Protein AF-A0A1U9JR71-F1 (afdb_monomer_lite)

pLDDT: mean 86.98, std 21.5, range [23.23, 98.88]

Radius of gyration: 26.19 Å; chains: 1; bounding box: 68×79×79 Å

Structure (mmCIF, N/CA/C/O backbone):
data_AF-A0A1U9JR71-F1
#
_entry.id   AF-A0A1U9JR71-F1
#
loop_
_atom_site.group_PDB
_atom_site.id
_atom_site.type_symbol
_atom_site.label_atom_id
_atom_site.label_alt_id
_atom_site.label_comp_id
_atom_site.label_asym_id
_atom_site.label_entity_id
_atom_site.label_seq_id
_atom_site.pdbx_PDB_ins_code
_atom_site.Cartn_x
_atom_site.Cartn_y
_atom_site.Cartn_z
_atom_site.occupancy
_atom_site.B_iso_or_equiv
_atom_site.auth_seq_id
_atom_site.auth_comp_id
_atom_site.auth_asym_id
_atom_site.auth_atom_id
_atom_site.pdbx_PDB_model_num
ATOM 1 N N . MET A 1 1 ? -44.799 44.247 -2.857 1.00 34.00 1 MET A N 1
ATOM 2 C CA . MET A 1 1 ? -44.374 45.558 -2.301 1.00 34.00 1 MET A CA 1
ATOM 3 C C . MET A 1 1 ? -43.767 45.289 -0.924 1.00 34.00 1 MET A C 1
ATOM 5 O O . MET A 1 1 ? -44.324 44.462 -0.225 1.00 34.00 1 MET A O 1
ATOM 9 N N . ARG A 1 2 ? -42.532 45.688 -0.579 1.00 35.62 2 ARG A N 1
ATOM 10 C CA . ARG A 1 2 ? -42.061 47.056 -0.251 1.00 35.62 2 ARG A CA 1
ATOM 11 C C . ARG A 1 2 ? -42.984 47.795 0.735 1.00 35.62 2 ARG A C 1
ATOM 13 O O . ARG A 1 2 ? -43.973 48.352 0.282 1.00 35.62 2 ARG A O 1
ATOM 20 N N . CYS A 1 3 ? -42.618 47.835 2.024 1.00 29.66 3 CYS A N 1
ATOM 21 C CA . CYS A 1 3 ? -42.146 49.061 2.700 1.00 29.66 3 CYS A CA 1
ATOM 22 C C . CYS A 1 3 ? -41.615 48.806 4.135 1.00 29.66 3 CYS A C 1
ATOM 24 O O . CYS A 1 3 ? -42.171 48.015 4.885 1.00 29.66 3 CYS A O 1
ATOM 26 N N . PHE A 1 4 ? -40.538 49.519 4.485 1.00 33.53 4 PHE A N 1
ATOM 27 C CA . PHE A 1 4 ? -40.094 49.890 5.849 1.00 33.53 4 PHE A CA 1
ATOM 28 C C . PHE A 1 4 ? -40.781 51.237 6.222 1.00 33.53 4 PHE A C 1
ATOM 30 O O . PHE A 1 4 ? -41.316 51.846 5.287 1.00 33.53 4 PHE A O 1
ATOM 37 N N . PRO A 1 5 ? -40.816 51.759 7.480 1.00 53.91 5 PRO A N 1
ATOM 38 C CA . PRO A 1 5 ? -39.689 52.003 8.417 1.00 53.91 5 PRO A CA 1
ATOM 39 C C . PRO A 1 5 ? -40.042 51.616 9.895 1.00 53.91 5 PRO A C 1
ATOM 41 O O . PRO A 1 5 ? -40.941 50.805 10.066 1.00 53.91 5 PRO A O 1
ATOM 44 N N . THR A 1 6 ? -39.378 51.988 11.011 1.00 32.75 6 THR A N 1
ATOM 45 C CA . THR A 1 6 ? -38.558 53.168 11.406 1.00 32.75 6 THR A CA 1
ATOM 46 C C . THR A 1 6 ? -37.486 52.859 12.473 1.00 32.75 6 THR A C 1
ATOM 48 O O . THR A 1 6 ? -37.559 51.868 13.191 1.00 32.75 6 THR A O 1
ATOM 51 N N . ARG A 1 7 ? -36.492 53.757 12.607 1.00 36.25 7 ARG A N 1
ATOM 52 C CA . ARG A 1 7 ? -35.447 53.753 13.658 1.00 36.25 7 ARG A CA 1
ATOM 53 C C . ARG A 1 7 ? -35.899 54.481 14.937 1.00 36.25 7 ARG A C 1
ATOM 55 O O . ARG A 1 7 ? -36.658 55.443 14.841 1.00 36.25 7 ARG A O 1
ATOM 62 N N . ARG A 1 8 ? -35.254 54.183 16.074 1.00 34.94 8 ARG A N 1
ATOM 63 C CA . ARG A 1 8 ? -34.910 55.179 17.116 1.00 34.94 8 ARG A CA 1
ATOM 64 C C . ARG A 1 8 ? -33.479 54.963 17.630 1.00 34.94 8 ARG A C 1
ATOM 66 O O . ARG A 1 8 ? -32.975 53.846 17.593 1.00 34.94 8 ARG A O 1
ATOM 73 N N . PHE A 1 9 ? -32.842 56.051 18.059 1.00 30.83 9 PHE A N 1
ATOM 74 C CA . PHE A 1 9 ? -31.531 56.090 18.721 1.00 30.83 9 PHE A CA 1
ATOM 75 C C . PHE A 1 9 ? -31.714 56.278 20.233 1.00 30.83 9 PHE A C 1
ATOM 77 O O . PHE A 1 9 ? -32.741 56.808 20.655 1.00 30.83 9 PHE A O 1
ATOM 84 N N . LEU A 1 10 ? -30.685 55.948 21.018 1.00 32.69 10 LEU A N 1
ATOM 85 C CA . LEU A 1 10 ? -30.420 56.537 22.336 1.00 32.69 10 LEU A CA 1
ATOM 86 C C . LEU A 1 10 ? -28.914 56.449 22.643 1.00 32.69 10 LEU A C 1
ATOM 88 O O . LEU A 1 10 ? -28.202 55.643 22.044 1.00 32.69 10 LEU A O 1
ATOM 92 N N . THR A 1 11 ? -28.421 57.330 23.512 1.00 28.42 11 THR A N 1
ATOM 93 C CA . THR A 1 11 ? -26.992 57.660 23.672 1.00 28.42 11 THR A CA 1
ATOM 94 C C . THR A 1 11 ? -26.612 57.829 25.141 1.00 28.42 11 THR A C 1
ATOM 96 O O . THR A 1 11 ? -27.437 58.348 25.879 1.00 28.42 11 THR A O 1
ATOM 99 N N . LEU A 1 12 ? -25.365 57.456 25.484 1.00 29.97 12 LEU A N 1
ATOM 100 C CA . LEU A 1 12 ? -24.448 57.969 26.535 1.00 29.97 12 LEU A CA 1
ATOM 101 C C . LEU A 1 12 ? -25.013 58.545 27.866 1.00 29.97 12 LEU A C 1
ATOM 103 O O . LEU A 1 12 ? -25.944 59.344 27.864 1.00 29.97 12 LEU A O 1
ATOM 107 N N . PRO A 1 13 ? -24.336 58.289 29.006 1.00 33.41 13 PRO A N 1
ATOM 108 C CA . PRO A 1 13 ? -23.112 59.057 29.281 1.00 33.41 13 PRO A CA 1
ATOM 109 C C . PRO A 1 13 ? -21.947 58.272 29.921 1.00 33.41 13 PRO A C 1
ATOM 111 O O . PRO A 1 13 ? -22.039 57.087 30.228 1.00 33.41 13 PRO A O 1
ATOM 114 N N . LEU A 1 14 ? -20.832 58.987 30.096 1.00 27.98 14 LEU A N 1
ATOM 115 C CA . LEU A 1 14 ? -19.573 58.578 30.728 1.00 27.98 14 LEU A CA 1
ATOM 116 C C . LEU A 1 14 ? -19.429 59.295 32.089 1.00 27.98 14 LEU A C 1
ATOM 118 O O . LEU A 1 14 ? -19.877 60.434 32.202 1.00 27.98 14 LEU A O 1
ATOM 122 N N . LEU A 1 15 ? -18.758 58.699 33.084 1.00 26.38 15 LEU A N 1
ATOM 123 C CA . LEU A 1 15 ? -18.273 59.408 34.285 1.00 26.38 15 LEU A CA 1
ATOM 124 C C . LEU A 1 15 ? -17.026 58.724 34.888 1.00 26.38 15 LEU A C 1
ATOM 126 O O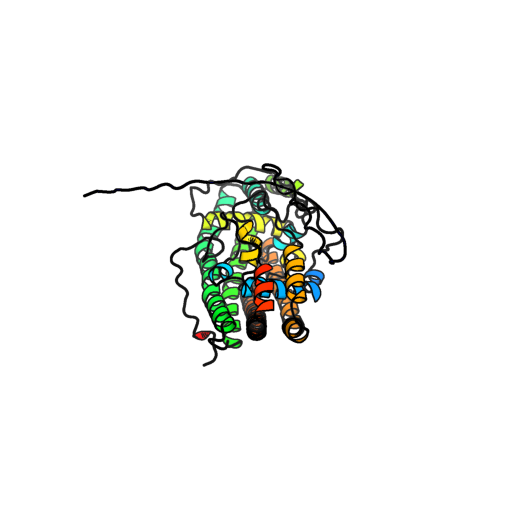 . LEU A 1 15 ? -16.724 57.581 34.546 1.00 26.38 15 LEU A O 1
ATOM 130 N N . LEU A 1 16 ? -16.264 59.454 35.714 1.00 24.86 16 LEU A N 1
ATOM 131 C CA . LEU A 1 16 ? -14.848 59.188 36.019 1.00 24.86 16 LEU A CA 1
ATOM 132 C C . LEU A 1 16 ? -14.463 59.660 37.443 1.00 24.86 16 LEU A C 1
ATOM 134 O O . LEU A 1 16 ? -14.856 60.763 37.807 1.00 24.86 16 LEU A O 1
ATOM 138 N N . ALA A 1 17 ? -13.689 58.845 38.185 1.00 25.73 17 ALA A N 1
ATOM 139 C CA . ALA A 1 17 ? -12.849 59.105 39.390 1.00 25.73 17 ALA A CA 1
ATOM 140 C C . ALA A 1 17 ? -12.787 57.798 40.238 1.00 25.73 17 ALA A C 1
ATOM 142 O O . ALA A 1 17 ? -13.816 57.141 40.343 1.00 25.73 17 ALA A O 1
ATOM 143 N N . THR A 1 18 ? -11.694 57.225 40.782 1.00 24.88 18 THR A N 1
ATOM 144 C CA . THR A 1 18 ? -10.423 57.681 41.418 1.00 24.88 18 THR A CA 1
ATOM 145 C C . THR A 1 18 ? -10.612 58.241 42.838 1.00 24.88 18 THR A C 1
ATOM 147 O O . THR A 1 18 ? -11.341 59.213 42.981 1.00 24.88 18 THR A O 1
ATOM 150 N N . LEU A 1 19 ? -9.967 57.769 43.921 1.00 23.98 19 LEU A N 1
ATOM 151 C CA . LEU A 1 19 ? -8.900 56.755 44.136 1.00 23.98 19 LEU A CA 1
ATOM 152 C C . LEU A 1 19 ? -9.404 55.661 45.153 1.00 23.98 19 LEU A C 1
ATOM 154 O O . LEU A 1 19 ? -10.614 55.498 45.236 1.00 23.98 19 LEU A O 1
ATOM 158 N N . LEU A 1 20 ? -8.666 54.838 45.935 1.00 24.28 20 LEU A N 1
ATOM 159 C CA . LEU A 1 20 ? -7.227 54.694 46.269 1.00 24.28 20 LEU A CA 1
ATOM 160 C C . LEU A 1 20 ? -6.823 53.212 46.534 1.00 24.28 20 LEU A C 1
ATOM 162 O O . LEU A 1 20 ? -6.906 52.429 45.593 1.00 24.28 20 LEU A O 1
ATOM 166 N N . ALA A 1 21 ? -6.333 52.810 47.724 1.00 23.23 21 ALA A N 1
ATOM 167 C CA . ALA A 1 21 ? -5.655 51.514 47.942 1.00 23.23 21 ALA A CA 1
ATOM 168 C C . ALA A 1 21 ? -5.890 50.858 49.320 1.00 23.23 21 ALA A C 1
ATOM 170 O O . ALA A 1 21 ? -6.094 51.559 50.306 1.00 23.23 21 ALA A O 1
ATOM 171 N N . ILE A 1 22 ? -5.750 49.521 49.366 1.00 26.61 22 ILE A N 1
ATOM 172 C CA . ILE A 1 22 ? -4.933 48.716 50.308 1.00 26.61 22 ILE A CA 1
ATOM 173 C C . ILE A 1 22 ? -4.794 47.292 49.713 1.00 26.61 22 ILE A C 1
ATOM 175 O O . ILE A 1 22 ? -5.704 46.802 49.047 1.00 26.61 22 ILE A O 1
ATOM 179 N N . SER A 1 23 ? -3.649 46.639 49.936 1.00 25.77 23 SER A N 1
ATOM 180 C CA . SER A 1 23 ? -3.246 45.334 49.366 1.00 25.77 23 SER A CA 1
ATOM 181 C C . SER A 1 23 ? -2.538 44.486 50.446 1.00 25.77 23 SER A C 1
ATOM 183 O O . SER A 1 23 ? -2.223 45.049 51.495 1.00 25.77 23 SER A O 1
ATOM 185 N N . PRO A 1 24 ? -2.123 43.220 50.204 1.00 32.41 24 PRO A N 1
ATOM 186 C CA . PRO A 1 24 ? -2.568 42.216 49.220 1.00 32.41 24 PRO A CA 1
ATOM 187 C C . PRO A 1 24 ? -2.977 40.867 49.879 1.00 32.41 24 PRO A C 1
ATOM 189 O O . PRO A 1 24 ? -2.630 40.621 51.030 1.00 32.41 24 PRO A O 1
ATOM 192 N N . SER A 1 25 ? -3.609 39.948 49.125 1.00 24.59 25 SER A N 1
ATOM 193 C CA . SER A 1 25 ? -3.336 38.480 49.133 1.00 24.59 25 SER A CA 1
ATOM 194 C C . SER A 1 25 ? -4.398 37.686 48.355 1.00 24.59 25 SER A C 1
ATOM 196 O O . SER A 1 25 ? -5.370 37.203 48.928 1.00 24.59 25 SER A O 1
ATOM 198 N N . LEU A 1 26 ? -4.198 37.501 47.046 1.00 26.78 26 LEU A N 1
ATOM 199 C CA . LEU A 1 26 ? -4.915 36.500 46.246 1.00 26.78 26 LEU A CA 1
ATOM 200 C C . LEU A 1 26 ? -3.939 35.854 45.259 1.00 26.78 26 LEU A C 1
ATOM 202 O O . LEU A 1 26 ? -3.216 36.558 44.553 1.00 26.78 26 LEU A O 1
ATOM 206 N N . ALA A 1 27 ? -3.923 34.522 45.207 1.00 27.98 27 ALA A N 1
ATOM 207 C CA . ALA A 1 27 ? -3.091 33.776 44.271 1.00 27.98 27 ALA A CA 1
ATOM 208 C C . ALA A 1 27 ? -3.642 33.925 42.844 1.00 27.98 27 ALA A C 1
ATOM 210 O O . ALA A 1 27 ? -4.754 33.488 42.547 1.00 27.98 27 ALA A O 1
ATOM 211 N N . GLN A 1 28 ? -2.866 34.554 41.963 1.00 27.64 28 GLN A N 1
ATOM 212 C CA . GLN A 1 28 ? -3.209 34.709 40.551 1.00 27.64 28 GLN A CA 1
ATOM 213 C C . GLN A 1 28 ? -2.579 33.577 39.735 1.00 27.64 28 GLN A C 1
ATOM 215 O O . GLN A 1 28 ? -1.401 33.263 39.902 1.00 27.64 28 GLN A O 1
ATOM 220 N N . ASN A 1 29 ? -3.356 32.985 38.825 1.00 30.38 29 ASN A N 1
ATOM 221 C CA . ASN A 1 29 ? -2.805 32.101 37.798 1.00 30.38 29 ASN A CA 1
ATOM 222 C C . ASN A 1 29 ? -1.835 32.899 36.904 1.00 30.38 29 ASN A C 1
ATOM 224 O O . ASN A 1 29 ? -2.120 34.066 36.616 1.00 30.38 29 ASN A O 1
ATOM 228 N N . PRO A 1 30 ? -0.722 32.303 36.437 1.00 30.52 30 PRO A N 1
ATOM 229 C CA . PRO A 1 30 ? 0.206 32.997 35.552 1.00 30.52 30 PRO A CA 1
ATOM 230 C C . PRO A 1 30 ? -0.498 33.412 34.246 1.00 30.52 30 PRO A C 1
ATOM 232 O O . PRO A 1 30 ? -1.321 32.650 33.727 1.00 30.52 30 PRO A O 1
ATOM 235 N N . PRO A 1 31 ? -0.197 34.603 33.697 1.00 31.55 31 PRO A N 1
ATOM 236 C CA . PRO A 1 31 ? -0.798 35.054 32.449 1.00 31.55 31 PRO A CA 1
ATOM 237 C C . PRO A 1 31 ? -0.372 34.155 31.283 1.00 31.55 31 PRO A C 1
ATOM 239 O O . PRO A 1 31 ? 0.764 33.682 31.224 1.00 31.55 31 PRO A O 1
ATOM 242 N N . PHE A 1 32 ? -1.278 33.956 30.323 1.00 34.00 32 PHE A N 1
ATOM 243 C CA . PHE A 1 32 ? -0.936 33.304 29.060 1.00 34.00 32 PHE A CA 1
ATOM 244 C C . PHE A 1 32 ? 0.184 34.083 28.346 1.00 34.00 32 PHE A C 1
ATOM 246 O O . PHE A 1 32 ? 0.135 35.318 28.323 1.00 34.00 32 PHE A O 1
ATOM 253 N N . PRO A 1 33 ? 1.164 33.400 27.724 1.00 36.69 33 PRO A N 1
ATOM 254 C CA . PRO A 1 33 ? 2.127 34.072 26.863 1.00 36.69 33 PRO A CA 1
ATOM 255 C C . PRO A 1 33 ? 1.396 34.741 25.684 1.00 36.69 33 PRO A C 1
ATOM 257 O O . PRO A 1 33 ? 0.375 34.218 25.221 1.00 36.69 33 PRO A O 1
ATOM 260 N N . PRO A 1 34 ? 1.895 35.883 25.176 1.00 32.78 34 PRO A N 1
ATOM 261 C CA . PRO A 1 34 ? 1.299 36.529 24.015 1.00 32.78 34 PRO A CA 1
ATOM 262 C C . PRO A 1 34 ? 1.346 35.590 22.796 1.00 32.78 34 PRO A C 1
ATOM 264 O O . PRO A 1 34 ? 2.301 34.819 22.653 1.00 32.78 34 PRO A O 1
ATOM 267 N N . PRO A 1 35 ? 0.346 35.642 21.897 1.00 31.67 35 PRO A N 1
ATOM 268 C CA . PRO A 1 35 ? 0.395 34.875 20.659 1.00 31.67 35 PRO A CA 1
ATOM 269 C C . PRO A 1 35 ? 1.610 35.311 19.820 1.00 31.67 35 PRO A C 1
ATOM 271 O O . PRO A 1 35 ? 1.946 36.500 19.816 1.00 31.67 35 PRO A O 1
ATOM 274 N N . PRO A 1 36 ? 2.261 34.386 19.089 1.00 32.25 36 PRO A N 1
ATOM 275 C CA . PRO A 1 36 ? 3.379 34.737 18.222 1.00 32.25 36 PRO A CA 1
ATOM 276 C C . PRO A 1 36 ? 2.940 35.743 17.142 1.00 32.25 36 PRO A C 1
ATOM 278 O O . PRO A 1 36 ? 1.769 35.739 16.735 1.00 32.25 36 PRO A O 1
ATOM 281 N N . PRO A 1 37 ? 3.854 36.608 16.663 1.00 29.34 37 PRO A N 1
ATOM 282 C CA . PRO A 1 37 ? 3.541 37.575 15.620 1.00 29.34 37 PRO A CA 1
ATOM 283 C C . PRO A 1 37 ? 3.029 36.874 14.355 1.00 29.34 37 PRO A C 1
ATOM 285 O O . PRO A 1 37 ? 3.488 35.795 13.979 1.00 29.34 37 PRO A O 1
ATOM 288 N N . ARG A 1 38 ? 2.059 37.502 13.681 1.00 39.75 38 ARG A N 1
ATOM 289 C CA . ARG A 1 38 ? 1.540 37.029 12.392 1.00 39.75 38 ARG A CA 1
ATOM 290 C C . ARG A 1 38 ? 2.515 37.378 11.270 1.00 39.75 38 ARG A C 1
ATOM 292 O O . ARG A 1 38 ? 2.287 38.342 10.541 1.00 39.75 38 ARG A O 1
ATOM 299 N N . ASP A 1 39 ? 3.570 36.585 11.122 1.00 32.28 39 ASP A N 1
ATOM 300 C CA . ASP A 1 39 ? 4.429 36.664 9.942 1.00 32.28 39 ASP A CA 1
ATOM 301 C C . ASP A 1 39 ? 3.635 36.350 8.668 1.00 32.28 39 ASP A C 1
ATOM 303 O O . ASP A 1 39 ? 2.878 35.379 8.579 1.00 32.28 39 ASP A O 1
ATOM 307 N N . GLY A 1 40 ? 3.794 37.213 7.666 1.00 30.86 40 GLY A N 1
ATOM 308 C CA . GLY A 1 40 ? 3.075 37.111 6.404 1.00 30.86 40 GLY A CA 1
ATOM 309 C C . GLY A 1 40 ? 3.659 36.038 5.488 1.00 30.86 40 GLY A C 1
ATOM 310 O O . GLY A 1 40 ? 4.820 36.110 5.101 1.00 30.86 40 GLY A O 1
ATOM 311 N N . GLY A 1 41 ? 2.825 35.082 5.071 1.00 35.31 41 GLY A N 1
ATOM 312 C CA . GLY A 1 41 ? 3.014 34.323 3.828 1.00 35.31 41 GLY A CA 1
ATOM 313 C C . GLY A 1 41 ? 4.219 33.379 3.731 1.00 35.31 41 GLY A C 1
ATOM 314 O O . GLY A 1 41 ? 4.463 32.857 2.643 1.00 35.31 41 GLY A O 1
ATOM 315 N N . GLN A 1 42 ? 4.970 33.128 4.808 1.00 27.33 42 GLN A N 1
ATOM 316 C CA . GLN A 1 42 ? 6.100 32.198 4.740 1.00 27.33 42 GLN A CA 1
ATOM 317 C C . GLN A 1 42 ? 5.627 30.751 4.511 1.00 27.33 42 GLN A C 1
ATOM 319 O O . GLN A 1 42 ? 4.690 30.267 5.151 1.00 27.33 42 GLN A O 1
ATOM 324 N N . ARG A 1 43 ? 6.296 30.046 3.585 1.00 29.91 43 ARG A N 1
ATOM 325 C CA . ARG A 1 43 ? 6.161 28.589 3.417 1.00 29.91 43 ARG A CA 1
ATOM 326 C C . ARG A 1 43 ? 6.471 27.901 4.758 1.00 29.91 43 ARG A C 1
ATOM 328 O O . ARG A 1 43 ? 7.388 28.349 5.447 1.00 29.91 43 ARG A O 1
ATOM 335 N N . PRO A 1 44 ? 5.806 26.780 5.100 1.00 32.41 44 PRO A N 1
ATOM 336 C CA . PRO A 1 44 ? 6.295 25.908 6.162 1.00 32.41 44 PRO A CA 1
ATOM 337 C C . PRO A 1 44 ? 7.762 25.540 5.890 1.00 32.41 44 PRO A C 1
ATOM 339 O O . PRO A 1 44 ? 8.099 25.295 4.724 1.00 32.41 44 PRO A O 1
ATOM 342 N N . PRO A 1 45 ? 8.634 25.486 6.913 1.00 29.53 45 PRO A N 1
ATOM 343 C CA . PRO A 1 45 ? 9.990 24.995 6.716 1.00 29.53 45 PRO A CA 1
ATOM 344 C C . PRO A 1 45 ? 9.931 23.564 6.158 1.00 29.53 45 PRO A C 1
ATOM 346 O O . PRO A 1 45 ? 9.036 22.800 6.543 1.00 29.53 45 PRO A O 1
ATOM 349 N N . PRO A 1 46 ? 10.852 23.172 5.256 1.00 31.20 46 PRO A N 1
ATOM 350 C CA . PRO A 1 46 ? 10.943 21.780 4.838 1.00 31.20 46 PRO A CA 1
ATOM 351 C C . PRO A 1 46 ? 11.161 20.913 6.087 1.00 31.20 46 PRO A C 1
ATOM 353 O O . PRO A 1 46 ? 11.927 21.321 6.969 1.00 31.20 46 PRO A O 1
ATOM 356 N N . PRO A 1 47 ? 10.506 19.743 6.208 1.00 37.66 47 PRO A N 1
ATOM 357 C CA . PRO A 1 47 ? 10.779 18.854 7.325 1.00 37.66 47 PRO A CA 1
ATOM 358 C C . PRO A 1 47 ? 12.268 18.510 7.314 1.00 37.66 47 PRO A C 1
ATOM 360 O O . PRO A 1 47 ? 12.826 18.166 6.270 1.00 37.66 47 PRO A O 1
ATOM 363 N N . GLY A 1 48 ? 12.908 18.644 8.476 1.00 31.31 48 GLY A N 1
ATOM 364 C CA . GLY A 1 48 ? 14.309 18.275 8.630 1.00 31.31 48 GLY A CA 1
ATOM 365 C C . GLY A 1 48 ? 14.535 16.799 8.279 1.00 31.31 48 GLY A C 1
ATOM 366 O O . GLY A 1 48 ? 13.581 16.012 8.292 1.00 31.31 48 GLY A O 1
ATOM 367 N N . PRO A 1 49 ? 15.783 16.400 7.977 1.00 34.44 49 PRO A N 1
ATOM 368 C CA . PRO A 1 49 ? 16.104 14.989 7.810 1.00 34.44 49 PRO A CA 1
ATOM 369 C C . PRO A 1 49 ? 15.626 14.203 9.037 1.00 34.44 49 PRO A C 1
ATOM 371 O O . PRO A 1 49 ? 15.801 14.649 10.174 1.00 34.44 49 PRO A O 1
ATOM 374 N N . GLY A 1 50 ? 15.012 13.039 8.800 1.00 40.59 50 GLY A N 1
ATOM 375 C CA . GLY A 1 50 ? 14.587 12.141 9.874 1.00 40.59 50 GLY A CA 1
ATOM 376 C C . GLY A 1 50 ? 15.759 11.800 10.806 1.00 40.59 50 GLY A C 1
ATOM 377 O O . GLY A 1 50 ? 16.913 11.838 10.364 1.00 40.59 50 GLY A O 1
ATOM 378 N N . PRO A 1 51 ? 15.495 11.491 12.090 1.00 35.75 51 PRO A N 1
ATOM 379 C CA . PRO A 1 51 ? 16.539 11.342 13.099 1.00 35.75 51 PRO A CA 1
ATOM 380 C C . PRO A 1 51 ? 17.626 10.368 12.632 1.00 35.75 51 PRO A C 1
ATOM 382 O O . PRO A 1 51 ? 17.340 9.228 12.251 1.00 35.75 51 PRO A O 1
ATOM 385 N N . ALA A 1 52 ? 18.873 10.852 12.637 1.00 31.31 52 ALA A N 1
ATOM 386 C CA . ALA A 1 52 ? 20.026 10.160 12.074 1.00 31.31 52 ALA A CA 1
ATOM 387 C C . ALA A 1 52 ? 20.221 8.795 12.753 1.00 31.31 52 ALA A C 1
ATOM 389 O O . ALA A 1 52 ? 20.699 8.709 13.882 1.00 31.31 52 ALA A O 1
ATOM 390 N N . GLY A 1 53 ? 19.802 7.730 12.066 1.00 43.69 53 GLY A N 1
ATOM 391 C CA . GLY A 1 53 ? 19.711 6.384 12.635 1.00 43.69 53 GLY A CA 1
ATOM 392 C C . GLY A 1 53 ? 18.458 5.595 12.242 1.00 43.69 53 GLY A C 1
ATOM 393 O O . GLY A 1 53 ? 18.456 4.379 12.429 1.00 43.69 53 GLY A O 1
ATOM 394 N N . GLN A 1 54 ? 17.422 6.218 11.656 1.00 54.16 54 GLN A N 1
ATOM 395 C CA . GLN A 1 54 ? 16.275 5.486 11.091 1.00 54.16 54 GLN A CA 1
ATOM 396 C C . GLN A 1 54 ? 16.706 4.548 9.945 1.00 54.16 54 GLN A C 1
ATOM 398 O O . GLN A 1 54 ? 16.814 4.942 8.786 1.00 54.16 54 GLN A O 1
ATOM 403 N N . ARG A 1 55 ? 16.936 3.274 10.281 1.00 69.75 55 ARG A N 1
ATOM 404 C CA . ARG A 1 55 ? 17.130 2.180 9.323 1.00 69.75 55 ARG A CA 1
ATOM 405 C C . ARG A 1 55 ? 15.767 1.634 8.903 1.00 69.75 55 ARG A C 1
ATOM 407 O O . ARG A 1 55 ? 15.157 0.873 9.649 1.00 69.75 55 ARG A O 1
ATOM 414 N N . TYR A 1 56 ? 15.306 1.995 7.710 1.00 85.75 56 TYR A N 1
ATOM 415 C CA . TYR A 1 56 ? 14.139 1.355 7.103 1.00 85.75 56 TYR A CA 1
ATOM 416 C C . TYR A 1 56 ? 14.484 -0.091 6.731 1.00 85.75 56 TYR A C 1
ATOM 418 O O . TYR A 1 56 ? 15.343 -0.344 5.886 1.00 85.75 56 TYR A O 1
ATOM 426 N N . SER A 1 57 ? 13.837 -1.048 7.391 1.00 90.88 57 SER A N 1
ATOM 427 C CA . SER A 1 57 ? 14.031 -2.482 7.165 1.00 90.88 57 SER A CA 1
ATOM 428 C C . SER A 1 57 ? 12.750 -3.249 7.489 1.00 90.88 57 SER A C 1
ATOM 430 O O . SER A 1 57 ? 11.856 -2.728 8.156 1.00 90.88 57 SER A O 1
ATOM 432 N N . LEU A 1 58 ? 12.654 -4.504 7.038 1.00 91.81 58 LEU A N 1
ATOM 433 C CA . LEU A 1 58 ? 11.552 -5.388 7.436 1.00 91.81 58 LEU A CA 1
ATOM 434 C C . LEU A 1 58 ? 11.539 -5.622 8.954 1.00 91.81 58 LEU A C 1
ATOM 436 O O . LEU A 1 58 ? 10.479 -5.569 9.557 1.00 91.81 58 LEU A O 1
ATOM 440 N N . GLU A 1 59 ? 12.703 -5.802 9.581 1.00 93.12 59 GLU A N 1
ATOM 441 C CA . GLU A 1 59 ? 12.847 -5.914 11.041 1.00 93.12 59 GLU A CA 1
ATOM 442 C C . GLU A 1 59 ? 12.259 -4.691 11.768 1.00 93.12 59 GLU A C 1
ATOM 444 O O . GLU A 1 59 ? 11.433 -4.838 12.668 1.00 93.12 59 GLU A O 1
ATOM 449 N N . GLN A 1 60 ? 12.609 -3.479 11.327 1.00 92.56 60 GLN A N 1
ATOM 450 C CA . GLN A 1 60 ? 12.084 -2.237 11.892 1.00 92.56 60 GLN A CA 1
ATOM 451 C C . GLN A 1 60 ? 10.572 -2.103 11.657 1.00 92.56 60 GLN A C 1
ATOM 453 O O . GLN A 1 60 ? 9.849 -1.736 12.584 1.00 92.56 60 GLN A O 1
ATOM 458 N N . ALA A 1 61 ? 10.074 -2.446 10.465 1.00 92.19 61 ALA A N 1
ATOM 459 C CA . ALA A 1 61 ? 8.652 -2.370 10.129 1.00 92.19 61 ALA A CA 1
ATOM 460 C C . ALA A 1 61 ? 7.788 -3.420 10.860 1.00 92.19 61 ALA A C 1
ATOM 462 O O . ALA A 1 61 ? 6.612 -3.172 11.131 1.00 92.19 61 ALA A O 1
ATOM 463 N N . LEU A 1 62 ? 8.364 -4.578 11.195 1.00 94.31 62 LEU A N 1
ATOM 464 C CA . LEU A 1 62 ? 7.731 -5.659 11.962 1.00 94.31 62 LEU A CA 1
ATOM 465 C C . LEU A 1 62 ? 7.858 -5.476 13.481 1.00 94.31 62 LEU A C 1
ATOM 467 O O . LEU A 1 62 ? 7.163 -6.167 14.224 1.00 94.31 62 LEU A O 1
ATOM 471 N N . SER A 1 63 ? 8.740 -4.582 13.940 1.00 94.94 63 SER A N 1
ATOM 472 C CA . SER A 1 63 ? 9.017 -4.378 15.363 1.00 94.94 63 SER A CA 1
ATOM 473 C C . SER A 1 63 ? 7.760 -4.023 16.160 1.00 94.94 63 SER A C 1
ATOM 475 O O . SER A 1 63 ? 6.886 -3.286 15.692 1.00 94.94 63 SER A O 1
ATOM 477 N N . ASP A 1 64 ? 7.701 -4.513 17.402 1.00 95.19 64 ASP A N 1
ATOM 478 C CA . ASP A 1 64 ? 6.553 -4.328 18.293 1.00 95.19 64 ASP A CA 1
ATOM 479 C C . ASP A 1 64 ? 6.150 -2.851 18.435 1.00 95.19 64 ASP A C 1
ATOM 481 O O . ASP A 1 64 ? 4.965 -2.532 18.392 1.00 95.19 64 ASP A O 1
ATOM 485 N N . GLN A 1 65 ? 7.122 -1.938 18.528 1.00 94.25 65 GLN A N 1
ATOM 486 C CA . GLN A 1 65 ? 6.869 -0.499 18.630 1.00 94.25 65 GLN A CA 1
ATOM 487 C C . GLN A 1 65 ? 6.282 0.091 17.337 1.00 94.25 65 GLN A C 1
ATOM 489 O O . GLN A 1 65 ? 5.292 0.824 17.392 1.00 94.25 65 GLN A O 1
ATOM 494 N N . ALA A 1 66 ? 6.857 -0.234 16.171 1.00 93.62 66 ALA A N 1
ATOM 495 C CA . ALA A 1 66 ? 6.378 0.277 14.886 1.00 93.62 66 ALA A CA 1
ATOM 496 C C . ALA A 1 66 ? 4.959 -0.218 14.575 1.00 93.62 66 ALA A C 1
ATOM 498 O O . ALA A 1 66 ? 4.109 0.560 14.133 1.00 93.62 66 ALA A O 1
ATOM 499 N N . GLN A 1 67 ? 4.681 -1.491 14.868 1.00 96.50 67 GLN A N 1
ATOM 500 C CA . GLN A 1 67 ? 3.354 -2.082 14.732 1.00 96.50 67 GLN A CA 1
ATOM 501 C C . GLN A 1 67 ? 2.359 -1.477 15.732 1.00 96.50 67 GLN A C 1
ATOM 503 O O . GLN A 1 67 ? 1.306 -0.998 15.314 1.00 96.50 67 GLN A O 1
ATOM 508 N N . LEU A 1 68 ? 2.702 -1.394 17.023 1.00 97.00 68 LEU A N 1
ATOM 509 C CA . LEU A 1 68 ? 1.843 -0.810 18.061 1.00 97.00 68 LEU A CA 1
ATOM 510 C C . LEU A 1 68 ? 1.413 0.625 17.723 1.00 97.00 68 LEU A C 1
ATOM 512 O O . LEU A 1 68 ? 0.221 0.940 17.758 1.00 97.00 68 LEU A O 1
ATOM 516 N N . HIS A 1 69 ? 2.363 1.484 17.344 1.00 96.81 69 HIS A N 1
ATOM 517 C CA . HIS A 1 69 ? 2.065 2.871 16.983 1.00 96.81 69 HIS A CA 1
ATOM 518 C C . HIS A 1 69 ? 1.241 2.955 15.686 1.00 96.81 69 HIS A C 1
ATOM 520 O O . HIS A 1 69 ? 0.379 3.821 15.568 1.00 96.81 69 HIS A O 1
ATOM 526 N N . THR A 1 70 ? 1.431 2.036 14.735 1.00 96.31 70 THR A N 1
ATOM 527 C CA . THR A 1 70 ? 0.667 1.998 13.474 1.00 96.31 70 THR A CA 1
ATOM 528 C C . THR A 1 70 ? -0.781 1.537 13.663 1.00 96.31 70 THR A C 1
ATOM 530 O O . THR A 1 70 ? -1.699 2.110 13.064 1.00 96.31 70 THR A O 1
ATOM 533 N N . ILE A 1 71 ? -1.016 0.550 14.533 1.00 97.75 71 ILE A N 1
ATOM 534 C CA . ILE A 1 71 ? -2.370 0.130 14.920 1.00 97.75 71 ILE A CA 1
ATOM 535 C C . ILE A 1 71 ? -3.054 1.277 15.680 1.00 97.75 71 ILE A C 1
ATOM 537 O O . ILE A 1 71 ? -4.206 1.598 15.393 1.00 97.75 71 ILE A O 1
ATOM 541 N N . ALA A 1 72 ? -2.341 1.959 16.585 1.00 98.06 72 ALA A N 1
ATOM 542 C CA . ALA A 1 72 ? -2.847 3.141 17.284 1.00 98.06 72 ALA A CA 1
ATOM 543 C C . ALA A 1 72 ? -3.169 4.311 16.336 1.00 98.06 72 ALA A C 1
ATOM 545 O O . ALA A 1 72 ? -4.236 4.911 16.445 1.00 98.06 72 ALA A O 1
ATOM 546 N N . PHE A 1 73 ? -2.312 4.592 15.352 1.00 97.75 73 PHE A N 1
ATOM 547 C CA . PHE A 1 73 ? -2.560 5.596 14.314 1.00 97.75 73 PHE A CA 1
ATOM 548 C C . PHE A 1 73 ? -3.824 5.287 13.498 1.00 97.75 73 PHE A C 1
ATOM 550 O O . PHE A 1 73 ? -4.658 6.166 13.276 1.00 97.75 73 PHE A O 1
ATOM 557 N N . SER A 1 74 ? -3.992 4.023 13.104 1.00 97.62 74 SER A N 1
ATOM 558 C CA . SER A 1 74 ? -5.188 3.536 12.408 1.00 97.62 74 SER A CA 1
ATOM 559 C C . SER A 1 74 ? -6.438 3.657 13.287 1.00 97.62 74 SER A C 1
ATOM 561 O O . SER A 1 74 ? -7.474 4.132 12.828 1.00 97.62 74 SER A O 1
ATOM 563 N N . GLY A 1 75 ? -6.327 3.320 14.575 1.00 98.00 75 GLY A N 1
ATOM 564 C CA . GLY A 1 75 ? -7.397 3.491 15.557 1.00 98.00 75 GLY A CA 1
ATOM 565 C C . GLY A 1 75 ? -7.818 4.952 15.715 1.00 98.00 75 GLY A C 1
ATOM 566 O O . GLY A 1 75 ? -9.008 5.252 15.662 1.00 98.00 75 GLY A O 1
ATOM 567 N N . LEU A 1 76 ? -6.859 5.878 15.828 1.00 98.25 76 LEU A N 1
ATOM 568 C CA . LEU A 1 76 ? -7.117 7.320 15.889 1.00 98.25 76 LEU A CA 1
ATOM 569 C C . LEU A 1 76 ? -7.834 7.812 14.627 1.00 98.25 76 LEU A C 1
ATOM 571 O O . LEU A 1 76 ? -8.858 8.493 14.721 1.00 98.25 76 LEU A O 1
ATOM 575 N N . ALA A 1 77 ? -7.314 7.462 13.449 1.00 96.94 77 ALA A N 1
ATOM 576 C CA . ALA A 1 77 ? -7.871 7.888 12.171 1.00 96.94 77 ALA A CA 1
ATOM 577 C C . ALA A 1 77 ? -9.308 7.376 11.961 1.00 96.94 77 ALA A C 1
ATOM 579 O O . ALA A 1 77 ? -10.144 8.122 11.445 1.00 96.94 77 ALA A O 1
ATOM 580 N N . PHE A 1 78 ? -9.604 6.157 12.423 1.00 97.94 78 PHE A N 1
ATOM 581 C CA . PHE A 1 78 ? -10.921 5.528 12.348 1.00 97.94 78 PHE A CA 1
ATOM 582 C C . PHE A 1 78 ? -11.912 6.103 13.368 1.00 97.94 78 PHE A C 1
ATOM 584 O O . PHE A 1 78 ? -13.013 6.499 12.989 1.00 97.94 78 PHE A O 1
ATOM 591 N N . LEU A 1 79 ? -11.515 6.228 14.642 1.00 98.12 79 LEU A N 1
ATOM 592 C CA . LEU A 1 79 ? -12.347 6.782 15.722 1.00 98.12 79 LEU A CA 1
ATOM 593 C C . LEU A 1 79 ? -12.766 8.235 15.474 1.00 98.12 79 LEU A C 1
ATOM 595 O O . LEU A 1 79 ? -13.860 8.628 15.870 1.00 98.12 79 LEU A O 1
ATOM 599 N N . THR A 1 80 ? -11.894 9.026 14.843 1.00 96.88 80 THR A N 1
ATOM 600 C CA . THR A 1 80 ? -12.107 10.465 14.597 1.00 96.88 80 THR A CA 1
ATOM 601 C C . THR A 1 80 ? -12.548 10.794 13.171 1.00 96.88 80 THR A C 1
ATOM 603 O O . THR A 1 80 ? -12.887 11.940 12.886 1.00 96.88 80 THR A O 1
ATOM 606 N N . GLY A 1 81 ? -12.491 9.818 12.264 1.00 94.94 81 GLY A N 1
ATOM 607 C CA . GLY A 1 81 ? -12.891 9.956 10.867 1.00 94.94 81 GLY A CA 1
ATOM 608 C C . GLY A 1 81 ? -14.277 9.387 10.593 1.00 94.94 81 GLY A C 1
ATOM 609 O O . GLY A 1 81 ? -14.940 8.843 11.476 1.00 94.94 81 GLY A O 1
ATOM 610 N N . ASP A 1 82 ? -14.672 9.458 9.329 1.00 94.31 82 ASP A N 1
ATOM 611 C CA . ASP A 1 82 ? -15.913 8.907 8.793 1.00 94.31 82 ASP A CA 1
ATOM 612 C C . ASP A 1 82 ? -15.644 7.883 7.671 1.00 94.31 82 ASP A C 1
ATOM 614 O O . ASP A 1 82 ? -14.505 7.680 7.236 1.00 94.31 82 ASP A O 1
ATOM 618 N N . PHE A 1 83 ? -16.721 7.263 7.176 1.00 95.12 83 PHE A N 1
ATOM 619 C CA . PHE A 1 83 ? -16.685 6.334 6.043 1.00 95.12 83 PHE A CA 1
ATOM 620 C C . PHE A 1 83 ? -15.988 6.930 4.807 1.00 95.12 83 PHE A C 1
ATOM 622 O O . PHE A 1 83 ? -15.225 6.236 4.138 1.00 95.12 83 PHE A O 1
ATOM 629 N N . ALA A 1 84 ? -16.202 8.215 4.506 1.00 92.88 84 ALA A N 1
ATOM 630 C CA . ALA A 1 84 ? -15.580 8.856 3.355 1.00 92.88 84 ALA A CA 1
ATOM 631 C C . ALA A 1 84 ? -14.052 8.906 3.517 1.00 92.88 84 ALA A C 1
ATOM 633 O O . ALA A 1 84 ? -13.334 8.524 2.594 1.00 92.88 84 ALA A O 1
ATOM 634 N N . THR A 1 85 ? -13.538 9.267 4.694 1.00 92.38 85 THR A N 1
ATOM 635 C CA . THR A 1 85 ? -12.089 9.274 4.963 1.00 92.38 85 THR A CA 1
ATOM 636 C C . THR A 1 85 ? -11.449 7.882 4.941 1.00 92.38 85 THR A C 1
ATOM 638 O O . THR A 1 85 ? -10.279 7.768 4.577 1.00 92.38 85 THR A O 1
ATOM 641 N N . ASP A 1 86 ? -12.203 6.818 5.240 1.00 95.38 86 ASP A N 1
ATOM 642 C CA . ASP A 1 86 ? -11.728 5.429 5.140 1.00 95.38 86 ASP A CA 1
ATOM 643 C C . ASP A 1 86 ? -11.589 4.940 3.692 1.00 95.38 86 ASP A C 1
ATOM 645 O O . ASP A 1 86 ? -10.700 4.141 3.378 1.00 95.38 86 ASP A O 1
ATOM 649 N N . THR A 1 87 ? -12.456 5.410 2.787 1.00 95.62 87 THR A N 1
ATOM 650 C CA . THR A 1 87 ? -12.405 4.998 1.373 1.00 95.62 87 THR A CA 1
ATOM 651 C C . THR A 1 87 ? -11.134 5.453 0.653 1.00 95.62 87 THR A C 1
ATOM 653 O O . THR A 1 87 ? -10.734 4.792 -0.306 1.00 95.62 87 THR A O 1
ATOM 656 N N . PHE A 1 88 ? -10.441 6.485 1.149 1.00 94.06 88 PHE A N 1
ATOM 657 C CA . PHE A 1 88 ? -9.204 6.995 0.553 1.00 94.06 88 PHE A CA 1
ATOM 658 C C . PHE A 1 88 ? -8.089 5.933 0.506 1.00 94.06 88 PHE A C 1
ATOM 660 O O . PHE A 1 88 ? -7.689 5.373 1.528 1.00 94.06 88 PHE A O 1
ATOM 667 N N . LEU A 1 89 ? -7.545 5.699 -0.689 1.00 92.12 89 LEU A N 1
ATOM 668 C CA . LEU A 1 89 ? -6.404 4.822 -0.952 1.00 92.12 89 LEU A CA 1
ATOM 669 C C . LEU A 1 89 ? -5.511 5.481 -2.022 1.00 92.12 89 LEU A C 1
ATOM 671 O O . LEU A 1 89 ? -5.976 5.666 -3.144 1.00 92.12 89 LEU A O 1
ATOM 675 N N . PRO A 1 90 ? -4.256 5.857 -1.719 1.00 89.00 90 PRO A N 1
ATOM 676 C CA . PRO A 1 90 ? -3.434 6.618 -2.656 1.00 89.00 90 PRO A CA 1
ATOM 677 C C . PRO A 1 90 ? -2.869 5.765 -3.812 1.00 89.00 90 PRO A C 1
ATOM 679 O O . PRO A 1 90 ? -2.729 4.544 -3.671 1.00 89.00 90 PRO A O 1
ATOM 682 N N . PRO A 1 91 ? -2.468 6.410 -4.928 1.00 84.12 91 PRO A N 1
ATOM 683 C CA . PRO A 1 91 ? -1.680 5.799 -5.997 1.00 84.12 91 PRO A CA 1
ATOM 684 C C . PRO A 1 91 ? -0.460 5.012 -5.497 1.00 84.12 91 PRO A C 1
ATOM 686 O O . PRO A 1 91 ? 0.135 5.339 -4.469 1.00 84.12 91 PRO A O 1
ATOM 689 N N . GLY A 1 92 ? -0.097 3.955 -6.228 1.00 82.69 92 GLY A N 1
ATOM 690 C CA . GLY A 1 92 ? 0.977 3.028 -5.853 1.00 82.69 92 GLY A CA 1
ATOM 691 C C . GLY A 1 92 ? 0.624 2.029 -4.741 1.00 82.69 92 GLY A C 1
ATOM 692 O O . GLY A 1 92 ? 1.516 1.344 -4.248 1.00 82.69 92 GLY A O 1
ATOM 693 N N . LYS A 1 93 ? -0.648 1.919 -4.308 1.00 87.06 93 LYS A N 1
ATOM 694 C CA . LYS A 1 93 ? -1.050 0.923 -3.289 1.00 87.06 93 LYS A CA 1
ATOM 695 C C . LYS A 1 93 ? -1.682 -0.364 -3.823 1.00 87.06 93 LYS A C 1
ATOM 697 O O . LYS A 1 93 ? -1.729 -1.335 -3.067 1.00 87.06 93 LYS A O 1
ATOM 702 N N . VAL A 1 94 ? -2.051 -0.437 -5.100 1.00 88.88 94 VAL A N 1
ATOM 703 C CA . VAL A 1 94 ? -2.402 -1.709 -5.767 1.00 88.88 94 VAL A CA 1
ATOM 704 C C . VAL A 1 94 ? -1.157 -2.291 -6.442 1.00 88.88 94 VAL A C 1
ATOM 706 O O . VAL A 1 94 ? -0.505 -1.571 -7.197 1.00 88.88 94 VAL A O 1
ATOM 709 N N . SER A 1 95 ? -0.869 -3.573 -6.205 1.00 89.31 95 SER A N 1
ATOM 710 C CA . SER A 1 95 ? 0.262 -4.358 -6.737 1.00 89.31 95 SER A CA 1
ATOM 711 C C . SER A 1 95 ? 1.668 -3.907 -6.299 1.00 89.31 95 SER A C 1
ATOM 713 O O . SER A 1 95 ? 2.630 -3.997 -7.055 1.00 89.31 95 SER A O 1
ATOM 715 N N . ASP A 1 96 ? 1.791 -3.474 -5.045 1.00 89.31 96 ASP A N 1
ATOM 716 C CA . ASP A 1 96 ? 3.004 -2.961 -4.377 1.00 89.31 96 ASP A CA 1
ATOM 717 C C . ASP A 1 96 ? 4.040 -4.086 -4.095 1.00 89.31 96 ASP A C 1
ATOM 719 O O . ASP A 1 96 ? 4.192 -4.533 -2.955 1.00 89.31 96 ASP A O 1
ATOM 723 N N . TYR A 1 97 ? 4.711 -4.594 -5.141 1.00 95.75 97 TYR A N 1
ATOM 724 C CA . TYR A 1 97 ? 5.765 -5.641 -5.095 1.00 95.75 97 TYR A CA 1
ATOM 725 C C . TYR A 1 97 ? 7.015 -5.270 -5.923 1.00 95.75 97 TYR A C 1
ATOM 727 O O . TYR A 1 97 ? 7.735 -6.145 -6.399 1.00 95.75 97 TYR A O 1
ATOM 735 N N . PHE A 1 98 ? 7.238 -3.971 -6.147 1.00 97.38 98 PHE A N 1
ATOM 736 C CA . PHE A 1 98 ? 8.182 -3.442 -7.147 1.00 97.38 98 PHE A CA 1
ATOM 737 C C . PHE A 1 98 ? 9.226 -2.479 -6.562 1.00 97.38 98 PHE A C 1
ATOM 739 O O . PHE A 1 98 ? 9.716 -1.585 -7.247 1.00 97.38 98 PHE A O 1
ATOM 746 N N . GLY A 1 99 ? 9.516 -2.578 -5.265 1.00 95.69 99 GLY A N 1
ATOM 747 C CA . GLY A 1 99 ? 10.592 -1.826 -4.615 1.00 95.69 99 GLY A CA 1
ATOM 748 C C . GLY A 1 99 ? 10.315 -0.344 -4.348 1.00 95.69 99 GLY A C 1
ATOM 749 O O . GLY A 1 99 ? 11.054 0.267 -3.579 1.00 95.69 99 GLY A O 1
ATOM 750 N N . PHE A 1 100 ? 9.256 0.244 -4.919 1.00 95.88 100 PHE A N 1
ATOM 751 C CA . PHE A 1 100 ? 8.987 1.687 -4.839 1.00 95.88 100 PHE A CA 1
ATOM 752 C C . PHE A 1 100 ? 8.847 2.186 -3.395 1.00 95.88 100 PHE A C 1
ATOM 754 O O . PHE A 1 100 ? 9.408 3.220 -3.037 1.00 95.88 100 PHE A O 1
ATOM 761 N N . GLN A 1 101 ? 8.158 1.423 -2.541 1.00 93.88 101 GLN A N 1
ATOM 762 C CA . GLN A 1 101 ? 7.985 1.754 -1.126 1.00 93.88 101 GLN A CA 1
ATOM 763 C C . GLN A 1 101 ? 9.331 1.794 -0.371 1.00 93.88 101 GLN A C 1
ATOM 765 O O . GLN A 1 101 ? 9.552 2.696 0.431 1.00 93.88 101 GLN A O 1
ATOM 770 N N . PHE A 1 102 ? 10.265 0.887 -0.677 1.00 95.06 102 PHE A N 1
ATOM 771 C CA . PHE A 1 102 ? 11.611 0.891 -0.089 1.00 95.06 102 PHE A CA 1
ATOM 772 C C . PHE A 1 102 ? 12.478 2.020 -0.652 1.00 95.06 102 PHE A C 1
ATOM 774 O O . PHE A 1 102 ? 13.129 2.738 0.101 1.00 95.06 102 PHE A O 1
ATOM 781 N N . MET A 1 103 ? 12.442 2.215 -1.973 1.00 95.69 103 MET A N 1
ATOM 782 C CA . MET A 1 103 ? 13.165 3.274 -2.682 1.00 95.69 103 MET A CA 1
ATOM 783 C C . MET A 1 103 ? 12.813 4.664 -2.150 1.00 95.69 103 MET A C 1
ATOM 785 O O . MET A 1 103 ? 13.683 5.514 -1.984 1.00 95.69 103 MET A O 1
ATOM 789 N N . ARG A 1 104 ? 11.522 4.884 -1.878 1.00 93.38 104 ARG A N 1
ATOM 790 C CA . ARG A 1 104 ? 11.001 6.138 -1.345 1.00 93.38 104 ARG A CA 1
ATOM 791 C C . ARG A 1 104 ? 11.521 6.410 0.058 1.00 93.38 104 ARG A C 1
ATOM 793 O O . ARG A 1 104 ? 12.049 7.487 0.311 1.00 93.38 104 ARG A O 1
ATOM 800 N N . ASP A 1 105 ? 11.365 5.445 0.957 1.00 92.19 105 ASP A N 1
ATOM 801 C CA . ASP A 1 105 ? 11.694 5.649 2.366 1.00 92.19 105 ASP A CA 1
ATOM 802 C C . ASP A 1 105 ? 13.227 5.701 2.582 1.00 92.19 105 ASP A C 1
ATOM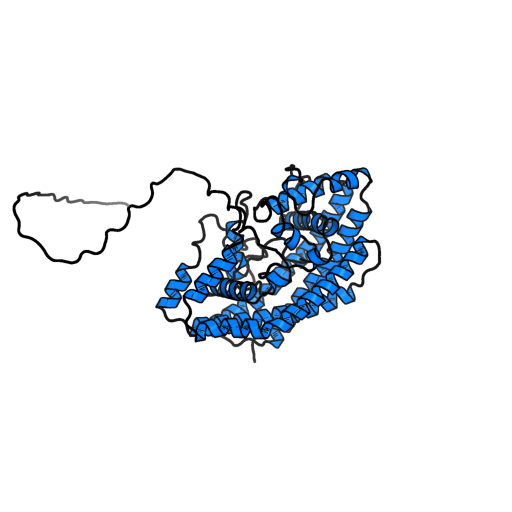 804 O O . ASP A 1 105 ? 13.704 6.403 3.468 1.00 92.19 105 ASP A O 1
ATOM 808 N N . THR A 1 106 ? 14.019 5.042 1.723 1.00 92.62 106 THR A N 1
ATOM 809 C CA . THR A 1 106 ? 15.499 5.042 1.777 1.00 92.62 106 THR A CA 1
ATOM 810 C C . THR A 1 106 ? 16.196 6.135 0.949 1.00 92.62 106 THR A C 1
ATOM 812 O O . THR A 1 106 ? 17.423 6.118 0.847 1.00 92.62 106 THR A O 1
ATOM 815 N N . ASP A 1 107 ? 15.470 7.102 0.372 1.00 94.31 107 ASP A N 1
ATOM 816 C CA . ASP A 1 107 ? 16.068 8.165 -0.453 1.00 94.31 107 ASP A CA 1
ATOM 817 C C . ASP A 1 107 ? 17.057 9.051 0.333 1.00 94.31 107 ASP A C 1
ATOM 819 O O . ASP A 1 107 ? 16.670 9.903 1.137 1.00 94.31 107 ASP A O 1
ATOM 823 N N . SER A 1 108 ? 18.350 8.916 0.019 1.00 92.56 108 SER A N 1
ATOM 824 C CA . SER A 1 108 ? 19.454 9.670 0.635 1.00 92.56 108 SER A CA 1
ATOM 825 C C . SER A 1 108 ? 19.437 11.181 0.359 1.00 92.56 108 SER A C 1
ATOM 827 O O . SER A 1 108 ? 20.228 11.925 0.945 1.00 92.56 108 SER A O 1
ATOM 829 N N . ALA A 1 109 ? 18.545 11.653 -0.514 1.00 90.69 109 ALA A N 1
ATOM 830 C CA . ALA A 1 109 ? 18.279 13.070 -0.732 1.00 90.69 109 ALA A CA 1
ATOM 831 C C . ALA A 1 109 ? 17.173 13.651 0.173 1.00 90.69 109 ALA A C 1
ATOM 833 O O . ALA A 1 109 ? 16.974 14.865 0.168 1.00 90.69 109 ALA A O 1
ATOM 834 N N . GLY A 1 110 ? 16.430 12.819 0.916 1.00 86.94 110 GLY A N 1
ATOM 835 C CA . GLY A 1 110 ? 15.265 13.249 1.704 1.00 86.94 110 GLY A CA 1
ATOM 836 C C . GLY A 1 110 ? 14.046 13.664 0.863 1.00 86.94 110 GLY A C 1
ATOM 837 O O . GLY A 1 110 ? 13.097 14.249 1.388 1.00 86.94 110 GLY A O 1
ATOM 838 N N . GLY A 1 111 ? 14.051 13.374 -0.442 1.00 88.38 111 GLY A N 1
ATOM 839 C CA . GLY A 1 111 ? 12.967 13.684 -1.374 1.00 88.38 111 GLY A CA 1
ATOM 840 C C . GLY A 1 111 ? 11.774 12.733 -1.276 1.00 88.38 111 GLY A C 1
ATOM 841 O O . GLY A 1 111 ? 10.664 13.127 -1.622 1.00 88.38 111 GLY A O 1
ATOM 842 N N . GLY A 1 112 ? 11.982 11.513 -0.767 1.00 88.69 112 GLY A N 1
ATOM 843 C CA . GLY A 1 112 ? 11.004 10.416 -0.717 1.00 88.69 112 GLY A CA 1
ATOM 844 C C . GLY A 1 112 ? 9.560 10.803 -0.390 1.00 88.69 112 GLY A C 1
ATOM 845 O O . GLY A 1 112 ? 8.628 10.433 -1.101 1.00 88.69 112 GLY A O 1
ATOM 846 N N . HIS A 1 113 ? 9.356 11.567 0.682 1.00 88.31 113 HIS A N 1
ATOM 847 C CA . HIS A 1 113 ? 8.016 11.878 1.193 1.00 88.31 113 HIS A CA 1
ATOM 848 C C . HIS A 1 113 ? 7.418 13.187 0.643 1.00 88.31 113 HIS A C 1
ATOM 850 O O . HIS A 1 113 ? 6.376 13.629 1.132 1.00 88.31 113 HIS A O 1
ATOM 856 N N . GLN A 1 114 ? 8.050 13.795 -0.369 1.00 89.81 114 GLN A N 1
ATOM 857 C CA . GLN A 1 114 ? 7.554 14.973 -1.089 1.00 89.81 114 GLN A CA 1
ATOM 858 C C . GLN A 1 114 ? 6.565 14.570 -2.193 1.00 89.81 114 GLN A C 1
ATOM 860 O O . GLN A 1 114 ? 6.787 13.593 -2.913 1.00 89.81 114 GLN A O 1
ATOM 865 N N . GLY A 1 115 ? 5.506 15.359 -2.399 1.00 84.62 115 GLY A N 1
ATOM 866 C CA . GLY A 1 115 ? 4.486 15.100 -3.425 1.00 84.62 115 GLY A CA 1
ATOM 867 C C . GLY A 1 115 ? 5.026 14.985 -4.861 1.00 84.62 115 GLY A C 1
ATOM 868 O O . GLY A 1 115 ? 4.415 14.322 -5.697 1.00 84.62 115 GLY A O 1
ATOM 869 N N . ALA A 1 116 ? 6.186 15.581 -5.155 1.00 89.75 116 ALA A N 1
ATOM 870 C CA . ALA A 1 116 ? 6.844 15.507 -6.462 1.00 89.75 116 ALA A CA 1
ATOM 871 C C . ALA A 1 116 ? 7.626 14.200 -6.741 1.00 89.75 116 ALA A C 1
ATOM 873 O O . ALA A 1 116 ? 7.984 13.956 -7.895 1.00 89.75 116 ALA A O 1
ATOM 874 N N . PHE A 1 117 ? 7.911 13.367 -5.730 1.00 93.44 117 PHE A N 1
ATOM 875 C CA . PHE A 1 117 ? 8.884 12.264 -5.830 1.00 93.44 117 PHE A CA 1
ATOM 876 C C . PHE A 1 117 ? 8.549 11.237 -6.925 1.00 93.44 117 PHE A C 1
ATOM 878 O O . PHE A 1 117 ? 9.377 10.968 -7.796 1.00 93.44 117 PHE A O 1
ATOM 885 N N . LEU A 1 118 ? 7.313 10.717 -6.924 1.00 94.44 118 LEU A N 1
ATOM 886 C CA . LEU A 1 118 ? 6.824 9.761 -7.928 1.00 94.44 118 LEU A CA 1
ATOM 887 C C . LEU A 1 118 ? 6.854 10.376 -9.334 1.00 94.44 118 LEU A C 1
ATOM 889 O O . LEU A 1 118 ? 7.370 9.770 -10.271 1.00 94.44 118 LEU A O 1
ATOM 893 N N . THR A 1 119 ? 6.349 11.604 -9.467 1.00 93.94 119 THR A N 1
ATOM 894 C CA . THR A 1 119 ? 6.268 12.339 -10.736 1.00 93.94 119 THR A CA 1
ATOM 895 C C . THR A 1 119 ? 7.642 12.522 -11.377 1.00 93.94 119 THR A C 1
ATOM 897 O O . THR A 1 119 ? 7.800 12.255 -12.567 1.00 93.94 119 THR A O 1
ATOM 900 N N . ARG A 1 120 ? 8.656 12.909 -10.590 1.00 95.44 120 ARG A N 1
ATOM 901 C CA . ARG A 1 120 ? 10.028 13.137 -11.068 1.00 95.44 120 ARG A CA 1
ATOM 902 C C . ARG A 1 120 ? 10.644 11.876 -11.678 1.00 95.44 120 ARG A C 1
ATOM 904 O O . ARG A 1 120 ? 11.180 11.941 -12.782 1.00 95.44 120 ARG A O 1
ATOM 911 N N . ILE A 1 121 ? 10.541 10.730 -11.000 1.00 97.44 121 ILE A N 1
ATOM 912 C CA . ILE A 1 121 ? 11.112 9.476 -11.516 1.00 97.44 121 ILE A CA 1
ATOM 913 C C . ILE A 1 121 ? 10.282 8.872 -12.655 1.00 97.44 121 ILE A C 1
ATOM 915 O O . ILE A 1 121 ? 10.850 8.354 -13.615 1.00 97.44 121 ILE A O 1
ATOM 919 N N . ALA A 1 122 ? 8.954 9.023 -12.624 1.00 97.69 122 ALA A N 1
ATOM 920 C CA . ALA A 1 122 ? 8.093 8.638 -13.738 1.00 97.69 122 ALA A CA 1
ATOM 921 C C . ALA A 1 122 ? 8.424 9.435 -15.016 1.00 97.69 122 ALA A C 1
ATOM 923 O O . ALA A 1 122 ? 8.591 8.834 -16.076 1.00 97.69 122 ALA A O 1
ATOM 924 N N . HIS A 1 123 ? 8.607 10.760 -14.924 1.00 98.06 123 HIS A N 1
ATOM 925 C CA . HIS A 1 123 ? 9.064 11.582 -16.054 1.00 98.06 123 HIS A CA 1
ATOM 926 C C . HIS A 1 123 ? 10.450 11.150 -16.546 1.00 98.06 123 HIS A C 1
ATOM 928 O O . HIS A 1 123 ? 10.636 10.966 -17.747 1.00 98.06 123 HIS A O 1
ATOM 934 N N . ALA A 1 124 ? 11.411 10.943 -15.638 1.00 98.12 124 ALA A N 1
ATOM 935 C CA . ALA A 1 124 ? 12.762 10.519 -16.002 1.00 98.12 124 ALA A CA 1
ATOM 936 C C . ALA A 1 124 ? 12.767 9.180 -16.767 1.00 98.12 124 ALA A C 1
ATOM 938 O O . ALA A 1 124 ? 13.448 9.064 -17.785 1.00 98.12 124 ALA A O 1
ATOM 939 N N . MET A 1 125 ? 11.951 8.203 -16.352 1.00 98.19 125 MET A N 1
ATOM 940 C CA . MET A 1 125 ? 11.779 6.953 -17.099 1.00 98.19 125 MET A CA 1
ATOM 941 C C . MET A 1 125 ? 11.093 7.158 -18.445 1.00 98.19 125 MET A C 1
ATOM 943 O O . MET A 1 125 ? 11.612 6.712 -19.465 1.00 98.19 125 MET A O 1
ATOM 947 N N . LEU A 1 126 ? 9.946 7.844 -18.479 1.00 98.62 126 LEU A N 1
ATOM 948 C CA . LEU A 1 126 ? 9.187 8.065 -19.715 1.00 98.62 126 LEU A CA 1
ATOM 949 C C . LEU A 1 126 ? 9.997 8.845 -20.770 1.00 98.62 126 LEU A C 1
ATOM 951 O O . LEU A 1 126 ? 9.753 8.667 -21.961 1.00 98.62 126 LEU A O 1
ATOM 955 N N . ALA A 1 127 ? 10.977 9.655 -20.353 1.00 98.25 127 ALA A N 1
ATOM 956 C CA . ALA A 1 127 ? 11.898 10.371 -21.235 1.00 98.25 127 ALA A CA 1
ATOM 957 C C . ALA A 1 127 ? 12.995 9.471 -21.838 1.00 98.25 127 ALA A C 1
ATOM 959 O O . ALA A 1 127 ? 13.480 9.757 -22.930 1.00 98.25 127 ALA A O 1
ATOM 960 N N . ILE A 1 128 ? 13.371 8.378 -21.161 1.00 98.50 128 ILE A N 1
ATOM 961 C CA . ILE A 1 128 ? 14.312 7.372 -21.683 1.00 98.50 128 ILE A CA 1
ATOM 962 C C . ILE A 1 128 ? 13.628 6.465 -22.720 1.00 98.50 128 ILE A C 1
ATOM 964 O O . ILE A 1 128 ? 14.279 6.000 -23.655 1.00 98.50 128 ILE A O 1
ATOM 968 N N . LEU A 1 129 ? 12.327 6.198 -22.571 1.00 98.69 129 LEU A N 1
ATOM 969 C CA . LEU A 1 129 ? 11.578 5.256 -23.410 1.00 98.69 129 LEU A CA 1
ATOM 970 C C . LEU A 1 129 ? 11.233 5.801 -24.808 1.00 98.69 129 LEU A C 1
ATOM 972 O O . LEU A 1 129 ? 10.814 6.953 -24.976 1.00 98.69 129 LEU A O 1
ATOM 976 N N . THR A 1 130 ? 11.286 4.928 -25.817 1.00 98.62 130 THR A N 1
ATOM 977 C CA . THR A 1 130 ? 10.755 5.228 -27.158 1.00 98.62 130 THR A CA 1
ATOM 978 C C . THR A 1 130 ? 9.222 5.405 -27.123 1.00 98.62 130 THR A C 1
ATOM 980 O O . THR A 1 130 ? 8.584 5.022 -26.133 1.00 98.62 130 THR A O 1
ATOM 983 N N . PRO A 1 131 ? 8.589 5.985 -28.162 1.00 98.00 131 PRO A N 1
ATOM 984 C CA . PRO A 1 131 ? 7.128 6.080 -28.236 1.00 98.00 131 PRO A CA 1
ATOM 985 C C . PRO A 1 131 ? 6.430 4.715 -28.133 1.00 98.00 131 PRO A C 1
ATOM 987 O O . PRO A 1 131 ? 5.402 4.600 -27.473 1.00 98.00 131 PRO A O 1
ATOM 990 N N . GLU A 1 132 ? 7.021 3.667 -28.706 1.00 98.56 132 GLU A N 1
ATOM 991 C CA . GLU A 1 132 ? 6.483 2.300 -28.724 1.00 98.56 132 GLU A CA 1
ATOM 992 C C . GLU A 1 132 ? 6.570 1.665 -27.328 1.00 98.56 132 GLU A C 1
ATOM 994 O O . GLU A 1 132 ? 5.600 1.093 -26.830 1.00 98.56 132 GLU A O 1
ATOM 999 N N . GLN A 1 133 ? 7.705 1.845 -26.641 1.00 98.81 133 GLN A N 1
ATOM 1000 C CA . GLN A 1 133 ? 7.887 1.415 -25.252 1.00 98.81 133 GLN A CA 1
ATOM 1001 C C . GLN A 1 133 ? 6.953 2.159 -24.285 1.00 98.81 133 GLN A C 1
ATOM 1003 O O . GLN A 1 133 ? 6.463 1.563 -23.326 1.00 98.81 133 GLN A O 1
ATOM 1008 N N . ARG A 1 134 ? 6.662 3.444 -24.540 1.00 98.69 134 ARG A N 1
ATOM 1009 C CA . ARG A 1 134 ? 5.615 4.194 -23.822 1.00 98.69 134 ARG A CA 1
ATOM 1010 C C . ARG A 1 134 ? 4.219 3.654 -24.133 1.00 98.69 134 ARG A C 1
ATOM 1012 O O . ARG A 1 134 ? 3.426 3.501 -23.207 1.00 98.69 134 ARG A O 1
ATOM 1019 N N . GLY A 1 135 ? 3.944 3.305 -25.391 1.00 98.31 135 GLY A N 1
ATOM 1020 C CA . GLY A 1 135 ? 2.700 2.665 -25.827 1.00 98.31 135 GLY A CA 1
ATOM 1021 C C . GLY A 1 135 ? 2.371 1.414 -25.011 1.00 98.31 135 GLY A C 1
ATOM 1022 O O . GLY A 1 135 ? 1.287 1.328 -24.444 1.00 98.31 135 GLY A O 1
ATOM 1023 N N . LEU A 1 136 ? 3.347 0.518 -24.819 1.00 98.81 136 LEU A N 1
ATOM 1024 C CA . LEU A 1 136 ? 3.192 -0.691 -23.995 1.00 98.81 136 LEU A CA 1
ATOM 1025 C C . LEU A 1 136 ? 2.732 -0.400 -22.550 1.00 98.81 136 LEU A C 1
ATOM 1027 O O . LEU A 1 136 ? 1.916 -1.145 -22.004 1.00 98.81 136 LEU A O 1
ATOM 1031 N N . LEU A 1 137 ? 3.219 0.682 -21.929 1.00 98.62 137 LEU A N 1
ATOM 1032 C CA . LEU A 1 137 ? 2.776 1.096 -20.590 1.00 98.62 137 LEU A CA 1
ATOM 1033 C C . LEU A 1 137 ? 1.384 1.747 -20.615 1.00 98.62 137 LEU A C 1
ATOM 1035 O O . LEU A 1 137 ? 0.596 1.531 -19.696 1.00 98.62 137 LEU A O 1
ATOM 1039 N N . ILE A 1 138 ? 1.062 2.513 -21.661 1.00 98.56 138 ILE A N 1
ATOM 1040 C CA . ILE A 1 138 ? -0.254 3.143 -21.855 1.00 98.56 138 ILE A CA 1
ATOM 1041 C C . ILE A 1 138 ? -1.341 2.085 -22.091 1.00 98.56 138 ILE A C 1
ATOM 1043 O O . ILE A 1 138 ? -2.421 2.179 -21.509 1.00 98.56 138 ILE A O 1
ATOM 1047 N N . ASP A 1 139 ? -1.063 1.050 -22.880 1.00 98.56 139 ASP A N 1
ATOM 1048 C CA . ASP A 1 139 ? -2.022 -0.019 -23.168 1.00 98.56 139 ASP A CA 1
ATOM 1049 C C . ASP A 1 139 ? -2.217 -0.963 -21.977 1.00 98.56 139 ASP A C 1
ATOM 1051 O O . ASP A 1 139 ? -3.350 -1.347 -21.679 1.00 98.56 139 ASP A O 1
ATOM 1055 N N . LEU A 1 140 ? -1.161 -1.239 -21.200 1.00 98.62 140 LEU A N 1
ATOM 1056 C CA . LEU A 1 140 ? -1.318 -1.883 -19.895 1.00 98.62 140 LEU A CA 1
ATOM 1057 C C . LEU A 1 140 ? -2.146 -1.015 -18.931 1.00 98.62 140 LEU A C 1
ATOM 1059 O O . LEU A 1 140 ? -3.000 -1.540 -18.220 1.00 98.62 140 LEU A O 1
ATOM 1063 N N . ALA A 1 141 ? -1.932 0.303 -18.904 1.00 98.00 141 ALA A N 1
ATOM 1064 C CA . ALA A 1 141 ? -2.698 1.205 -18.048 1.00 98.00 141 ALA A CA 1
ATOM 1065 C C . ALA A 1 141 ? -4.186 1.264 -18.431 1.00 98.00 141 ALA A C 1
ATOM 1067 O O . ALA A 1 141 ? -5.042 1.243 -17.546 1.00 98.00 141 ALA A O 1
ATOM 1068 N N . ARG A 1 142 ? -4.502 1.264 -19.735 1.00 98.06 142 ARG A N 1
ATOM 1069 C CA . ARG A 1 142 ? -5.871 1.121 -20.264 1.00 98.06 142 ARG A CA 1
ATOM 1070 C C . ARG A 1 142 ? -6.501 -0.201 -19.819 1.00 98.06 142 ARG A C 1
ATOM 1072 O O . ARG A 1 142 ? -7.616 -0.193 -19.306 1.00 98.06 142 ARG A O 1
ATOM 1079 N N . LEU A 1 143 ? -5.773 -1.314 -19.951 1.00 98.06 143 LEU A N 1
ATOM 1080 C CA . LEU A 1 143 ? -6.225 -2.646 -19.535 1.00 98.06 143 LEU A CA 1
ATOM 1081 C C . LEU A 1 143 ? -6.490 -2.731 -18.021 1.00 98.06 143 LEU A C 1
ATOM 1083 O O . LEU A 1 143 ? -7.507 -3.281 -17.604 1.00 98.06 143 LEU A O 1
ATOM 1087 N N . GLN A 1 144 ? -5.598 -2.182 -17.191 1.00 96.81 144 GLN A N 1
ATOM 1088 C CA . GLN A 1 144 ? -5.697 -2.290 -15.731 1.00 96.81 144 GLN A CA 1
ATOM 1089 C C . GLN A 1 144 ? -6.636 -1.270 -15.075 1.00 96.81 144 GLN A C 1
ATOM 1091 O O . GLN A 1 144 ? -7.012 -1.482 -13.923 1.00 96.81 144 GLN A O 1
ATOM 1096 N N . GLN A 1 145 ? -7.046 -0.190 -15.755 1.00 94.31 145 GLN A N 1
ATOM 1097 C CA . GLN A 1 145 ? -7.856 0.876 -15.145 1.00 94.31 145 GLN A CA 1
ATOM 1098 C C . GLN A 1 145 ? -9.137 0.340 -14.476 1.00 94.31 145 GLN A C 1
ATOM 1100 O O . GLN A 1 145 ? -9.457 0.728 -13.350 1.00 94.31 145 GLN A O 1
ATOM 1105 N N . ALA A 1 146 ? -9.850 -0.573 -15.145 1.00 94.38 146 ALA A N 1
ATOM 1106 C CA . ALA A 1 146 ? -11.095 -1.148 -14.639 1.00 94.38 146 ALA A CA 1
ATOM 1107 C C . ALA A 1 146 ? -10.875 -2.036 -13.401 1.00 94.38 146 ALA A C 1
ATOM 1109 O O . ALA A 1 146 ? -11.578 -1.883 -12.404 1.00 94.38 146 ALA A O 1
ATOM 1110 N N . ASP A 1 147 ? -9.871 -2.918 -13.419 1.00 96.38 147 ASP A N 1
ATOM 1111 C CA . ASP A 1 147 ? -9.582 -3.809 -12.287 1.00 96.38 147 ASP A CA 1
ATOM 1112 C C . ASP A 1 147 ? -8.919 -3.068 -11.101 1.00 96.38 147 ASP A C 1
ATOM 1114 O O . ASP A 1 147 ? -9.163 -3.416 -9.946 1.00 96.38 147 ASP A O 1
ATOM 1118 N N . ILE A 1 148 ? -8.161 -1.988 -11.338 1.00 94.75 148 ILE A N 1
ATOM 1119 C CA . ILE A 1 148 ? -7.651 -1.102 -10.270 1.00 94.75 148 ILE A CA 1
ATOM 1120 C C . ILE A 1 148 ? -8.805 -0.343 -9.596 1.00 94.75 148 ILE A C 1
ATOM 1122 O O . ILE A 1 148 ? -8.846 -0.248 -8.366 1.00 94.75 148 ILE A O 1
ATOM 1126 N N . ARG A 1 149 ? -9.793 0.133 -10.369 1.00 94.06 149 ARG A N 1
ATOM 1127 C CA . ARG A 1 149 ? -11.042 0.677 -9.812 1.00 94.06 149 ARG A CA 1
ATOM 1128 C C . ARG A 1 149 ? -11.797 -0.384 -9.001 1.00 94.06 149 ARG A C 1
ATOM 1130 O O . ARG A 1 149 ? -12.156 -0.128 -7.853 1.00 94.06 149 ARG A O 1
ATOM 1137 N N . ARG A 1 150 ? -11.967 -1.584 -9.556 1.00 94.81 150 ARG A N 1
ATOM 1138 C CA . ARG A 1 150 ? -12.640 -2.720 -8.909 1.00 94.81 150 ARG A CA 1
ATOM 1139 C C . ARG A 1 150 ? -11.977 -3.127 -7.592 1.00 94.81 150 ARG A C 1
ATOM 1141 O O . ARG A 1 150 ? -12.676 -3.452 -6.638 1.00 94.81 150 ARG A O 1
ATOM 1148 N N . PHE A 1 151 ? -10.646 -3.070 -7.499 1.00 95.56 151 PHE A N 1
ATOM 1149 C CA . PHE A 1 151 ? -9.919 -3.278 -6.243 1.00 95.56 151 PHE A CA 1
ATOM 1150 C C . PHE A 1 151 ? -10.341 -2.260 -5.170 1.00 95.56 151 PHE A C 1
ATOM 1152 O O . PHE A 1 151 ? -10.602 -2.638 -4.027 1.00 95.56 151 PHE A O 1
ATOM 1159 N N . ALA A 1 152 ? -10.465 -0.977 -5.529 1.00 94.12 152 ALA A N 1
ATOM 1160 C CA . ALA A 1 152 ? -10.949 0.049 -4.607 1.00 94.12 152 ALA A CA 1
ATOM 1161 C C . ALA A 1 152 ? -12.426 -0.163 -4.220 1.00 94.12 152 ALA A C 1
ATOM 1163 O O . ALA A 1 152 ? -12.768 -0.008 -3.049 1.00 94.12 152 ALA A O 1
ATOM 1164 N N . GLU A 1 153 ? -13.279 -0.584 -5.158 1.00 94.94 153 GLU A N 1
ATOM 1165 C CA . GLU A 1 153 ? -14.696 -0.898 -4.909 1.00 94.94 153 GLU A CA 1
ATOM 1166 C C . GLU A 1 153 ? -14.878 -2.128 -4.000 1.00 94.94 153 GLU A C 1
ATOM 1168 O O . GLU A 1 153 ? -15.734 -2.131 -3.114 1.00 94.94 153 GLU A O 1
ATOM 1173 N N . LEU A 1 154 ? -14.016 -3.144 -4.123 1.00 95.69 154 LEU A N 1
ATOM 1174 C CA . LEU A 1 154 ? -14.003 -4.318 -3.243 1.00 95.69 154 LEU A CA 1
ATOM 1175 C C . LEU A 1 154 ? -13.641 -3.986 -1.783 1.00 95.69 154 LEU A C 1
ATOM 1177 O O . LEU A 1 154 ? -13.973 -4.779 -0.899 1.00 95.69 154 LEU A O 1
ATOM 1181 N N . ARG A 1 155 ? -13.025 -2.829 -1.496 1.00 97.06 155 ARG A N 1
ATOM 1182 C CA . ARG A 1 155 ? -12.791 -2.357 -0.115 1.00 97.06 155 ARG A CA 1
ATOM 1183 C C . ARG A 1 155 ? -14.062 -1.829 0.555 1.00 97.06 155 ARG A C 1
ATOM 1185 O O . ARG A 1 155 ? -14.132 -1.822 1.781 1.00 97.06 155 ARG A O 1
ATOM 1192 N N . LEU A 1 156 ? -15.060 -1.387 -0.212 1.00 97.25 156 LEU A N 1
ATOM 1193 C CA . LEU A 1 156 ? -16.205 -0.641 0.321 1.00 97.25 156 LEU A CA 1
ATOM 1194 C C . LEU A 1 156 ? -17.090 -1.467 1.275 1.00 97.25 156 LEU A C 1
ATOM 1196 O O . LEU A 1 156 ? -17.406 -0.943 2.344 1.00 97.25 156 LEU A O 1
ATOM 1200 N N . PRO A 1 157 ? -17.431 -2.747 0.994 1.00 97.75 157 PRO A N 1
ATOM 1201 C CA . PRO A 1 157 ? -18.200 -3.562 1.937 1.00 97.75 157 PRO A CA 1
ATOM 1202 C C . PRO A 1 157 ? -17.436 -3.825 3.239 1.00 97.75 157 PRO A C 1
ATOM 1204 O O . PRO A 1 157 ? -18.039 -3.797 4.308 1.00 97.75 157 PRO A O 1
ATOM 1207 N N . LEU A 1 158 ? -16.109 -4.015 3.170 1.00 98.44 158 LEU A N 1
ATOM 1208 C CA . LEU A 1 158 ? -15.251 -4.180 4.351 1.00 98.44 158 LEU A CA 1
ATOM 1209 C C . LEU A 1 158 ? -15.277 -2.924 5.229 1.00 98.44 158 LEU A C 1
ATOM 1211 O O . LEU A 1 158 ? -15.575 -3.018 6.415 1.00 98.44 158 LEU A O 1
ATOM 1215 N N . ILE A 1 159 ? -15.060 -1.744 4.640 1.00 98.38 159 ILE A N 1
ATOM 1216 C CA . ILE A 1 159 ? -15.130 -0.453 5.345 1.00 98.38 159 ILE A CA 1
ATOM 1217 C C . ILE A 1 159 ? -16.524 -0.245 5.965 1.00 98.38 159 ILE A C 1
ATOM 1219 O O . ILE A 1 159 ? -16.639 0.106 7.141 1.00 98.38 159 ILE A O 1
ATOM 1223 N N . GLN A 1 160 ? -17.596 -0.512 5.210 1.00 98.00 160 GLN A N 1
ATOM 1224 C CA . GLN A 1 160 ? -18.974 -0.369 5.693 1.00 98.00 160 GLN A CA 1
ATOM 1225 C C . GLN A 1 160 ? -19.286 -1.345 6.842 1.00 98.00 160 GLN A C 1
ATOM 1227 O O . GLN A 1 160 ? -20.005 -0.988 7.780 1.00 98.00 160 GLN A O 1
ATOM 1232 N N . ALA A 1 161 ? -18.741 -2.564 6.798 1.00 98.50 161 ALA A N 1
ATOM 1233 C CA . ALA A 1 161 ? -18.895 -3.553 7.857 1.00 98.50 161 ALA A CA 1
ATOM 1234 C C . ALA A 1 161 ? -18.096 -3.189 9.112 1.00 98.50 161 ALA A C 1
ATOM 1236 O O . ALA A 1 161 ? -18.622 -3.266 10.222 1.00 98.50 161 ALA A O 1
ATOM 1237 N N . PHE A 1 162 ? -16.858 -2.719 8.949 1.00 98.69 162 PHE A N 1
ATOM 1238 C CA . PHE A 1 162 ? -16.027 -2.259 10.059 1.00 98.69 162 PHE A CA 1
ATOM 1239 C C . PHE A 1 162 ? -16.639 -1.027 10.743 1.00 98.69 162 PHE A C 1
ATOM 1241 O O . PHE A 1 162 ? -16.592 -0.936 11.968 1.00 98.69 162 PHE A O 1
ATOM 1248 N N . ARG A 1 163 ? -17.279 -0.112 9.998 1.00 98.00 163 ARG A N 1
ATOM 1249 C CA . ARG A 1 163 ? -18.046 1.004 10.583 1.00 98.00 163 ARG A CA 1
ATOM 1250 C C . ARG A 1 163 ? -19.266 0.517 11.369 1.00 98.00 163 ARG A C 1
ATOM 1252 O O . ARG A 1 163 ? -19.391 0.883 12.534 1.00 98.00 163 ARG A O 1
ATOM 1259 N N . GLN A 1 164 ? -20.079 -0.389 10.814 1.00 97.94 164 GLN A N 1
ATOM 1260 C CA . GLN A 1 164 ? -21.196 -1.009 11.550 1.00 97.94 164 GLN A CA 1
ATOM 1261 C C . GLN A 1 164 ? -20.733 -1.725 12.835 1.00 97.94 164 GLN A C 1
ATOM 1263 O O . GLN A 1 164 ? -21.426 -1.656 13.851 1.00 97.94 164 GLN A O 1
ATOM 1268 N N . GLN A 1 165 ? -19.554 -2.358 12.817 1.00 98.19 165 GLN A N 1
ATOM 1269 C CA . GLN A 1 165 ? -18.931 -2.979 13.991 1.00 98.19 165 GLN A CA 1
ATOM 1270 C C . GLN A 1 165 ? -18.453 -1.946 15.024 1.00 98.19 165 GLN A C 1
ATOM 1272 O O . GLN A 1 165 ? -18.687 -2.131 16.218 1.00 98.19 165 GLN A O 1
ATOM 1277 N N . LEU A 1 166 ? -17.816 -0.857 14.579 1.00 98.19 166 LEU A N 1
ATOM 1278 C CA . LEU A 1 166 ? -17.390 0.270 15.420 1.00 98.19 166 LEU A CA 1
ATOM 1279 C C . LEU A 1 166 ? -18.586 0.968 16.085 1.00 98.19 166 LEU A C 1
ATOM 1281 O O . LEU A 1 166 ? -18.470 1.495 17.185 1.00 98.19 166 LEU A O 1
ATOM 1285 N N . GLU A 1 167 ? -19.729 1.008 15.408 1.00 96.38 167 GLU A N 1
ATOM 1286 C CA . GLU A 1 167 ? -20.988 1.572 15.903 1.00 96.38 167 GLU A CA 1
ATOM 1287 C C . GLU A 1 167 ? -21.814 0.576 16.740 1.00 96.38 167 GLU A C 1
ATOM 1289 O O . GLU A 1 167 ? -22.918 0.913 17.159 1.00 96.38 167 GLU A O 1
ATOM 1294 N N . GLY A 1 168 ? -21.315 -0.647 16.965 1.00 94.38 168 GLY A N 1
ATOM 1295 C CA . GLY A 1 168 ? -21.998 -1.683 17.747 1.00 94.38 168 GLY A CA 1
ATOM 1296 C C . GLY A 1 168 ? -23.273 -2.247 17.106 1.00 94.38 168 GLY A C 1
ATOM 1297 O O . GLY A 1 168 ? -24.031 -2.937 17.779 1.00 94.38 168 GLY A O 1
ATOM 1298 N N . ARG A 1 169 ? -23.535 -1.968 15.819 1.00 93.88 169 ARG A N 1
ATOM 1299 C CA . ARG A 1 169 ? -24.792 -2.344 15.142 1.00 93.88 169 ARG A CA 1
ATOM 1300 C C . ARG A 1 169 ? -24.868 -3.823 14.760 1.00 93.88 169 ARG A C 1
ATOM 1302 O O . ARG A 1 169 ? -25.968 -4.358 14.673 1.00 93.88 169 ARG A O 1
ATOM 1309 N N . LYS A 1 170 ? -23.728 -4.456 14.465 1.00 93.94 170 LYS A N 1
ATOM 1310 C CA . LYS A 1 170 ? -23.609 -5.865 14.042 1.00 93.94 170 LYS A CA 1
ATOM 1311 C C . LYS A 1 170 ? -22.232 -6.426 14.406 1.00 93.94 170 LYS A C 1
ATOM 1313 O O . LYS A 1 170 ? -21.267 -5.667 14.488 1.00 93.94 170 LYS A O 1
ATOM 1318 N N . THR A 1 171 ? -22.137 -7.750 14.539 1.00 96.81 171 THR A N 1
ATOM 1319 C CA . THR A 1 171 ? -20.885 -8.470 14.837 1.00 96.81 171 THR A CA 1
ATOM 1320 C C . THR A 1 171 ? -20.273 -9.073 13.571 1.00 96.81 171 THR A C 1
ATOM 1322 O O . THR A 1 171 ? -20.947 -9.798 12.839 1.00 96.81 171 THR A O 1
ATOM 1325 N N . LEU A 1 172 ? -18.996 -8.787 13.304 1.00 98.19 172 LEU A N 1
ATOM 1326 C CA . LEU A 1 172 ? -18.263 -9.303 12.141 1.00 98.19 172 LEU A CA 1
ATOM 1327 C C . LEU A 1 172 ? -18.069 -10.824 12.192 1.00 98.19 172 LEU A C 1
ATOM 1329 O O . LEU A 1 172 ? -17.736 -11.392 13.230 1.00 98.19 172 LEU A O 1
ATOM 1333 N N . SER A 1 173 ? -18.154 -11.467 11.029 1.00 98.62 173 SER A N 1
ATOM 1334 C CA . SER A 1 173 ? -17.683 -12.834 10.818 1.00 98.62 173 SER A CA 1
ATOM 1335 C C . SER A 1 173 ? -16.234 -12.808 10.326 1.00 98.62 173 SER A C 1
ATOM 1337 O O . SER A 1 173 ? -15.954 -12.398 9.197 1.00 98.62 173 SER A O 1
ATOM 1339 N N . GLN A 1 174 ? -15.293 -13.272 11.159 1.00 98.44 174 GLN A N 1
ATOM 1340 C CA . GLN A 1 174 ? -13.869 -13.326 10.801 1.00 98.44 174 GLN A CA 1
ATOM 1341 C C . GLN A 1 174 ? -13.634 -14.105 9.497 1.00 98.44 174 GLN A C 1
ATOM 1343 O O . GLN A 1 174 ? -12.847 -13.674 8.655 1.00 98.44 174 GLN A O 1
ATOM 1348 N N . SER A 1 175 ? -14.322 -15.236 9.304 1.00 98.50 175 SER A N 1
ATOM 1349 C CA . SER A 1 175 ? -14.167 -16.063 8.103 1.00 98.50 175 SER A CA 1
ATOM 1350 C C . SER A 1 175 ? -14.676 -15.355 6.846 1.00 98.50 175 SER A C 1
ATOM 1352 O O . SER A 1 175 ? -14.017 -15.436 5.812 1.00 98.50 175 SER A O 1
ATOM 1354 N N . ALA A 1 176 ? -15.777 -14.601 6.929 1.00 98.62 176 ALA A N 1
ATOM 1355 C CA . ALA A 1 176 ? -16.285 -13.816 5.805 1.00 98.62 176 ALA A CA 1
ATOM 1356 C C . ALA A 1 176 ? -15.353 -12.647 5.439 1.00 98.62 176 ALA A C 1
ATOM 1358 O O . ALA A 1 176 ? -15.070 -12.434 4.258 1.00 98.62 176 ALA A O 1
ATOM 1359 N N . VAL A 1 177 ? -14.814 -11.937 6.439 1.00 98.75 177 VAL A N 1
ATOM 1360 C CA . VAL A 1 177 ? -13.821 -10.865 6.241 1.00 98.75 177 VAL A CA 1
ATOM 1361 C C . VAL A 1 177 ? -12.551 -11.410 5.576 1.00 98.75 177 VAL A C 1
ATOM 1363 O O . VAL A 1 177 ? -12.107 -10.866 4.562 1.00 98.75 177 VAL A O 1
ATOM 1366 N N . MET A 1 178 ? -12.003 -12.523 6.083 1.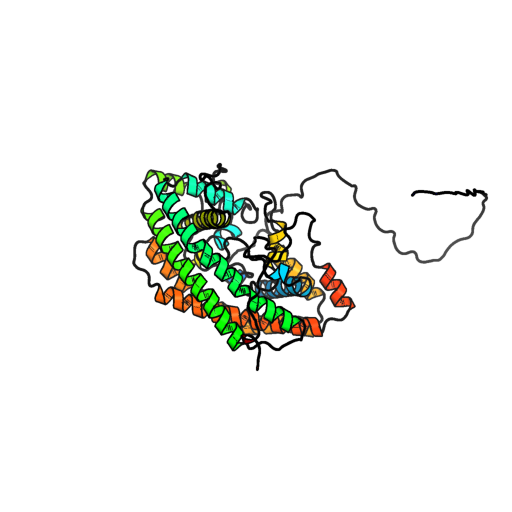00 98.69 178 MET A N 1
ATOM 1367 C CA . MET A 1 178 ? -10.852 -13.205 5.477 1.00 98.69 178 MET A CA 1
ATOM 1368 C C . MET A 1 178 ? -11.146 -13.649 4.035 1.00 98.69 178 MET A C 1
ATOM 1370 O O . MET A 1 178 ? -10.354 -13.376 3.135 1.00 98.69 178 MET A O 1
ATOM 1374 N N . GLN A 1 179 ? -12.294 -14.290 3.790 1.00 98.56 179 GLN A N 1
ATOM 1375 C CA . GLN A 1 179 ? -12.670 -14.794 2.465 1.00 98.56 179 GLN A CA 1
ATOM 1376 C C . GLN A 1 179 ? -12.911 -13.662 1.449 1.00 98.56 179 GLN A C 1
ATOM 1378 O O . GLN A 1 179 ? -12.686 -13.858 0.254 1.00 98.56 179 GLN A O 1
ATOM 1383 N N . HIS A 1 180 ? -13.350 -12.478 1.890 1.00 98.44 180 HIS A N 1
ATOM 1384 C CA . HIS A 1 180 ? -13.489 -11.316 1.010 1.00 98.44 180 HIS A CA 1
ATOM 1385 C C . HIS A 1 180 ? -12.144 -10.663 0.692 1.00 98.44 180 HIS A C 1
ATOM 1387 O O . HIS A 1 180 ? -11.862 -10.423 -0.482 1.00 98.44 180 HIS A O 1
ATOM 1393 N N . SER A 1 181 ? -11.282 -10.445 1.692 1.00 98.31 181 SER A N 1
ATOM 1394 C CA . SER A 1 181 ? -9.941 -9.892 1.449 1.00 98.31 181 SER A CA 1
ATOM 1395 C C . SER A 1 181 ? -9.088 -10.827 0.572 1.00 98.31 181 SER A C 1
ATOM 1397 O O . SER A 1 181 ? -8.418 -10.374 -0.355 1.00 98.31 181 SER A O 1
ATOM 1399 N N . ALA A 1 182 ? -9.236 -12.149 0.714 1.00 98.50 182 ALA A N 1
ATOM 1400 C CA . ALA A 1 182 ? -8.635 -13.138 -0.188 1.00 98.50 182 ALA A CA 1
ATOM 1401 C C . ALA A 1 182 ? -9.009 -12.939 -1.675 1.00 98.50 182 ALA A C 1
ATOM 1403 O O . ALA A 1 182 ? -8.168 -13.136 -2.553 1.00 98.50 182 ALA A O 1
ATOM 1404 N N . ARG A 1 183 ? -10.249 -12.517 -1.982 1.00 97.31 183 ARG A N 1
ATOM 1405 C CA . ARG A 1 183 ? -10.678 -12.185 -3.360 1.00 97.31 183 ARG A CA 1
ATOM 1406 C C . ARG A 1 183 ? -10.055 -10.879 -3.854 1.00 97.31 183 ARG A C 1
ATOM 1408 O O . ARG A 1 183 ? -9.650 -10.795 -5.010 1.00 97.31 183 ARG A O 1
ATOM 1415 N N . LEU A 1 184 ? -9.961 -9.882 -2.977 1.00 96.38 184 LEU A N 1
ATOM 1416 C CA . LEU A 1 184 ? -9.344 -8.585 -3.259 1.00 96.38 184 LEU A CA 1
ATOM 1417 C C . LEU A 1 184 ? -7.837 -8.723 -3.549 1.00 96.38 184 LEU A C 1
ATOM 1419 O O . LEU A 1 184 ? -7.350 -8.146 -4.519 1.00 96.38 184 LEU A O 1
ATOM 1423 N N . TYR A 1 185 ? -7.107 -9.551 -2.798 1.00 98.00 185 TYR A N 1
ATOM 1424 C CA . TYR A 1 185 ? -5.687 -9.799 -3.072 1.00 98.00 185 TYR A CA 1
ATOM 1425 C C . TYR A 1 185 ? -5.433 -10.777 -4.233 1.00 98.00 185 TYR A C 1
ATOM 1427 O O . TYR A 1 185 ? -4.393 -10.685 -4.880 1.00 98.00 185 TYR A O 1
ATOM 1435 N N . ALA A 1 186 ? -6.363 -11.677 -4.573 1.00 97.94 186 ALA A N 1
ATOM 1436 C CA . ALA A 1 186 ? -6.244 -12.452 -5.815 1.00 97.94 186 ALA A CA 1
ATOM 1437 C C . ALA A 1 186 ? -6.188 -11.525 -7.051 1.00 97.94 186 ALA A C 1
ATOM 1439 O O . ALA A 1 186 ? -5.408 -11.763 -7.977 1.00 97.94 186 ALA A O 1
ATOM 1440 N N . LEU A 1 187 ? -6.946 -10.421 -7.020 1.00 98.00 187 LEU A N 1
ATOM 1441 C CA . LEU A 1 187 ? -6.898 -9.365 -8.033 1.00 98.00 187 LEU A CA 1
ATOM 1442 C C . LEU A 1 187 ? -5.584 -8.560 -7.986 1.00 98.00 187 LEU A C 1
ATOM 1444 O O . LEU A 1 187 ? -4.981 -8.313 -9.027 1.00 98.00 187 LEU A O 1
ATOM 1448 N N . ASP A 1 188 ? -5.099 -8.216 -6.788 1.00 97.31 188 ASP A N 1
ATOM 1449 C CA . ASP A 1 188 ? -3.798 -7.555 -6.562 1.00 97.31 188 ASP A CA 1
ATOM 1450 C C . ASP A 1 188 ? -2.623 -8.334 -7.186 1.00 97.31 188 ASP A C 1
ATOM 1452 O O . ASP A 1 188 ? -1.760 -7.740 -7.841 1.00 97.31 188 ASP A O 1
ATOM 1456 N N . GLY A 1 189 ? -2.631 -9.666 -7.040 1.00 98.25 189 GLY A N 1
ATOM 1457 C CA . GLY A 1 189 ? -1.645 -10.585 -7.620 1.00 98.25 189 GLY A CA 1
ATOM 1458 C C . GLY A 1 189 ? -1.774 -10.761 -9.137 1.00 98.25 189 GLY A C 1
ATOM 1459 O O . GLY A 1 189 ? -0.762 -10.760 -9.840 1.00 98.25 189 GLY A O 1
ATOM 1460 N N . GLN A 1 190 ? -3.001 -10.844 -9.670 1.00 98.38 190 GLN A N 1
ATOM 1461 C CA . GLN A 1 190 ? -3.249 -10.831 -11.121 1.00 98.38 190 GLN A CA 1
ATOM 1462 C C . GLN A 1 190 ? -2.674 -9.559 -11.761 1.00 98.38 190 GLN A C 1
ATOM 1464 O O . GLN A 1 190 ? -1.945 -9.632 -12.755 1.00 98.38 190 GLN A O 1
ATOM 1469 N N . LEU A 1 191 ? -2.983 -8.400 -11.174 1.00 98.44 191 LEU A N 1
ATOM 1470 C CA . LEU A 1 191 ? -2.488 -7.105 -11.628 1.00 98.44 191 LEU A CA 1
ATOM 1471 C C . LEU A 1 191 ? -0.955 -7.036 -11.528 1.00 98.44 191 LEU A C 1
ATOM 1473 O O . LEU A 1 191 ? -0.313 -6.616 -12.491 1.00 98.44 191 LEU A O 1
ATOM 1477 N N . ALA A 1 192 ? -0.354 -7.528 -10.438 1.00 98.38 192 ALA A N 1
ATOM 1478 C CA . ALA A 1 192 ? 1.100 -7.563 -10.264 1.00 98.38 192 ALA A CA 1
ATOM 1479 C C . ALA A 1 192 ? 1.801 -8.413 -11.339 1.00 98.38 192 ALA A C 1
ATOM 1481 O O . ALA A 1 192 ? 2.759 -7.953 -11.960 1.00 98.38 192 ALA A O 1
ATOM 1482 N N . TYR A 1 193 ? 1.298 -9.617 -11.630 1.00 98.69 193 TYR A N 1
ATOM 1483 C CA . TYR A 1 193 ? 1.865 -10.483 -12.669 1.00 98.69 193 TYR A CA 1
ATOM 1484 C C . TYR A 1 193 ? 1.792 -9.845 -14.069 1.00 98.69 193 TYR A C 1
ATOM 1486 O O . TYR A 1 193 ? 2.768 -9.864 -14.823 1.00 98.69 193 TYR A O 1
ATOM 1494 N N . GLN A 1 194 ? 0.662 -9.213 -14.405 1.00 98.31 194 GLN A N 1
ATOM 1495 C CA . GLN A 1 194 ? 0.508 -8.462 -15.656 1.00 98.31 194 GLN A CA 1
ATOM 1496 C C . GLN A 1 194 ? 1.506 -7.295 -15.760 1.00 98.31 194 GLN A C 1
ATOM 1498 O O . GLN A 1 194 ? 2.158 -7.154 -16.798 1.00 98.31 194 GLN A O 1
ATOM 1503 N N . ARG A 1 195 ? 1.672 -6.497 -14.689 1.00 98.31 195 ARG A N 1
ATOM 1504 C CA . ARG A 1 195 ? 2.664 -5.406 -14.642 1.00 98.31 195 ARG A CA 1
ATOM 1505 C C . ARG A 1 195 ? 4.070 -5.936 -14.866 1.00 98.31 195 ARG A C 1
ATOM 1507 O O . ARG A 1 195 ? 4.754 -5.477 -15.777 1.00 98.31 195 ARG A O 1
ATOM 1514 N N . ALA A 1 196 ? 4.471 -6.945 -14.096 1.00 98.75 196 ALA A N 1
ATOM 1515 C CA . ALA A 1 196 ? 5.793 -7.551 -14.184 1.00 98.75 196 ALA A CA 1
ATOM 1516 C C . ALA A 1 196 ? 6.113 -8.045 -15.605 1.00 98.75 196 ALA A C 1
ATOM 1518 O O . ALA A 1 196 ? 7.201 -7.783 -16.116 1.00 98.75 196 ALA A O 1
ATOM 1519 N N . LYS A 1 197 ? 5.152 -8.689 -16.286 1.00 98.62 197 LYS A N 1
ATOM 1520 C CA . LYS A 1 197 ? 5.323 -9.183 -17.662 1.00 98.62 197 LYS A CA 1
ATOM 1521 C C . LYS A 1 197 ? 5.619 -8.061 -18.665 1.00 98.62 197 LYS A C 1
ATOM 1523 O O . LYS A 1 197 ? 6.537 -8.208 -19.474 1.00 98.62 197 LYS A O 1
ATOM 1528 N N . VAL A 1 198 ? 4.874 -6.953 -18.621 1.00 98.81 198 VAL A N 1
ATOM 1529 C CA . VAL A 1 198 ? 5.060 -5.823 -19.554 1.00 98.81 198 VAL A CA 1
ATOM 1530 C C . VAL A 1 198 ? 6.293 -5.000 -19.190 1.00 98.81 198 VAL A C 1
ATOM 1532 O O . VAL A 1 198 ? 7.119 -4.733 -20.059 1.00 98.81 198 VAL A O 1
ATOM 1535 N N . MET A 1 199 ? 6.470 -4.654 -17.911 1.00 98.81 199 MET A N 1
ATOM 1536 C CA . MET A 1 199 ? 7.623 -3.877 -17.443 1.00 98.81 199 MET A CA 1
ATOM 1537 C C . MET A 1 199 ? 8.938 -4.609 -17.739 1.00 98.81 199 MET A C 1
ATOM 1539 O O . MET A 1 199 ? 9.864 -4.013 -18.282 1.00 98.81 199 MET A O 1
ATOM 1543 N N . ALA A 1 200 ? 9.009 -5.924 -17.503 1.00 98.81 200 ALA A N 1
ATOM 1544 C CA . ALA A 1 200 ? 10.191 -6.707 -17.853 1.00 98.81 200 ALA A CA 1
ATOM 1545 C C . ALA A 1 200 ? 10.417 -6.789 -19.374 1.00 98.81 200 ALA A C 1
ATOM 1547 O O . ALA A 1 200 ? 11.562 -6.765 -19.819 1.00 98.81 200 ALA A O 1
ATOM 1548 N N . HIS A 1 201 ? 9.361 -6.849 -20.193 1.00 98.75 201 HIS A N 1
ATOM 1549 C CA . HIS A 1 201 ? 9.505 -6.794 -21.651 1.00 98.75 201 HIS A CA 1
ATOM 1550 C C . HIS A 1 201 ? 10.093 -5.449 -22.116 1.00 98.75 201 HIS A C 1
ATOM 1552 O O . HIS A 1 201 ? 11.059 -5.450 -22.881 1.00 98.75 201 HIS A O 1
ATOM 1558 N N . VAL A 1 202 ? 9.603 -4.321 -21.584 1.00 98.88 202 VAL A N 1
ATOM 1559 C CA . VAL A 1 202 ? 10.160 -2.982 -21.852 1.00 98.88 202 VAL A CA 1
ATOM 1560 C C . VAL A 1 202 ? 11.628 -2.905 -21.411 1.00 98.88 202 VAL A C 1
ATOM 1562 O O . VAL A 1 202 ? 12.485 -2.556 -22.223 1.00 98.88 202 VAL A O 1
ATOM 1565 N N . LEU A 1 203 ? 11.950 -3.321 -20.182 1.00 98.75 203 LEU A N 1
ATOM 1566 C CA . LEU A 1 203 ? 13.313 -3.308 -19.628 1.00 98.75 203 LEU A CA 1
ATOM 1567 C C . LEU A 1 203 ? 14.301 -4.203 -20.399 1.00 98.75 203 LEU A C 1
ATOM 1569 O O . LEU A 1 203 ? 15.471 -3.843 -20.570 1.00 98.75 203 LEU A O 1
ATOM 1573 N N . ARG A 1 204 ? 13.852 -5.349 -20.928 1.00 98.31 204 ARG A N 1
ATOM 1574 C CA . ARG A 1 204 ? 14.669 -6.194 -21.819 1.00 98.31 204 ARG A CA 1
ATOM 1575 C C . ARG A 1 204 ? 14.786 -5.619 -23.238 1.00 98.31 204 ARG A C 1
ATOM 1577 O O . ARG A 1 204 ? 15.811 -5.843 -23.869 1.00 98.31 204 ARG A O 1
ATOM 1584 N N . SER A 1 205 ? 13.832 -4.808 -23.704 1.00 98.56 205 SER A N 1
ATOM 1585 C CA . SER A 1 205 ? 13.904 -4.128 -25.013 1.00 98.56 205 SER A CA 1
ATOM 1586 C C . SER A 1 205 ? 14.792 -2.872 -25.054 1.00 98.56 205 SER A C 1
ATOM 1588 O O . SER A 1 205 ? 15.063 -2.369 -26.141 1.00 98.56 205 SER A O 1
ATOM 1590 N N . LEU A 1 206 ? 15.251 -2.348 -23.905 1.00 98.81 206 LEU A N 1
ATOM 1591 C CA . LEU A 1 206 ? 16.064 -1.123 -23.869 1.00 98.81 206 LEU A CA 1
ATOM 1592 C C . LEU A 1 206 ? 17.360 -1.252 -24.690 1.00 98.81 206 LEU A C 1
ATOM 1594 O O . LEU A 1 206 ? 18.128 -2.206 -24.515 1.00 98.81 206 LEU A O 1
ATOM 1598 N N . SER A 1 207 ? 17.632 -0.248 -25.524 1.00 98.81 207 SER A N 1
ATOM 1599 C CA . SER A 1 207 ? 18.871 -0.131 -26.300 1.00 98.81 207 SER A CA 1
ATOM 1600 C C . SER A 1 207 ? 20.085 0.200 -25.410 1.00 98.81 207 SER A C 1
ATOM 1602 O O . SER A 1 207 ? 19.909 0.642 -24.269 1.00 98.81 207 SER A O 1
ATOM 1604 N N . PRO A 1 208 ? 21.334 0.046 -25.898 1.00 98.62 208 PRO A N 1
ATOM 1605 C CA . PRO A 1 208 ? 22.531 0.395 -25.127 1.00 98.62 208 PRO A CA 1
ATOM 1606 C C . PRO A 1 208 ? 22.526 1.842 -24.607 1.00 98.62 208 PRO A C 1
ATOM 1608 O O . PRO A 1 208 ? 22.820 2.070 -23.436 1.00 98.62 208 PRO A O 1
ATOM 1611 N N . ALA A 1 209 ? 22.098 2.805 -25.432 1.00 98.69 209 ALA A N 1
ATOM 1612 C CA . ALA A 1 209 ? 21.990 4.212 -25.038 1.00 98.69 209 ALA A CA 1
ATOM 1613 C C . ALA A 1 209 ? 20.921 4.435 -23.951 1.00 98.69 209 ALA A C 1
ATOM 1615 O O . ALA A 1 209 ? 21.147 5.175 -22.995 1.00 98.69 209 ALA A O 1
ATOM 1616 N N . GLN A 1 210 ? 19.780 3.742 -24.040 1.00 98.75 210 GLN A N 1
ATOM 1617 C CA . GLN A 1 210 ? 18.737 3.807 -23.011 1.00 98.75 210 GLN A CA 1
ATOM 1618 C C . GLN A 1 210 ? 19.209 3.205 -21.682 1.00 98.75 210 GLN A C 1
ATOM 1620 O O . GLN A 1 210 ? 18.920 3.756 -20.623 1.00 98.75 210 GLN A O 1
ATOM 1625 N N . ARG A 1 211 ? 19.981 2.110 -21.723 1.00 98.62 211 ARG A N 1
ATOM 1626 C CA . ARG A 1 211 ? 20.608 1.509 -20.533 1.00 98.62 211 ARG A CA 1
ATOM 1627 C C . ARG A 1 211 ? 21.653 2.438 -19.912 1.00 98.62 211 ARG A C 1
ATOM 1629 O O . ARG A 1 211 ? 21.690 2.561 -18.693 1.00 98.62 211 ARG A O 1
ATOM 1636 N N . GLN A 1 212 ? 22.447 3.133 -20.727 1.00 98.31 212 GLN A N 1
ATOM 1637 C CA . GLN A 1 212 ? 23.423 4.122 -20.259 1.00 98.31 212 GLN A CA 1
ATOM 1638 C C . GLN A 1 212 ? 22.754 5.335 -19.592 1.00 98.31 212 GLN A C 1
ATOM 1640 O O . GLN A 1 212 ? 23.225 5.787 -18.547 1.00 98.31 212 GLN A O 1
ATOM 1645 N N . ALA A 1 213 ? 21.649 5.834 -20.159 1.00 98.12 213 ALA A N 1
ATOM 1646 C CA . ALA A 1 213 ? 20.848 6.906 -19.568 1.00 98.12 213 ALA A CA 1
ATOM 1647 C C . ALA A 1 213 ? 20.189 6.461 -18.251 1.00 98.12 213 ALA A C 1
ATOM 1649 O O . ALA A 1 213 ? 20.281 7.159 -17.243 1.00 98.12 213 ALA A O 1
ATOM 1650 N N . LEU A 1 214 ? 19.601 5.260 -18.231 1.00 98.06 214 LEU A N 1
ATOM 1651 C CA . LEU A 1 214 ? 19.010 4.655 -17.037 1.00 98.06 214 LEU A CA 1
ATOM 1652 C C . LEU A 1 214 ? 20.038 4.468 -15.911 1.00 98.06 214 LEU A C 1
ATOM 1654 O O . LEU A 1 214 ? 19.728 4.740 -14.757 1.00 98.06 214 LEU A O 1
ATOM 1658 N N . ALA A 1 215 ? 21.276 4.088 -16.237 1.00 96.94 215 ALA A N 1
ATOM 1659 C CA . ALA A 1 215 ? 22.358 3.933 -15.264 1.00 96.94 215 ALA A CA 1
ATOM 1660 C C . ALA A 1 215 ? 22.798 5.248 -14.581 1.00 96.94 215 ALA A C 1
ATOM 1662 O O . ALA A 1 215 ? 23.501 5.191 -13.573 1.00 96.94 215 ALA A O 1
ATOM 1663 N N . GLN A 1 216 ? 22.384 6.422 -15.080 1.00 97.38 216 GLN A N 1
ATOM 1664 C CA . GLN A 1 216 ? 22.599 7.697 -14.376 1.00 97.38 216 GLN A CA 1
ATOM 1665 C C . GLN A 1 216 ? 21.593 7.906 -13.232 1.00 97.38 216 GLN A C 1
ATOM 1667 O O . GLN A 1 216 ? 21.879 8.635 -12.281 1.00 97.38 216 GLN A O 1
ATOM 1672 N N . LEU A 1 217 ? 20.423 7.260 -13.304 1.00 97.62 217 LEU A N 1
ATOM 1673 C CA . LEU A 1 217 ? 19.364 7.350 -12.304 1.00 97.62 217 LEU A CA 1
ATOM 1674 C C . LEU A 1 217 ? 19.667 6.380 -11.152 1.00 97.62 217 LEU A C 1
ATOM 1676 O O . LEU A 1 217 ? 19.521 5.165 -11.275 1.00 97.62 217 LEU A O 1
ATOM 1680 N N . LYS A 1 218 ? 20.089 6.910 -10.003 1.00 96.50 218 LYS A N 1
ATOM 1681 C CA . LYS A 1 218 ? 20.415 6.111 -8.814 1.00 96.50 218 LYS A CA 1
ATOM 1682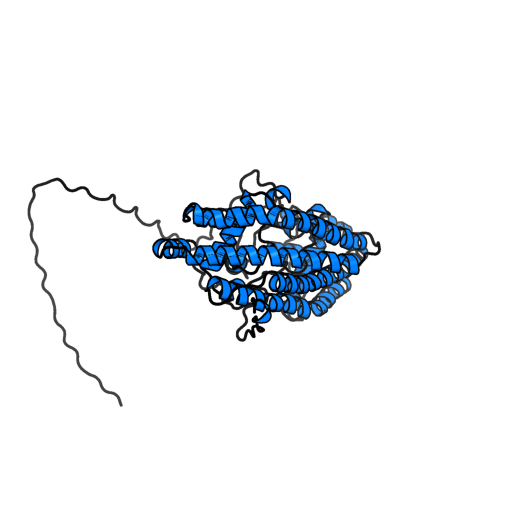 C C . LYS A 1 218 ? 19.146 5.756 -8.046 1.00 96.50 218 LYS A C 1
ATOM 1684 O O . LYS A 1 218 ? 18.331 6.632 -7.779 1.00 96.50 218 LYS A O 1
ATOM 1689 N N . PHE A 1 219 ? 19.007 4.492 -7.645 1.00 94.25 219 PHE A N 1
ATOM 1690 C CA . PHE A 1 219 ? 17.827 3.980 -6.935 1.00 94.25 219 PHE A CA 1
ATOM 1691 C C . PHE A 1 219 ? 17.504 4.771 -5.650 1.00 94.25 219 PHE A C 1
ATOM 1693 O O . PHE A 1 219 ? 16.421 5.328 -5.538 1.00 94.25 219 PHE A O 1
ATOM 1700 N N . ALA A 1 220 ? 18.453 4.891 -4.716 1.00 89.81 220 ALA A N 1
ATOM 1701 C CA . ALA A 1 220 ? 18.254 5.554 -3.417 1.00 89.81 220 ALA A CA 1
ATOM 1702 C C . ALA A 1 220 ? 18.850 6.981 -3.343 1.00 89.81 220 ALA A C 1
ATOM 1704 O O . ALA A 1 220 ? 19.331 7.407 -2.291 1.00 89.81 220 ALA A O 1
ATOM 1705 N N . ASP A 1 221 ? 18.890 7.717 -4.460 1.00 95.19 221 ASP A N 1
ATOM 1706 C CA . ASP A 1 221 ? 19.343 9.118 -4.477 1.00 95.19 221 ASP A CA 1
ATOM 1707 C C . ASP A 1 221 ? 18.603 9.940 -5.540 1.00 95.19 221 ASP A C 1
ATOM 1709 O O . ASP A 1 221 ? 19.032 10.045 -6.698 1.00 95.19 221 ASP A O 1
ATOM 1713 N N . SER A 1 222 ? 17.502 10.572 -5.131 1.00 95.62 222 SER A N 1
ATOM 1714 C CA . SER A 1 222 ? 16.646 11.346 -6.031 1.00 95.62 222 SER A CA 1
ATOM 1715 C C . SER A 1 222 ? 17.283 12.633 -6.567 1.00 95.62 222 SER A C 1
ATOM 1717 O O . SER A 1 222 ? 16.760 13.205 -7.526 1.00 95.62 222 SER A O 1
ATOM 1719 N N . ARG A 1 223 ? 18.451 13.073 -6.060 1.00 95.44 223 ARG A N 1
ATOM 1720 C CA . ARG A 1 223 ? 19.222 14.178 -6.677 1.00 95.44 223 ARG A CA 1
ATOM 1721 C C . ARG A 1 223 ? 19.690 13.818 -8.083 1.00 95.44 223 ARG A C 1
ATOM 1723 O O . ARG A 1 223 ? 19.787 14.709 -8.920 1.00 95.44 223 ARG A O 1
ATOM 1730 N N . SER A 1 224 ? 19.939 12.533 -8.345 1.00 96.00 224 SER A N 1
ATOM 1731 C CA . SER A 1 224 ? 20.397 12.038 -9.650 1.00 96.00 224 SER A CA 1
ATOM 1732 C C . SER A 1 224 ? 19.339 12.110 -10.759 1.00 96.00 224 SER A C 1
ATOM 1734 O O . SER A 1 224 ? 19.679 12.010 -11.935 1.00 96.00 224 SER A O 1
ATOM 1736 N N . TRP A 1 225 ? 18.058 12.287 -10.417 1.00 96.56 225 TRP A N 1
ATOM 1737 C CA . TRP A 1 225 ? 16.970 12.237 -11.395 1.00 96.56 225 TRP A CA 1
ATOM 1738 C C . TRP A 1 225 ? 16.719 13.617 -12.020 1.00 96.56 225 TRP A C 1
ATOM 1740 O O . TRP A 1 225 ? 16.547 14.590 -11.277 1.00 96.56 225 TRP A O 1
ATOM 1750 N N . PRO A 1 226 ? 16.631 13.749 -13.355 1.00 94.12 226 PRO A N 1
ATOM 1751 C CA . PRO A 1 226 ? 16.323 15.026 -13.988 1.00 94.12 226 PRO A CA 1
ATOM 1752 C C . PRO A 1 226 ? 14.916 15.497 -13.599 1.00 94.12 226 PRO A C 1
ATOM 1754 O O . PRO A 1 226 ? 13.965 14.718 -13.592 1.00 94.12 226 PRO A O 1
ATOM 1757 N N . ASN A 1 227 ? 14.764 16.789 -13.302 1.00 89.25 227 ASN A N 1
ATOM 1758 C CA . ASN A 1 227 ? 13.450 17.407 -13.115 1.00 89.25 227 ASN A CA 1
ATOM 1759 C C . ASN A 1 227 ? 12.872 17.813 -14.483 1.00 89.25 227 ASN A C 1
ATOM 1761 O O . ASN A 1 227 ? 12.882 18.987 -14.850 1.00 89.25 227 ASN A O 1
ATOM 1765 N N . GLY A 1 228 ? 12.487 16.814 -15.280 1.00 90.44 228 GLY A N 1
ATOM 1766 C CA . GLY A 1 228 ? 12.035 16.994 -16.662 1.00 90.44 228 GLY A CA 1
ATOM 1767 C C . GLY A 1 228 ? 10.532 17.286 -16.810 1.00 90.44 228 GLY A C 1
ATOM 1768 O O . GLY A 1 228 ? 9.747 16.976 -15.907 1.00 90.44 228 GLY A O 1
ATOM 1769 N N . PRO A 1 229 ? 10.108 17.840 -17.964 1.00 94.06 229 PRO A N 1
ATOM 1770 C CA . PRO A 1 229 ? 8.696 17.934 -18.329 1.00 94.06 229 PRO A CA 1
ATOM 1771 C C . PRO A 1 229 ? 8.074 16.542 -18.526 1.00 94.06 229 PRO A C 1
ATOM 1773 O O . PRO A 1 229 ? 8.779 15.548 -18.694 1.00 94.06 229 PRO A O 1
ATOM 1776 N N . GLU A 1 230 ? 6.744 16.481 -18.528 1.00 94.69 230 GLU A N 1
ATOM 1777 C CA . GLU A 1 230 ? 5.974 15.249 -18.738 1.00 94.69 230 GLU A CA 1
ATOM 1778 C C . GLU A 1 230 ? 6.153 14.724 -20.183 1.00 94.69 230 GLU A C 1
ATOM 1780 O O . GLU A 1 230 ? 5.761 15.418 -21.122 1.00 94.69 230 GLU A O 1
ATOM 1785 N N . PRO A 1 231 ? 6.724 13.521 -20.415 1.00 94.69 231 PRO A N 1
ATOM 1786 C CA . PRO A 1 231 ? 7.038 13.036 -21.772 1.00 94.69 231 PRO A CA 1
ATOM 1787 C C . PRO A 1 231 ? 5.853 12.408 -22.529 1.00 94.69 231 PRO A C 1
ATOM 1789 O O . PRO A 1 231 ? 6.050 11.719 -23.537 1.00 94.69 231 PRO A O 1
ATOM 1792 N N . ILE A 1 232 ? 4.634 12.582 -22.019 1.00 94.88 232 ILE A N 1
ATOM 1793 C CA . ILE A 1 232 ? 3.380 12.070 -22.578 1.00 94.88 232 ILE A CA 1
ATOM 1794 C C . ILE A 1 232 ? 2.321 13.172 -22.529 1.00 94.88 232 ILE A C 1
ATOM 1796 O O . ILE A 1 232 ? 2.322 14.006 -21.630 1.00 94.88 232 ILE A O 1
ATOM 1800 N N . ASP A 1 233 ? 1.399 13.183 -23.489 1.00 93.06 233 ASP A N 1
ATOM 1801 C CA . ASP A 1 233 ? 0.288 14.132 -23.481 1.00 93.06 233 ASP A CA 1
ATOM 1802 C C . ASP A 1 233 ? -0.928 13.523 -22.773 1.00 93.06 233 ASP A C 1
ATOM 1804 O O . ASP A 1 233 ? -1.768 12.863 -23.390 1.00 93.06 233 ASP A O 1
ATOM 1808 N N . LYS A 1 234 ? -1.048 13.766 -21.463 1.00 92.56 234 LYS A N 1
ATOM 1809 C CA . LYS A 1 234 ? -2.193 13.312 -20.657 1.00 92.56 234 LYS A CA 1
ATOM 1810 C C . LYS A 1 234 ? -3.569 13.769 -21.151 1.00 92.56 234 LYS A C 1
ATOM 1812 O O . LYS A 1 234 ? -4.561 13.202 -20.712 1.00 92.56 234 LYS A O 1
ATOM 1817 N N . ARG A 1 235 ? -3.672 14.743 -22.068 1.00 93.38 235 ARG A N 1
ATOM 1818 C CA . ARG A 1 235 ? -4.960 15.125 -22.687 1.00 93.38 235 ARG A CA 1
ATOM 1819 C C . ARG A 1 235 ? -5.498 14.037 -23.626 1.00 93.38 235 ARG A C 1
ATOM 1821 O O . ARG A 1 235 ? -6.680 14.048 -23.948 1.00 93.38 235 ARG A O 1
ATOM 1828 N N . GLN A 1 236 ? -4.649 13.096 -24.046 1.00 93.00 236 GLN A N 1
ATOM 1829 C CA . GLN A 1 236 ? -4.981 12.001 -24.966 1.00 93.00 236 GLN A CA 1
ATOM 1830 C C . GLN A 1 236 ? -5.457 10.722 -24.242 1.00 93.00 236 GLN A C 1
ATOM 1832 O O . GLN A 1 236 ? -5.605 9.670 -24.866 1.00 93.00 236 GLN A O 1
ATOM 1837 N N . MET A 1 237 ? -5.679 10.775 -22.922 1.00 95.62 237 MET A N 1
ATOM 1838 C CA . MET A 1 237 ? -6.137 9.633 -22.122 1.00 95.62 237 MET A CA 1
ATOM 1839 C C . MET A 1 237 ? -6.975 10.066 -20.901 1.00 95.62 237 MET A C 1
ATOM 1841 O O . MET A 1 237 ? -6.804 11.178 -20.405 1.00 95.62 237 MET A O 1
ATOM 1845 N N . PRO A 1 238 ? -7.861 9.203 -20.365 1.00 94.75 238 PRO A N 1
ATOM 1846 C CA . PRO A 1 238 ? -8.547 9.467 -19.099 1.00 94.75 238 PRO A CA 1
ATOM 1847 C C . PRO A 1 238 ? -7.563 9.647 -17.932 1.00 94.75 238 PRO A C 1
ATOM 1849 O O . PRO A 1 238 ? -6.522 8.989 -17.890 1.00 94.75 238 PRO A O 1
ATOM 1852 N N . HIS A 1 239 ? -7.922 10.467 -16.936 1.00 92.69 239 HIS A N 1
ATOM 1853 C CA . HIS A 1 239 ? -7.050 10.761 -15.788 1.00 92.69 239 HIS A CA 1
ATOM 1854 C C . HIS A 1 239 ? -6.555 9.495 -15.067 1.00 92.69 239 HIS A C 1
ATOM 1856 O O . HIS A 1 239 ? -5.355 9.357 -14.834 1.00 92.69 239 HIS A O 1
ATOM 1862 N N . GLY A 1 240 ? -7.447 8.530 -14.814 1.00 92.50 240 GLY A N 1
ATOM 1863 C CA . GLY A 1 240 ? -7.084 7.249 -14.204 1.00 92.50 240 GLY A CA 1
ATOM 1864 C C . GLY A 1 240 ? -6.078 6.427 -15.024 1.00 92.50 240 GLY A C 1
ATOM 1865 O O . GLY A 1 240 ? -5.210 5.790 -14.437 1.00 92.50 240 GLY A O 1
ATOM 1866 N N . VAL A 1 241 ? -6.116 6.486 -16.365 1.00 96.06 241 VAL A N 1
ATOM 1867 C CA . VAL A 1 241 ? -5.087 5.850 -17.215 1.00 96.06 241 VAL A CA 1
ATOM 1868 C C . VAL A 1 241 ? -3.743 6.541 -17.003 1.00 96.06 241 VAL A C 1
ATOM 1870 O O . VAL A 1 241 ? -2.755 5.867 -16.730 1.00 96.06 241 VAL A O 1
ATOM 1873 N N . HIS A 1 242 ? -3.704 7.876 -17.041 1.00 95.94 242 HIS A N 1
ATOM 1874 C CA . HIS A 1 242 ? -2.483 8.645 -16.779 1.00 95.94 242 HIS A CA 1
ATOM 1875 C C . HIS A 1 242 ? -1.887 8.339 -15.389 1.00 95.94 242 HIS A C 1
ATOM 1877 O O . HIS A 1 242 ? -0.686 8.094 -15.277 1.00 95.94 242 HIS A O 1
ATOM 1883 N N . VAL A 1 243 ? -2.712 8.279 -14.334 1.00 93.75 243 VAL A N 1
ATOM 1884 C CA . VAL A 1 243 ? -2.268 7.908 -12.974 1.00 93.75 243 VAL A CA 1
ATOM 1885 C C . VAL A 1 243 ? -1.637 6.511 -12.951 1.00 93.75 243 VAL A C 1
ATOM 1887 O O . VAL A 1 243 ? -0.612 6.310 -12.292 1.00 93.75 243 VAL A O 1
ATOM 1890 N N . VAL A 1 244 ? -2.191 5.551 -13.698 1.00 96.06 244 VAL A N 1
ATOM 1891 C CA . VAL A 1 244 ? -1.608 4.208 -13.813 1.00 96.06 244 VAL A CA 1
ATOM 1892 C C . VAL A 1 244 ? -0.310 4.227 -14.630 1.00 96.06 244 VAL A C 1
ATOM 1894 O O . VAL A 1 244 ? 0.661 3.645 -14.164 1.00 96.06 244 VAL A O 1
ATOM 1897 N N . VAL A 1 245 ? -0.210 4.947 -15.756 1.00 97.75 245 VAL A N 1
ATOM 1898 C CA . VAL A 1 245 ? 1.058 5.081 -16.519 1.00 97.75 245 VAL A CA 1
ATOM 1899 C C . VAL A 1 245 ? 2.181 5.651 -15.650 1.00 97.75 245 VAL A C 1
ATOM 1901 O O . VAL A 1 245 ? 3.292 5.123 -15.653 1.00 97.75 245 VAL A O 1
ATOM 1904 N N . MET A 1 246 ? 1.888 6.688 -14.864 1.00 96.75 246 MET A N 1
ATOM 1905 C CA . MET A 1 246 ? 2.849 7.295 -13.938 1.00 96.75 246 MET A CA 1
ATOM 1906 C C . MET A 1 246 ? 3.263 6.325 -12.824 1.00 96.75 246 MET A C 1
ATOM 1908 O O . MET A 1 246 ? 4.446 6.230 -12.496 1.00 96.75 246 MET A O 1
ATOM 1912 N N . THR A 1 247 ? 2.310 5.545 -12.300 1.00 96.19 247 THR A N 1
ATOM 1913 C CA . THR A 1 247 ? 2.586 4.463 -11.342 1.00 96.19 247 THR A CA 1
ATOM 1914 C C . THR A 1 247 ? 3.527 3.423 -11.966 1.00 96.19 247 THR A C 1
ATOM 1916 O O . THR A 1 247 ? 4.616 3.211 -11.438 1.00 96.19 247 THR A O 1
ATOM 1919 N N . LEU A 1 248 ? 3.178 2.868 -13.135 1.00 98.00 248 LEU A N 1
ATOM 1920 C CA . LEU A 1 248 ? 3.971 1.869 -13.868 1.00 98.00 248 LEU A CA 1
ATOM 1921 C C . LEU A 1 248 ? 5.393 2.349 -14.178 1.00 98.00 248 LEU A C 1
ATOM 1923 O O . LEU A 1 248 ? 6.346 1.604 -13.977 1.00 98.00 248 LEU A O 1
ATOM 1927 N N . ALA A 1 249 ? 5.561 3.589 -14.643 1.00 98.31 249 ALA A N 1
ATOM 1928 C CA . ALA A 1 249 ? 6.879 4.144 -14.942 1.00 98.31 249 ALA A CA 1
ATOM 1929 C C . ALA A 1 249 ? 7.760 4.246 -13.683 1.00 98.31 249 ALA A C 1
ATOM 1931 O O . ALA A 1 249 ? 8.948 3.925 -13.736 1.00 98.31 249 ALA A O 1
ATOM 1932 N N . SER A 1 250 ? 7.176 4.648 -12.548 1.00 97.62 250 SER A N 1
ATOM 1933 C CA . SER A 1 250 ? 7.888 4.748 -11.268 1.00 97.62 250 SER A CA 1
ATOM 1934 C C . SER A 1 250 ? 8.222 3.379 -10.652 1.00 97.62 250 SER A C 1
ATOM 1936 O O . SER A 1 250 ? 9.353 3.175 -10.212 1.00 97.62 250 SER A O 1
ATOM 1938 N N . GLU A 1 251 ? 7.290 2.420 -10.704 1.00 97.62 251 GLU A N 1
ATOM 1939 C CA . GLU A 1 251 ? 7.486 1.034 -10.255 1.00 97.62 251 GLU A CA 1
ATOM 1940 C C . GLU A 1 251 ? 8.514 0.290 -11.119 1.00 97.62 251 GLU A C 1
ATOM 1942 O O . GLU A 1 251 ? 9.352 -0.441 -10.595 1.00 97.62 251 GLU A O 1
ATOM 1947 N N . MET A 1 252 ? 8.511 0.506 -12.439 1.00 98.38 252 MET A N 1
ATOM 1948 C CA . MET A 1 252 ? 9.474 -0.113 -13.354 1.00 98.38 252 MET A CA 1
ATOM 1949 C C . MET A 1 252 ? 10.917 0.318 -13.058 1.00 98.38 252 MET A C 1
ATOM 1951 O O . MET A 1 252 ? 11.829 -0.506 -13.154 1.00 98.38 252 MET A O 1
ATOM 1955 N N . PHE A 1 253 ? 11.134 1.580 -12.666 1.00 98.50 253 PHE A N 1
ATOM 1956 C CA . PHE A 1 253 ? 12.448 2.041 -12.214 1.00 98.50 253 PHE A CA 1
ATOM 1957 C C . PHE A 1 253 ? 12.870 1.361 -10.914 1.00 98.50 253 PHE A C 1
ATOM 1959 O O . PHE A 1 253 ? 13.949 0.768 -10.850 1.00 98.50 253 PHE A O 1
ATOM 1966 N N . SER A 1 254 ? 12.024 1.425 -9.883 1.00 97.94 254 SER A N 1
ATOM 1967 C CA . SER A 1 254 ? 12.363 0.883 -8.568 1.00 97.94 254 SER A CA 1
ATOM 1968 C C . SER A 1 254 ? 12.558 -0.633 -8.603 1.00 97.94 254 SER A C 1
ATOM 1970 O O . SER A 1 254 ? 13.412 -1.157 -7.897 1.00 97.94 254 SER A O 1
ATOM 1972 N N . TRP A 1 255 ? 11.853 -1.343 -9.482 1.00 98.38 255 TRP A N 1
ATOM 1973 C CA . TRP A 1 255 ? 12.020 -2.781 -9.655 1.00 98.38 255 TRP A CA 1
ATOM 1974 C C . TRP A 1 255 ? 13.357 -3.145 -10.320 1.00 98.38 255 TRP A C 1
ATOM 1976 O O . TRP A 1 255 ? 14.051 -4.061 -9.868 1.00 98.38 255 TRP A O 1
ATOM 1986 N N . GLN A 1 256 ? 13.744 -2.391 -11.358 1.00 97.88 256 GLN A N 1
ATOM 1987 C CA . GLN A 1 256 ? 14.995 -2.572 -12.101 1.00 97.88 256 GLN A CA 1
ATOM 1988 C C . GLN A 1 256 ? 16.237 -2.159 -11.299 1.00 97.88 256 GLN A C 1
ATOM 1990 O O . GLN A 1 256 ? 17.264 -2.833 -11.385 1.00 97.88 256 GLN A O 1
ATOM 1995 N N . GLY A 1 257 ? 16.165 -1.046 -10.563 1.00 96.06 257 GLY A N 1
ATOM 1996 C CA . GLY A 1 257 ? 17.260 -0.541 -9.728 1.00 96.06 257 GLY A CA 1
ATOM 1997 C C . GLY A 1 257 ? 17.317 -1.163 -8.328 1.00 96.06 257 GLY A C 1
ATOM 1998 O O . GLY A 1 257 ? 18.357 -1.101 -7.676 1.00 96.06 257 GLY A O 1
ATOM 1999 N N . GLY A 1 258 ? 16.210 -1.747 -7.864 1.00 95.88 258 GLY A N 1
ATOM 2000 C CA . GLY A 1 258 ? 16.073 -2.364 -6.547 1.00 95.88 258 GLY A CA 1
ATOM 2001 C C . GLY A 1 258 ? 16.403 -3.857 -6.514 1.00 95.88 258 GLY A C 1
ATOM 2002 O O . GLY A 1 258 ? 16.794 -4.474 -7.508 1.00 95.88 258 GLY A O 1
ATOM 2003 N N . SER A 1 259 ? 16.219 -4.451 -5.336 1.00 96.81 259 SER A N 1
ATOM 2004 C CA . SER A 1 259 ? 16.520 -5.852 -5.019 1.00 96.81 259 SER A CA 1
ATOM 2005 C C . SER A 1 259 ? 15.271 -6.621 -4.571 1.00 96.81 259 SER A C 1
ATOM 2007 O O . SER A 1 259 ? 14.221 -6.031 -4.325 1.00 96.81 259 SER A O 1
ATOM 2009 N N . LEU A 1 260 ? 15.395 -7.941 -4.383 1.00 97.25 260 LEU A N 1
ATOM 2010 C CA . LEU A 1 260 ? 14.324 -8.745 -3.783 1.00 97.25 260 LEU A CA 1
ATOM 2011 C C . LEU A 1 260 ? 13.925 -8.226 -2.387 1.00 97.25 260 LEU A C 1
ATOM 2013 O O . LEU A 1 260 ? 12.744 -8.211 -2.068 1.00 97.25 260 LEU A O 1
ATOM 2017 N N . GLU A 1 261 ? 14.869 -7.740 -1.575 1.00 95.81 261 GLU A N 1
ATOM 2018 C CA . GLU A 1 261 ? 14.543 -7.157 -0.262 1.00 95.81 261 GLU A CA 1
ATOM 2019 C C . GLU A 1 261 ? 13.719 -5.869 -0.388 1.00 95.81 261 GLU A C 1
ATOM 2021 O O . GLU A 1 261 ? 12.789 -5.660 0.390 1.00 95.81 261 GLU A O 1
ATOM 2026 N N . ALA A 1 262 ? 14.001 -5.041 -1.401 1.00 96.44 262 ALA A N 1
ATOM 2027 C CA . ALA A 1 262 ? 13.204 -3.853 -1.699 1.00 96.44 262 ALA A CA 1
ATOM 2028 C C . ALA A 1 262 ? 11.775 -4.225 -2.131 1.00 96.44 262 ALA A C 1
ATOM 2030 O O . ALA A 1 262 ? 10.815 -3.608 -1.672 1.00 96.44 262 ALA A O 1
ATOM 2031 N N . ASP A 1 263 ? 11.627 -5.247 -2.979 1.00 97.25 263 ASP A N 1
ATOM 2032 C CA . ASP A 1 263 ? 10.326 -5.736 -3.457 1.00 97.25 263 ASP A CA 1
ATOM 2033 C C . ASP A 1 263 ? 9.481 -6.375 -2.336 1.00 97.25 263 ASP A C 1
ATOM 2035 O O . ASP A 1 263 ? 8.252 -6.270 -2.340 1.00 97.25 263 ASP A O 1
ATOM 2039 N N . VAL A 1 264 ? 10.128 -7.023 -1.359 1.00 97.06 264 VAL A N 1
ATOM 2040 C CA . VAL A 1 264 ? 9.468 -7.645 -0.197 1.00 97.06 264 VAL A CA 1
ATOM 2041 C C . VAL A 1 264 ? 9.133 -6.626 0.893 1.00 97.06 264 VAL A C 1
ATOM 2043 O O . VAL A 1 264 ? 8.123 -6.803 1.579 1.00 97.06 264 VAL A O 1
ATOM 2046 N N . TYR A 1 265 ? 9.917 -5.556 1.042 1.00 95.69 265 TYR A N 1
ATOM 2047 C CA . TYR A 1 265 ? 9.671 -4.490 2.016 1.00 95.69 265 TYR A CA 1
ATOM 2048 C C . TYR A 1 265 ? 8.260 -3.893 1.907 1.00 95.69 265 TYR A C 1
ATOM 2050 O O . TYR A 1 265 ? 7.650 -3.831 0.838 1.00 95.69 265 TYR A O 1
ATOM 2058 N N . PHE A 1 266 ? 7.741 -3.435 3.043 1.00 92.19 266 PHE A N 1
ATOM 2059 C CA . PHE A 1 266 ? 6.526 -2.642 3.153 1.00 92.19 266 PHE A CA 1
ATOM 2060 C C . PHE A 1 266 ? 6.656 -1.678 4.336 1.00 92.19 266 PHE A C 1
ATOM 2062 O O . PHE A 1 266 ? 7.271 -2.014 5.348 1.00 92.19 266 PHE A O 1
ATOM 2069 N N . CYS A 1 267 ? 6.044 -0.496 4.235 1.00 87.00 267 CYS A N 1
ATOM 2070 C CA . CYS A 1 267 ? 5.851 0.358 5.404 1.00 87.00 267 CYS A CA 1
ATOM 2071 C C . CYS A 1 267 ? 4.767 -0.261 6.320 1.00 87.00 267 CYS A C 1
ATOM 2073 O O . CYS A 1 267 ? 3.863 -0.928 5.801 1.00 87.00 267 CYS A O 1
ATOM 2075 N N . PRO A 1 268 ? 4.819 -0.076 7.654 1.00 83.56 268 PRO A N 1
ATOM 2076 C CA . PRO A 1 268 ? 3.873 -0.696 8.589 1.00 83.56 268 PRO A CA 1
ATOM 2077 C C . PRO A 1 268 ? 2.389 -0.500 8.239 1.00 83.56 268 PRO A C 1
ATOM 2079 O O . PRO A 1 268 ? 1.583 -1.399 8.455 1.00 83.56 268 PRO A O 1
ATOM 2082 N N . GLU A 1 269 ? 2.017 0.643 7.651 1.00 83.69 269 GLU A N 1
ATOM 2083 C CA . GLU A 1 269 ? 0.631 0.983 7.289 1.00 83.69 269 GLU A CA 1
ATOM 2084 C C . GLU A 1 269 ? 0.124 0.266 6.018 1.00 83.69 269 GLU A C 1
ATOM 2086 O O . GLU A 1 269 ? -0.933 0.606 5.485 1.00 83.69 269 GLU A O 1
ATOM 2091 N N . ARG A 1 270 ? 0.879 -0.709 5.492 1.00 84.06 270 ARG A N 1
ATOM 2092 C CA . ARG A 1 270 ? 0.491 -1.539 4.338 1.00 84.06 270 ARG A CA 1
ATOM 2093 C C . ARG A 1 270 ? -0.708 -2.449 4.627 1.00 84.06 270 ARG A C 1
ATOM 2095 O O . ARG A 1 270 ? -1.399 -2.835 3.685 1.00 84.06 270 ARG A O 1
ATOM 2102 N N . HIS A 1 271 ? -0.937 -2.800 5.891 1.00 88.75 271 HIS A N 1
ATOM 2103 C CA . HIS A 1 271 ? -1.982 -3.732 6.327 1.00 88.75 271 HIS A CA 1
ATOM 2104 C C . HIS A 1 271 ? -3.136 -3.006 7.002 1.00 88.75 271 HIS A C 1
ATOM 2106 O O . HIS A 1 271 ? -2.939 -1.995 7.673 1.00 88.75 271 HIS A O 1
ATOM 2112 N N . GLY A 1 272 ? -4.355 -3.518 6.834 1.00 82.75 272 GLY A N 1
ATOM 2113 C CA . GLY A 1 272 ? -5.535 -2.873 7.406 1.00 82.75 272 GLY A CA 1
ATOM 2114 C C . GLY A 1 272 ? -5.850 -1.516 6.766 1.00 82.75 272 GLY A C 1
ATOM 2115 O O . GLY A 1 272 ? -6.226 -0.573 7.459 1.00 82.75 272 GLY A O 1
ATOM 2116 N N . MET A 1 273 ? -5.730 -1.392 5.440 1.00 89.44 273 MET A N 1
ATOM 2117 C CA . MET A 1 273 ? -5.938 -0.139 4.686 1.00 89.44 273 MET A CA 1
ATOM 2118 C C . MET A 1 273 ? -7.420 0.311 4.592 1.00 89.44 273 MET A C 1
ATOM 2120 O O . MET A 1 273 ? -7.871 0.771 3.541 1.00 89.44 273 MET A O 1
ATOM 2124 N N . TYR A 1 274 ? -8.195 0.162 5.670 1.00 95.94 274 TYR A N 1
ATOM 2125 C CA . TYR A 1 274 ? -9.654 0.356 5.748 1.00 95.94 274 TYR A CA 1
ATOM 2126 C C . TYR A 1 274 ? -10.073 1.320 6.880 1.00 95.94 274 TYR A C 1
ATOM 2128 O O . TYR A 1 274 ? -11.261 1.513 7.112 1.00 95.94 274 TYR A O 1
ATOM 2136 N N . PHE A 1 275 ? -9.102 1.900 7.597 1.00 96.94 275 PHE A N 1
ATOM 2137 C CA . PHE A 1 275 ? -9.287 2.605 8.877 1.00 96.94 275 PHE A CA 1
ATOM 2138 C C . PHE A 1 275 ? -8.894 4.094 8.819 1.00 96.94 275 PHE A C 1
ATOM 2140 O O . PHE A 1 275 ? -8.336 4.639 9.766 1.00 96.94 275 PHE A O 1
ATOM 2147 N N . GLY A 1 276 ? -9.082 4.753 7.674 1.00 93.75 276 GLY A N 1
ATOM 2148 C CA . GLY A 1 276 ? -8.890 6.206 7.530 1.00 93.75 276 GLY A CA 1
ATOM 2149 C C . GLY A 1 276 ? -7.444 6.718 7.572 1.00 93.75 276 GLY A C 1
ATOM 2150 O O . GLY A 1 276 ? -7.214 7.893 7.289 1.00 93.75 276 GLY A O 1
ATOM 2151 N N . GLY A 1 277 ? -6.455 5.868 7.875 1.00 93.31 277 GLY A N 1
ATOM 2152 C CA . GLY A 1 277 ? -5.050 6.261 8.058 1.00 93.31 277 GLY A CA 1
ATOM 2153 C C . GLY A 1 277 ? -4.454 7.035 6.876 1.00 93.31 277 GLY A C 1
ATOM 2154 O O . GLY A 1 277 ? -3.859 8.092 7.077 1.00 93.31 277 GLY A O 1
ATOM 2155 N N . PHE A 1 278 ? -4.672 6.586 5.633 1.00 91.31 278 PHE A N 1
ATOM 2156 C CA . PHE A 1 278 ? -4.238 7.333 4.443 1.00 91.31 278 PHE A CA 1
ATOM 2157 C C . PHE A 1 278 ? -5.084 8.584 4.167 1.00 91.31 278 PHE A C 1
ATOM 2159 O O . PHE A 1 278 ? -4.547 9.571 3.669 1.00 91.31 278 PHE A O 1
ATOM 2166 N N . GLY A 1 279 ? -6.366 8.594 4.544 1.00 90.12 279 GLY A N 1
ATOM 2167 C CA . GLY A 1 279 ? -7.182 9.811 4.526 1.00 90.12 279 GLY A CA 1
ATOM 2168 C C . GLY A 1 279 ? -6.618 10.889 5.458 1.00 90.12 279 GLY A C 1
ATOM 2169 O O . GLY A 1 279 ? -6.571 12.054 5.088 1.00 90.12 279 GLY A O 1
ATOM 2170 N N . MET A 1 280 ? -6.101 10.500 6.629 1.00 90.62 280 MET A N 1
ATOM 2171 C CA . MET A 1 280 ? -5.482 11.418 7.595 1.00 90.62 280 MET A CA 1
ATOM 2172 C C . MET A 1 280 ? -4.019 11.777 7.258 1.00 90.62 280 MET A C 1
ATOM 2174 O O . MET A 1 280 ? -3.585 12.887 7.547 1.00 90.62 280 MET A O 1
ATOM 2178 N N . LYS A 1 281 ? -3.253 10.861 6.642 1.00 89.06 281 LYS A N 1
ATOM 2179 C CA . LYS A 1 281 ? -1.819 11.041 6.319 1.00 89.06 281 LYS A CA 1
ATOM 2180 C C . LYS A 1 281 ? -1.546 11.648 4.942 1.00 89.06 281 LYS A C 1
ATOM 2182 O O . LYS A 1 281 ? -0.546 12.339 4.769 1.00 89.06 281 LYS A O 1
ATOM 2187 N N . THR A 1 282 ? -2.367 11.331 3.943 1.00 86.25 282 THR A N 1
ATOM 2188 C CA . THR A 1 282 ? -2.009 11.497 2.522 1.00 86.25 282 THR A CA 1
ATOM 2189 C C . THR A 1 282 ? -2.982 12.381 1.745 1.00 86.25 282 THR A C 1
ATOM 2191 O O . THR A 1 282 ? -2.531 13.081 0.842 1.00 86.25 282 THR A O 1
ATOM 2194 N N . ALA A 1 283 ? -4.265 12.463 2.118 1.00 84.00 283 ALA A N 1
ATOM 2195 C CA . ALA A 1 283 ? -5.176 13.445 1.515 1.00 84.00 283 ALA A CA 1
ATOM 2196 C C . ALA A 1 283 ? -4.667 14.910 1.619 1.00 84.00 283 ALA A C 1
ATOM 2198 O O . ALA A 1 283 ? -4.738 15.610 0.606 1.00 84.00 283 ALA A O 1
ATOM 2199 N N . PRO A 1 284 ? -4.032 15.363 2.729 1.00 86.25 284 PRO A N 1
ATOM 2200 C CA . PRO A 1 284 ? -3.438 16.707 2.826 1.00 86.25 284 PRO A CA 1
ATOM 2201 C C . PRO A 1 284 ? -2.279 16.995 1.855 1.00 86.25 284 PRO A C 1
ATOM 2203 O O . PRO A 1 284 ? -1.924 18.163 1.662 1.00 86.25 284 PRO A O 1
ATOM 2206 N N . ALA A 1 285 ? -1.693 15.957 1.246 1.00 85.38 285 ALA A N 1
ATOM 2207 C CA . ALA A 1 285 ? -0.606 16.044 0.268 1.00 85.38 285 ALA A CA 1
ATOM 2208 C C . ALA A 1 285 ? -1.091 16.039 -1.197 1.00 85.38 285 ALA A C 1
ATOM 2210 O O . ALA A 1 285 ? -0.322 16.364 -2.104 1.00 85.38 285 ALA A O 1
ATOM 2211 N N . MET A 1 286 ? -2.348 15.659 -1.452 1.00 82.31 286 MET A N 1
ATOM 2212 C CA . MET A 1 286 ? -2.860 15.478 -2.813 1.00 82.31 286 MET A CA 1
ATOM 2213 C C . MET A 1 286 ? -2.814 16.786 -3.610 1.00 82.31 286 MET A C 1
ATOM 2215 O O . MET A 1 286 ? -3.272 17.829 -3.152 1.00 82.31 286 MET A O 1
ATOM 2219 N N . GLY A 1 287 ? -2.244 16.724 -4.817 1.00 78.38 287 GLY A N 1
ATOM 2220 C CA . GLY A 1 287 ? -2.105 17.880 -5.708 1.00 78.38 287 GLY A CA 1
ATOM 2221 C C . GLY A 1 287 ? -1.072 18.929 -5.272 1.00 78.38 287 GLY A C 1
ATOM 2222 O O . GLY A 1 287 ? -1.045 20.007 -5.860 1.00 78.38 287 GLY A O 1
ATOM 2223 N N . ARG A 1 288 ? -0.225 18.654 -4.267 1.00 84.31 288 ARG A N 1
ATOM 2224 C CA . ARG A 1 288 ? 0.724 19.628 -3.695 1.00 84.31 288 ARG A CA 1
ATOM 2225 C C . ARG A 1 288 ? 2.177 19.136 -3.823 1.00 84.31 288 ARG A C 1
ATOM 2227 O O . ARG A 1 288 ? 2.660 18.470 -2.911 1.00 84.31 288 ARG A O 1
ATOM 2234 N N . PRO A 1 289 ? 2.899 19.468 -4.916 1.00 81.06 289 PRO A N 1
ATOM 2235 C CA . PRO A 1 289 ? 4.257 18.966 -5.168 1.00 81.06 289 PRO A CA 1
ATOM 2236 C C . PRO A 1 289 ? 5.255 19.253 -4.038 1.00 81.06 289 PRO A C 1
ATOM 2238 O O . PRO A 1 289 ? 6.029 18.371 -3.674 1.00 81.06 289 PRO A O 1
ATOM 2241 N N . ASP A 1 290 ? 5.182 20.454 -3.453 1.00 83.50 290 ASP A N 1
ATOM 2242 C CA . ASP A 1 290 ? 6.049 20.907 -2.355 1.00 83.50 290 ASP A CA 1
ATOM 2243 C C . ASP A 1 290 ? 5.663 20.338 -0.977 1.00 83.50 290 ASP A C 1
ATOM 2245 O O . ASP A 1 290 ? 6.366 20.577 0.005 1.00 83.50 290 ASP A O 1
ATOM 2249 N N . TYR A 1 291 ? 4.517 19.658 -0.847 1.00 85.56 291 TYR A N 1
ATOM 2250 C CA . TYR A 1 291 ? 4.093 19.139 0.450 1.00 85.56 291 TYR A CA 1
ATOM 2251 C C . TYR A 1 291 ? 4.860 17.859 0.773 1.00 85.56 291 TYR A C 1
ATOM 2253 O O . TYR A 1 291 ? 4.819 16.887 0.017 1.00 85.56 291 TYR A O 1
ATOM 2261 N N . ALA A 1 292 ? 5.532 17.863 1.920 1.00 87.56 292 ALA A N 1
ATOM 2262 C CA . ALA A 1 292 ? 6.269 16.727 2.441 1.00 87.56 292 ALA A CA 1
ATOM 2263 C C . ALA A 1 292 ? 5.535 16.136 3.651 1.00 87.56 292 ALA A C 1
ATOM 2265 O O . ALA A 1 292 ? 5.282 16.830 4.637 1.00 87.56 292 ALA A O 1
ATOM 2266 N N . ILE A 1 293 ? 5.192 14.849 3.581 1.00 86.12 293 ILE A N 1
ATOM 2267 C CA . ILE A 1 293 ? 4.574 14.130 4.701 1.00 86.12 293 ILE A CA 1
ATOM 2268 C C . ILE A 1 293 ? 5.667 13.822 5.733 1.00 86.12 293 ILE A C 1
ATOM 2270 O O . ILE A 1 293 ? 6.645 13.153 5.405 1.00 86.12 293 ILE A O 1
ATOM 2274 N N . SER A 1 294 ? 5.497 14.264 6.984 1.00 88.94 294 SER A N 1
ATOM 2275 C CA . SER A 1 294 ? 6.424 13.906 8.069 1.00 88.94 294 SER A CA 1
ATOM 2276 C C . SER A 1 294 ? 6.498 12.384 8.247 1.00 88.94 294 SER A C 1
ATOM 2278 O O . SER A 1 294 ? 5.470 11.711 8.376 1.00 88.94 294 SER A O 1
ATOM 2280 N N . THR A 1 295 ? 7.716 11.841 8.290 1.00 85.19 295 THR A N 1
ATOM 2281 C CA . THR A 1 295 ? 7.962 10.410 8.535 1.00 85.19 295 THR A CA 1
ATOM 2282 C C . THR A 1 295 ? 7.554 9.999 9.949 1.00 85.19 295 THR A C 1
ATOM 2284 O O . THR A 1 295 ? 7.086 8.879 10.148 1.00 85.19 295 THR A O 1
ATOM 2287 N N . ALA A 1 296 ? 7.646 10.921 10.912 1.00 89.75 296 ALA A N 1
ATOM 2288 C CA . ALA A 1 296 ? 7.290 10.693 12.309 1.00 89.75 296 ALA A CA 1
ATOM 2289 C C . ALA A 1 296 ? 5.770 10.683 12.570 1.00 89.75 296 ALA A C 1
ATOM 2291 O O . ALA A 1 296 ? 5.331 10.019 13.504 1.00 89.75 296 ALA A O 1
ATOM 2292 N N . LEU A 1 297 ? 4.951 11.310 11.706 1.00 91.06 297 LEU A N 1
ATOM 2293 C CA . LEU A 1 297 ? 3.502 11.524 11.908 1.00 91.06 297 LEU A CA 1
ATOM 2294 C C . LEU A 1 297 ? 2.739 10.279 12.399 1.00 91.06 297 LEU A C 1
ATOM 2296 O O . LEU A 1 297 ? 1.946 10.363 13.331 1.00 91.06 297 LEU A O 1
ATOM 2300 N N . THR A 1 298 ? 2.983 9.116 11.790 1.00 92.12 298 THR A N 1
ATOM 2301 C CA . THR A 1 298 ? 2.337 7.850 12.185 1.00 92.12 298 THR A CA 1
ATOM 2302 C C . THR A 1 298 ? 2.769 7.396 13.581 1.00 92.12 298 THR A C 1
ATOM 2304 O O . THR A 1 298 ? 1.936 6.957 14.372 1.00 92.12 298 THR A O 1
ATOM 2307 N N . GLY A 1 299 ? 4.060 7.526 13.895 1.00 93.44 299 GLY A N 1
ATOM 2308 C CA . GLY A 1 299 ? 4.625 7.178 15.196 1.00 93.44 299 GLY A CA 1
ATOM 2309 C C . GLY A 1 299 ? 4.122 8.097 16.307 1.00 93.44 299 GLY A C 1
ATOM 2310 O O . GLY A 1 299 ? 3.657 7.605 17.336 1.00 93.44 299 GLY A O 1
ATOM 2311 N N . ASP A 1 300 ? 4.166 9.408 16.072 1.00 95.50 300 ASP A N 1
ATOM 2312 C CA . ASP A 1 300 ? 3.813 10.444 17.047 1.00 95.50 300 ASP A CA 1
ATOM 2313 C C . ASP A 1 300 ? 2.313 10.433 17.356 1.00 95.50 300 ASP A C 1
ATOM 2315 O O . ASP A 1 300 ? 1.911 10.391 18.517 1.00 95.50 300 ASP A O 1
ATOM 2319 N N . SER A 1 301 ? 1.461 10.402 16.325 1.00 96.06 301 SER A N 1
ATOM 2320 C CA . SER A 1 301 ? 0.005 10.351 16.504 1.00 96.06 301 SER A CA 1
ATOM 2321 C C . SER A 1 301 ? -0.471 9.012 17.087 1.00 96.06 301 SER A C 1
ATOM 2323 O O . SER A 1 301 ? -1.443 8.991 17.842 1.00 96.06 301 SER A O 1
ATOM 2325 N N . GLY A 1 302 ? 0.225 7.905 16.798 1.00 97.12 302 GLY A N 1
ATOM 2326 C CA . GLY A 1 302 ? -0.011 6.618 17.456 1.00 97.12 302 GLY A CA 1
ATOM 2327 C C . GLY A 1 302 ? 0.321 6.656 18.952 1.00 97.12 302 GLY A C 1
ATOM 2328 O O . GLY A 1 302 ? -0.506 6.275 19.782 1.00 97.12 302 GLY A O 1
ATOM 2329 N N . ALA A 1 303 ? 1.492 7.192 19.311 1.00 98.00 303 ALA A N 1
ATOM 2330 C CA . ALA A 1 303 ? 1.892 7.395 20.704 1.00 98.00 303 ALA A CA 1
ATOM 2331 C C . ALA A 1 303 ? 0.939 8.345 21.451 1.00 98.00 303 ALA A C 1
ATOM 2333 O O . ALA A 1 303 ? 0.559 8.071 22.590 1.00 98.00 303 ALA A O 1
ATOM 2334 N N . ALA A 1 304 ? 0.503 9.428 20.798 1.00 98.25 304 ALA A N 1
ATOM 2335 C CA . ALA A 1 304 ? -0.427 10.400 21.365 1.00 98.25 304 ALA A CA 1
ATOM 2336 C C . ALA A 1 304 ? -1.803 9.791 21.680 1.00 98.25 304 ALA A C 1
ATOM 2338 O O . ALA A 1 304 ? -2.365 10.103 22.730 1.00 98.25 304 ALA A O 1
ATOM 2339 N N . LEU A 1 305 ? -2.329 8.886 20.837 1.00 98.44 305 LEU A N 1
ATOM 2340 C CA . LEU A 1 305 ? -3.535 8.127 21.187 1.00 98.44 305 LEU A CA 1
ATOM 2341 C C . LEU A 1 305 ? -3.285 7.277 22.435 1.00 98.44 305 LEU A C 1
ATOM 2343 O O . LEU A 1 305 ? -4.030 7.394 23.403 1.00 98.44 305 LEU A O 1
ATOM 2347 N N . LEU A 1 306 ? -2.238 6.443 22.420 1.00 98.56 306 LEU A N 1
ATOM 2348 C CA . LEU A 1 306 ? -1.934 5.505 23.507 1.00 98.56 306 LEU A CA 1
ATOM 2349 C C . LEU A 1 306 ? -1.747 6.217 24.855 1.00 98.56 306 LEU A C 1
ATOM 2351 O O . LEU A 1 306 ? -2.164 5.688 25.883 1.00 98.56 306 LEU A O 1
ATOM 2355 N N . ALA A 1 307 ? -1.193 7.433 24.859 1.00 98.44 307 ALA A N 1
ATOM 2356 C CA . ALA A 1 307 ? -1.047 8.259 26.055 1.00 98.44 307 ALA A CA 1
ATOM 2357 C C . ALA A 1 307 ? -2.390 8.623 26.725 1.00 98.44 307 ALA A C 1
ATOM 2359 O O . ALA A 1 307 ? -2.439 8.710 27.952 1.00 98.44 307 ALA A O 1
ATOM 2360 N N . LEU A 1 308 ? -3.474 8.785 25.954 1.00 98.44 308 LEU A N 1
ATOM 2361 C CA . LEU A 1 308 ? -4.823 9.101 26.456 1.00 98.44 308 LEU A CA 1
ATOM 2362 C C . LEU A 1 308 ? -5.609 7.878 26.965 1.00 98.44 308 LEU A C 1
ATOM 2364 O O . LEU A 1 308 ? -6.708 8.039 27.507 1.00 98.44 308 LEU A O 1
ATOM 2368 N N . LEU A 1 309 ? -5.082 6.668 26.764 1.00 98.56 309 LEU A N 1
ATOM 2369 C CA . LEU A 1 309 ? -5.745 5.415 27.121 1.00 98.56 309 LEU A CA 1
ATOM 2370 C C . LEU A 1 309 ? -5.329 4.925 28.511 1.00 98.56 309 LEU A C 1
ATOM 2372 O O . LEU A 1 309 ? -4.164 5.064 28.898 1.00 98.56 309 LEU A O 1
ATOM 2376 N N . ASP A 1 310 ? -6.258 4.298 29.232 1.00 98.31 310 ASP A N 1
ATOM 2377 C CA . ASP A 1 310 ? -5.965 3.550 30.463 1.00 98.31 310 ASP A CA 1
ATOM 2378 C C . ASP A 1 310 ? -5.284 2.187 30.164 1.00 98.31 310 ASP A C 1
ATOM 2380 O O . ASP A 1 310 ? -5.203 1.785 28.999 1.00 98.31 310 ASP A O 1
ATOM 2384 N N . PRO A 1 311 ? -4.763 1.451 31.169 1.00 98.44 311 PRO A N 1
ATOM 2385 C CA . PRO A 1 311 ? -4.079 0.176 30.936 1.00 98.44 311 PRO A CA 1
ATOM 2386 C C . PRO A 1 311 ? -4.926 -0.894 30.225 1.00 98.44 311 PRO A C 1
ATOM 2388 O O . PRO A 1 311 ? -4.398 -1.607 29.374 1.00 98.44 311 PRO A O 1
ATOM 2391 N N . GLY A 1 312 ? -6.228 -0.992 30.512 1.00 98.44 312 GLY A N 1
ATOM 2392 C CA . GLY A 1 312 ? -7.130 -1.947 29.858 1.00 98.44 312 GLY A CA 1
ATOM 2393 C C . GLY A 1 312 ? -7.450 -1.546 28.417 1.00 98.44 312 GLY A C 1
ATOM 2394 O O . GLY A 1 312 ? -7.440 -2.382 27.515 1.00 98.44 312 GLY A O 1
ATOM 2395 N N . GLN A 1 313 ? -7.635 -0.248 28.170 1.00 98.62 313 GLN A N 1
ATOM 2396 C CA . GLN A 1 313 ? -7.770 0.308 26.821 1.00 98.62 313 GLN A CA 1
ATOM 2397 C C . GLN A 1 313 ? -6.491 0.127 25.982 1.00 98.62 313 GLN A C 1
ATOM 2399 O O . GLN A 1 313 ? -6.585 -0.150 24.785 1.00 98.62 313 GLN A O 1
ATOM 2404 N N . ARG A 1 314 ? -5.297 0.234 26.587 1.00 98.38 314 ARG A N 1
ATOM 2405 C CA . ARG A 1 314 ? -4.010 -0.075 25.929 1.00 98.38 314 ARG A CA 1
ATOM 2406 C C . ARG A 1 314 ? -3.860 -1.564 25.629 1.00 98.38 314 ARG A C 1
ATOM 2408 O O . ARG A 1 314 ? -3.357 -1.898 24.556 1.00 98.38 314 ARG A O 1
ATOM 2415 N N . GLN A 1 315 ? -4.332 -2.441 26.520 1.00 98.38 315 GLN A N 1
ATOM 2416 C CA . GLN A 1 315 ? -4.227 -3.894 26.351 1.00 98.38 315 GLN A CA 1
ATOM 2417 C C . GLN A 1 315 ? -4.866 -4.378 25.037 1.00 98.38 315 GLN A C 1
ATOM 2419 O O . GLN A 1 315 ? -4.321 -5.253 24.370 1.00 98.38 315 GLN A O 1
ATOM 2424 N N . LEU A 1 316 ? -5.946 -3.724 24.588 1.00 98.62 316 LEU A N 1
ATOM 2425 C CA . LEU A 1 316 ? -6.591 -3.996 23.296 1.00 98.62 316 LEU A CA 1
ATOM 2426 C C . LEU A 1 316 ? -5.631 -3.913 22.092 1.00 98.62 316 LEU A C 1
ATOM 2428 O O . LEU A 1 316 ? -5.868 -4.580 21.088 1.00 98.62 316 LEU A O 1
ATOM 2432 N N . PHE A 1 317 ? -4.561 -3.114 22.169 1.00 98.19 317 PHE A N 1
ATOM 2433 C CA . PHE A 1 317 ? -3.560 -2.987 21.106 1.00 98.19 317 PHE A CA 1
ATOM 2434 C C . PHE A 1 317 ? -2.420 -3.997 21.255 1.00 98.19 317 PHE A C 1
ATOM 2436 O O . PHE A 1 317 ? -1.957 -4.544 20.253 1.00 98.19 317 PHE A O 1
ATOM 2443 N N . THR A 1 318 ? -1.974 -4.278 22.482 1.00 97.94 318 THR A N 1
ATOM 2444 C CA . THR A 1 318 ? -0.927 -5.281 22.740 1.00 97.94 318 THR A CA 1
ATOM 2445 C C . THR A 1 318 ? -1.425 -6.709 22.508 1.00 97.94 318 THR A C 1
ATOM 2447 O O . THR A 1 318 ? -0.659 -7.539 22.021 1.00 97.94 318 THR A O 1
ATOM 2450 N N . ASP A 1 319 ? -2.714 -6.979 22.733 1.00 98.25 319 ASP A N 1
ATOM 2451 C CA . ASP A 1 319 ? -3.375 -8.237 22.357 1.00 98.25 319 ASP A CA 1
ATOM 2452 C C . ASP A 1 319 ? -3.374 -8.444 20.835 1.00 98.25 319 ASP A C 1
ATOM 2454 O O . ASP A 1 319 ? -3.008 -9.514 20.343 1.00 98.25 319 ASP A O 1
ATOM 2458 N N . VAL A 1 320 ? -3.744 -7.407 20.069 1.00 97.62 320 VAL A N 1
ATOM 2459 C CA . VAL A 1 320 ? -3.704 -7.422 18.594 1.00 97.62 320 VAL A CA 1
ATOM 2460 C C . VAL A 1 320 ? -2.277 -7.663 18.108 1.00 97.62 320 VAL A C 1
ATOM 2462 O O . VAL A 1 320 ? -2.064 -8.536 17.267 1.00 97.62 320 VAL A O 1
ATOM 2465 N N . LEU A 1 321 ? -1.309 -6.932 18.671 1.00 95.56 321 LEU A N 1
ATOM 2466 C CA . LEU A 1 321 ? 0.113 -7.044 18.356 1.00 95.56 321 LEU A CA 1
ATOM 2467 C C . LEU A 1 321 ? 0.644 -8.466 18.586 1.00 95.56 321 LEU A C 1
ATOM 2469 O O . LEU A 1 321 ? 1.263 -9.047 17.694 1.00 95.56 321 LEU A O 1
ATOM 2473 N N . ALA A 1 322 ? 0.370 -9.049 19.755 1.00 96.06 322 ALA A N 1
ATOM 2474 C CA . ALA A 1 322 ? 0.781 -10.411 20.072 1.00 96.06 322 ALA A CA 1
ATOM 2475 C C . ALA A 1 322 ? 0.131 -11.431 19.124 1.00 96.06 322 ALA A C 1
ATOM 2477 O O . ALA A 1 322 ? 0.816 -12.308 18.594 1.00 96.06 322 ALA A O 1
ATOM 2478 N N . ALA A 1 323 ? -1.170 -11.281 18.856 1.00 96.69 323 ALA A N 1
ATOM 2479 C CA . ALA A 1 323 ? -1.931 -12.195 18.012 1.00 96.69 323 ALA A CA 1
ATOM 2480 C C . ALA A 1 323 ? -1.552 -12.137 16.520 1.00 96.69 323 ALA A C 1
ATOM 2482 O O . ALA A 1 323 ? -1.826 -13.100 15.805 1.00 96.69 323 ALA A O 1
ATOM 2483 N N . GLN A 1 324 ? -0.945 -11.046 16.033 1.00 96.12 324 GLN A N 1
ATOM 2484 C CA . GLN A 1 324 ? -0.605 -10.883 14.614 1.00 96.12 324 GLN A CA 1
ATOM 2485 C C . GLN A 1 324 ? 0.815 -11.296 14.212 1.00 96.12 324 GLN A C 1
ATOM 2487 O O . GLN A 1 324 ? 1.067 -11.426 13.015 1.00 96.12 324 GLN A O 1
ATOM 2492 N N . ARG A 1 325 ? 1.754 -11.494 15.153 1.00 95.94 325 ARG A N 1
ATOM 2493 C CA . ARG A 1 325 ? 3.181 -11.688 14.804 1.00 95.94 325 ARG A CA 1
ATOM 2494 C C . ARG A 1 325 ? 3.410 -12.842 13.816 1.00 95.94 325 ARG A C 1
ATOM 2496 O O . ARG A 1 325 ? 4.198 -12.700 12.885 1.00 95.94 325 ARG A O 1
ATOM 2503 N N . ALA A 1 326 ? 2.682 -13.950 13.977 1.00 96.94 326 ALA A N 1
ATOM 2504 C CA . ALA A 1 326 ? 2.748 -15.097 13.069 1.00 96.94 326 ALA A CA 1
ATOM 2505 C C . ALA A 1 326 ? 2.163 -14.796 11.675 1.00 96.94 326 ALA A C 1
ATOM 2507 O O . ALA A 1 326 ? 2.766 -15.167 10.670 1.00 96.94 326 ALA A O 1
ATOM 2508 N N . ASP A 1 327 ? 1.035 -14.079 11.603 1.00 97.50 327 ASP A N 1
ATOM 2509 C CA . ASP A 1 327 ? 0.420 -13.684 10.328 1.00 97.50 327 ASP A CA 1
ATOM 2510 C C . ASP A 1 327 ? 1.344 -12.734 9.546 1.00 97.50 327 ASP A C 1
ATOM 2512 O O . ASP A 1 327 ? 1.540 -12.909 8.346 1.00 97.50 327 ASP A O 1
ATOM 2516 N N . LEU A 1 328 ? 1.968 -11.763 10.226 1.00 97.44 328 LEU A N 1
ATOM 2517 C CA . LEU A 1 328 ? 2.948 -10.854 9.622 1.00 97.44 328 LEU A CA 1
ATOM 2518 C C . LEU A 1 328 ? 4.202 -11.589 9.124 1.00 97.44 328 LEU A C 1
ATOM 2520 O O . LEU A 1 328 ? 4.695 -11.289 8.036 1.00 97.44 328 LEU A O 1
ATOM 2524 N N . ALA A 1 329 ? 4.702 -12.573 9.877 1.00 97.81 329 ALA A N 1
ATOM 2525 C CA . ALA A 1 329 ? 5.825 -13.400 9.443 1.00 97.81 329 ALA A CA 1
ATOM 2526 C C . ALA A 1 329 ? 5.478 -14.229 8.190 1.00 97.81 329 ALA A C 1
ATOM 2528 O O . ALA A 1 329 ? 6.282 -14.295 7.258 1.00 97.81 329 ALA A O 1
ATOM 2529 N N . GLU A 1 330 ? 4.270 -14.801 8.118 1.00 98.44 330 GLU A N 1
ATOM 2530 C CA . GLU A 1 330 ? 3.793 -15.510 6.923 1.00 98.44 330 GLU A CA 1
ATOM 2531 C C . GLU A 1 330 ? 3.643 -14.548 5.725 1.00 98.44 330 GLU A C 1
ATOM 2533 O O . GLU A 1 330 ? 4.106 -14.859 4.626 1.00 98.44 330 GLU A O 1
ATOM 2538 N N . ILE A 1 331 ? 3.114 -13.333 5.935 1.00 98.31 331 ILE A N 1
ATOM 2539 C CA . ILE A 1 331 ? 3.023 -12.275 4.909 1.00 98.31 331 ILE A CA 1
ATOM 2540 C C . ILE A 1 331 ? 4.390 -11.952 4.287 1.00 98.31 331 ILE A C 1
ATOM 2542 O O . ILE A 1 331 ? 4.477 -11.793 3.067 1.00 98.31 331 ILE A O 1
ATOM 2546 N N . VAL A 1 332 ? 5.466 -11.884 5.078 1.00 98.00 332 VAL A N 1
ATOM 2547 C CA . VAL A 1 332 ? 6.827 -11.644 4.558 1.00 98.00 332 VAL A CA 1
ATOM 2548 C C . VAL A 1 332 ? 7.277 -12.776 3.630 1.00 98.00 332 VAL A C 1
ATOM 2550 O O . VAL A 1 332 ? 7.829 -12.504 2.563 1.00 98.00 332 VAL A O 1
ATOM 2553 N N . GLN A 1 333 ? 7.001 -14.035 3.983 1.00 98.62 333 GLN A N 1
ATOM 2554 C CA . GLN A 1 333 ? 7.340 -15.183 3.132 1.00 98.62 333 GLN A CA 1
ATOM 2555 C C . GLN A 1 333 ? 6.494 -15.221 1.853 1.00 98.62 333 GLN A C 1
ATOM 2557 O O . GLN A 1 333 ? 7.014 -15.501 0.773 1.00 98.62 333 GLN A O 1
ATOM 2562 N N . LEU A 1 334 ? 5.210 -14.864 1.938 1.00 98.75 334 LEU A N 1
ATOM 2563 C CA . LEU A 1 334 ? 4.321 -14.766 0.778 1.00 98.75 334 LEU A CA 1
ATOM 2564 C C . LEU A 1 334 ? 4.764 -13.644 -0.169 1.00 98.75 334 LEU A C 1
ATOM 2566 O O . LEU A 1 334 ? 4.870 -13.876 -1.372 1.00 98.75 334 LEU A O 1
ATOM 2570 N N . ARG A 1 335 ? 5.122 -12.462 0.355 1.00 98.19 335 ARG A N 1
ATOM 2571 C CA . ARG A 1 335 ? 5.715 -11.371 -0.440 1.00 98.19 335 ARG A CA 1
ATOM 2572 C C . ARG A 1 335 ? 7.038 -11.790 -1.082 1.00 98.19 335 ARG A C 1
ATOM 2574 O O . ARG A 1 335 ? 7.248 -11.471 -2.247 1.00 98.19 335 ARG A O 1
ATOM 2581 N N . ARG A 1 336 ? 7.892 -12.544 -0.378 1.00 98.69 336 ARG A N 1
ATOM 2582 C CA . ARG A 1 336 ? 9.147 -13.104 -0.921 1.00 98.69 336 ARG A CA 1
ATOM 2583 C C . ARG A 1 336 ? 8.908 -14.120 -2.035 1.00 98.69 336 ARG A C 1
ATOM 2585 O O . ARG A 1 336 ? 9.610 -14.070 -3.041 1.00 98.69 336 ARG A O 1
ATOM 2592 N N . SER A 1 337 ? 7.894 -14.972 -1.893 1.00 98.62 337 SER A N 1
ATOM 2593 C CA . SER A 1 337 ? 7.451 -15.892 -2.946 1.00 98.62 337 SER A CA 1
ATOM 2594 C C . SER A 1 337 ? 6.971 -15.126 -4.183 1.00 98.62 337 SER A C 1
ATOM 2596 O O . SER A 1 337 ? 7.492 -15.353 -5.270 1.00 98.62 337 SER A O 1
ATOM 2598 N N . ILE A 1 338 ? 6.062 -14.155 -4.013 1.00 98.81 338 ILE A N 1
ATOM 2599 C CA . ILE A 1 338 ? 5.530 -13.317 -5.103 1.00 98.81 338 ILE A CA 1
ATOM 2600 C C . ILE A 1 338 ? 6.661 -12.561 -5.806 1.00 98.81 338 ILE A C 1
ATOM 2602 O O . ILE A 1 338 ? 6.852 -12.730 -7.005 1.00 98.81 338 ILE A O 1
ATOM 2606 N N . ALA A 1 339 ? 7.441 -11.756 -5.081 1.00 98.56 339 ALA A N 1
ATOM 2607 C CA . ALA A 1 339 ? 8.496 -10.929 -5.664 1.00 98.56 339 ALA A CA 1
ATOM 2608 C C . ALA A 1 339 ? 9.602 -11.765 -6.334 1.00 98.56 339 ALA A C 1
ATOM 2610 O O . ALA A 1 339 ? 10.079 -11.407 -7.412 1.00 98.56 339 ALA A O 1
ATOM 2611 N N . GLY A 1 340 ? 9.972 -12.908 -5.744 1.00 98.62 340 GLY A N 1
ATOM 2612 C CA . GLY A 1 340 ? 10.902 -13.861 -6.352 1.00 98.62 340 GLY A CA 1
ATOM 2613 C C . GLY A 1 340 ? 10.377 -14.427 -7.673 1.00 98.62 340 GLY A C 1
ATOM 2614 O O . GLY A 1 340 ? 11.135 -14.519 -8.641 1.00 98.62 340 GLY A O 1
ATOM 2615 N N . GLU A 1 341 ? 9.076 -14.726 -7.736 1.00 98.62 341 GLU A N 1
ATOM 2616 C CA . GLU A 1 341 ? 8.395 -15.175 -8.951 1.00 98.62 341 GLU A CA 1
ATOM 2617 C C . GLU A 1 341 ? 8.378 -14.086 -10.026 1.00 98.62 341 GLU A C 1
ATOM 2619 O O . GLU A 1 341 ? 8.829 -14.314 -11.145 1.00 98.62 341 GLU A O 1
ATOM 2624 N N . LEU A 1 342 ? 7.964 -12.864 -9.678 1.00 98.75 342 LEU A N 1
ATOM 2625 C CA . LEU A 1 342 ? 7.949 -11.743 -10.620 1.00 98.75 342 LEU A CA 1
ATOM 2626 C C . LEU A 1 342 ? 9.358 -11.457 -11.172 1.00 98.75 342 LEU A C 1
ATOM 2628 O O . LEU A 1 342 ? 9.507 -11.244 -12.377 1.00 98.75 342 LEU A O 1
ATOM 2632 N N . ARG A 1 343 ? 10.411 -11.490 -10.338 1.00 98.25 343 ARG A N 1
ATOM 2633 C CA . ARG A 1 343 ? 11.798 -11.221 -10.775 1.00 98.25 343 ARG A CA 1
ATOM 2634 C C . ARG A 1 343 ? 12.382 -12.278 -11.728 1.00 98.25 343 ARG A C 1
ATOM 2636 O O . ARG A 1 343 ? 13.397 -11.974 -12.354 1.00 98.25 343 ARG A O 1
ATOM 2643 N N . GLN A 1 344 ? 11.771 -13.456 -11.904 1.00 98.56 344 GLN A N 1
ATOM 2644 C CA . GLN A 1 344 ? 12.139 -14.381 -12.995 1.00 98.56 344 GLN A CA 1
ATOM 2645 C C . GLN A 1 344 ? 11.902 -13.722 -14.368 1.00 98.56 344 GLN A C 1
ATOM 2647 O O . GLN A 1 344 ? 12.808 -13.668 -15.202 1.00 98.56 344 GLN A O 1
ATOM 2652 N N . LEU A 1 345 ? 10.751 -13.060 -14.553 1.00 98.50 345 LEU A N 1
ATOM 2653 C CA . LEU A 1 345 ? 10.429 -12.318 -15.783 1.00 98.50 345 LEU A CA 1
ATOM 2654 C C . LEU A 1 345 ? 11.478 -11.239 -16.093 1.00 98.50 345 LEU A C 1
ATOM 2656 O O . LEU A 1 345 ? 11.820 -11.019 -17.256 1.00 98.50 345 LEU A O 1
ATOM 2660 N N . LEU A 1 346 ? 12.024 -10.586 -15.062 1.00 95.44 346 LEU A N 1
ATOM 2661 C CA . LEU A 1 346 ? 13.057 -9.554 -15.199 1.00 95.44 346 LEU A CA 1
ATOM 2662 C C . LEU A 1 346 ? 14.351 -10.110 -15.826 1.00 95.44 346 LEU A C 1
ATOM 2664 O O . LEU A 1 346 ? 14.964 -9.444 -16.657 1.00 95.44 346 LEU A O 1
ATOM 2668 N N . ARG A 1 347 ? 14.713 -11.356 -15.491 1.00 96.50 347 ARG A N 1
ATOM 2669 C CA . ARG A 1 347 ? 15.856 -12.092 -16.064 1.00 96.50 347 ARG A CA 1
ATOM 2670 C C . ARG A 1 347 ? 15.560 -12.717 -17.435 1.00 96.50 347 ARG A C 1
ATOM 2672 O O . ARG A 1 347 ? 16.479 -13.157 -18.114 1.00 96.50 347 ARG A O 1
ATOM 2679 N N . GLY A 1 348 ? 14.298 -12.707 -17.871 1.00 97.06 348 GLY A N 1
ATOM 2680 C CA . GLY A 1 348 ? 13.841 -13.363 -19.102 1.00 97.06 348 GLY A CA 1
ATOM 2681 C C . GLY A 1 348 ? 13.433 -14.827 -18.915 1.00 97.06 348 GLY A C 1
ATOM 2682 O O . GLY A 1 348 ? 13.117 -15.493 -19.896 1.00 97.06 348 GLY A O 1
ATOM 2683 N N . GLU A 1 349 ? 13.408 -15.309 -17.673 1.00 98.06 349 GLU A N 1
ATOM 2684 C CA . GLU A 1 349 ? 12.904 -16.629 -17.296 1.00 98.06 349 GLU A CA 1
ATOM 2685 C C . GLU A 1 349 ? 11.362 -16.656 -17.327 1.00 98.06 349 GLU A C 1
ATOM 2687 O O . GLU A 1 349 ? 10.695 -15.614 -17.303 1.00 98.06 349 GLU A O 1
ATOM 2692 N N . ALA A 1 350 ? 10.783 -17.858 -17.370 1.00 97.06 350 ALA A N 1
ATOM 2693 C CA . ALA A 1 350 ? 9.353 -18.041 -17.136 1.00 97.06 350 ALA A CA 1
ATOM 2694 C C . ALA A 1 350 ? 9.027 -17.835 -15.646 1.00 97.06 350 ALA A C 1
ATOM 2696 O O . ALA A 1 350 ? 9.878 -18.052 -14.794 1.00 97.06 350 ALA A O 1
ATOM 2697 N N . ALA A 1 351 ? 7.795 -17.438 -15.330 1.00 97.75 351 ALA A N 1
ATOM 2698 C CA . ALA A 1 351 ? 7.313 -17.277 -13.958 1.00 97.75 351 ALA A CA 1
ATOM 2699 C C . ALA A 1 351 ? 5.909 -17.871 -13.841 1.00 97.75 351 ALA A C 1
ATOM 2701 O O . ALA A 1 351 ? 5.116 -17.728 -14.773 1.00 97.75 351 ALA A O 1
ATOM 2702 N N . ASP A 1 352 ? 5.589 -18.510 -12.717 1.00 98.19 352 ASP A N 1
ATOM 2703 C CA . ASP A 1 352 ? 4.290 -19.149 -12.515 1.00 98.19 352 ASP A CA 1
ATOM 2704 C C . ASP A 1 352 ? 3.210 -18.150 -12.026 1.00 98.19 352 ASP A C 1
ATOM 2706 O O . ASP A 1 352 ? 3.249 -17.701 -10.872 1.00 98.19 352 ASP A O 1
ATOM 2710 N N . PRO A 1 353 ? 2.193 -17.816 -12.852 1.00 97.94 353 PRO A N 1
ATOM 2711 C CA . PRO A 1 353 ? 1.085 -16.969 -12.421 1.00 97.94 353 PRO A CA 1
ATOM 2712 C C . PRO A 1 353 ? 0.198 -17.634 -11.359 1.00 97.94 353 PRO A C 1
ATOM 2714 O O . PRO A 1 353 ? -0.405 -16.918 -10.560 1.00 97.94 353 PRO A O 1
ATOM 2717 N N . ALA A 1 354 ? 0.106 -18.968 -11.319 1.00 98.31 354 ALA A N 1
ATOM 2718 C CA . ALA A 1 354 ? -0.716 -19.683 -10.346 1.00 98.31 354 ALA A CA 1
ATOM 2719 C C . ALA A 1 354 ? -0.099 -19.596 -8.943 1.00 98.31 354 ALA A C 1
ATOM 2721 O O . ALA A 1 354 ? -0.807 -19.279 -7.986 1.00 98.31 354 ALA A O 1
ATOM 2722 N N . LYS A 1 355 ? 1.224 -19.760 -8.819 1.00 98.44 355 LYS A N 1
ATOM 2723 C CA . LYS A 1 355 ? 1.976 -19.495 -7.581 1.00 98.44 355 LYS A CA 1
ATOM 2724 C C . LYS A 1 355 ? 1.828 -18.051 -7.097 1.00 98.44 355 LYS A C 1
ATOM 2726 O O . LYS A 1 355 ? 1.585 -17.852 -5.906 1.00 98.44 355 LYS A O 1
ATOM 2731 N N . VAL A 1 356 ? 1.892 -17.053 -7.991 1.00 98.62 356 VAL A N 1
ATOM 2732 C CA . VAL A 1 356 ? 1.608 -15.647 -7.628 1.00 98.62 356 VAL A CA 1
ATOM 2733 C C . VAL A 1 356 ? 0.175 -15.495 -7.109 1.00 98.62 356 VAL A C 1
ATOM 2735 O O . VAL A 1 356 ? -0.019 -14.985 -6.008 1.00 98.62 356 VAL A O 1
ATOM 2738 N N . GLN A 1 357 ? -0.831 -15.977 -7.846 1.00 98.31 357 GLN A N 1
ATOM 2739 C CA . GLN A 1 357 ? -2.238 -15.872 -7.439 1.00 98.31 357 GLN A CA 1
ATOM 2740 C C . GLN A 1 357 ? -2.530 -16.586 -6.111 1.00 98.31 357 GLN A C 1
ATOM 2742 O O . GLN A 1 357 ? -3.240 -16.035 -5.269 1.00 98.31 357 GLN A O 1
ATOM 2747 N N . ALA A 1 358 ? -1.971 -17.779 -5.891 1.00 98.56 358 ALA A N 1
ATOM 2748 C CA . ALA A 1 358 ? -2.134 -18.533 -4.652 1.00 98.56 358 ALA A CA 1
ATOM 2749 C C . ALA A 1 358 ? -1.502 -17.804 -3.455 1.00 98.56 358 ALA A C 1
ATOM 2751 O O . ALA A 1 358 ? -2.153 -17.645 -2.419 1.00 98.56 358 ALA A O 1
ATOM 2752 N N . ALA A 1 359 ? -0.272 -17.301 -3.610 1.00 98.81 359 ALA A N 1
ATOM 2753 C CA . ALA A 1 359 ? 0.417 -16.551 -2.565 1.00 98.81 359 ALA A CA 1
ATOM 2754 C C . ALA A 1 359 ? -0.284 -15.215 -2.252 1.00 98.81 359 ALA A C 1
ATOM 2756 O O . ALA A 1 359 ? -0.476 -14.888 -1.081 1.00 98.81 359 ALA A O 1
ATOM 2757 N N . SER A 1 360 ? -0.739 -14.473 -3.269 1.00 98.56 360 SER A N 1
ATOM 2758 C CA . SER A 1 360 ? -1.503 -13.236 -3.066 1.00 98.56 360 SER A CA 1
ATOM 2759 C C . SER A 1 360 ? -2.867 -13.506 -2.424 1.00 98.56 360 SER A C 1
ATOM 2761 O O . SER A 1 360 ? -3.210 -12.845 -1.448 1.00 98.56 360 SER A O 1
ATOM 2763 N N . LYS A 1 361 ? -3.626 -14.517 -2.871 1.00 98.62 361 LYS A N 1
ATOM 2764 C CA . LYS A 1 361 ? -4.886 -14.912 -2.214 1.00 98.62 361 LYS A CA 1
ATOM 2765 C C . LYS A 1 361 ? -4.662 -15.192 -0.723 1.00 98.62 361 LYS A C 1
ATOM 2767 O O . LYS A 1 361 ? -5.411 -14.684 0.110 1.00 98.62 361 LYS A O 1
ATOM 2772 N N . ARG A 1 362 ? -3.620 -15.962 -0.388 1.00 98.75 362 ARG A N 1
ATOM 2773 C CA . ARG A 1 362 ? -3.271 -16.284 1.001 1.00 98.75 362 ARG A CA 1
ATOM 2774 C C . ARG A 1 362 ? -2.867 -15.043 1.803 1.00 98.75 362 ARG A C 1
ATOM 2776 O O . ARG A 1 362 ? -3.314 -14.887 2.934 1.00 98.75 362 ARG A O 1
ATOM 2783 N N . TYR A 1 363 ? -2.112 -14.119 1.211 1.00 98.56 363 TYR A N 1
ATOM 2784 C CA . TYR A 1 363 ? -1.821 -12.812 1.812 1.00 98.56 363 TYR A CA 1
ATOM 2785 C C . TYR A 1 363 ? -3.127 -12.056 2.144 1.00 98.56 363 TYR A C 1
ATOM 2787 O O . TYR A 1 363 ? -3.278 -11.566 3.261 1.00 98.56 363 TYR A O 1
ATOM 2795 N N . GLY A 1 364 ? -4.129 -12.065 1.259 1.00 98.19 364 GLY A N 1
ATOM 2796 C CA . GLY A 1 364 ? -5.447 -11.482 1.552 1.00 98.19 364 GLY A CA 1
ATOM 2797 C C . GLY A 1 364 ? -6.204 -12.153 2.702 1.00 98.19 364 GLY A C 1
ATOM 2798 O O . GLY A 1 364 ? -6.830 -11.462 3.503 1.00 98.19 364 GLY A O 1
ATOM 2799 N N . GLU A 1 365 ? -6.117 -13.478 2.857 1.00 98.75 365 GLU A N 1
ATOM 2800 C CA . GLU A 1 365 ? -6.674 -14.162 4.039 1.00 98.75 365 GLU A CA 1
ATOM 2801 C C . GLU A 1 365 ? -6.051 -13.632 5.342 1.00 98.75 365 GLU A C 1
ATOM 2803 O O . GLU A 1 365 ? -6.752 -13.474 6.344 1.00 98.75 365 GLU A O 1
ATOM 2808 N N . LEU A 1 366 ? -4.752 -13.323 5.326 1.00 98.69 366 LEU A N 1
ATOM 2809 C CA . LEU A 1 366 ? -4.020 -12.798 6.477 1.00 98.69 366 LEU A CA 1
ATOM 2810 C C . LEU A 1 366 ? -4.328 -11.313 6.724 1.00 98.69 366 LEU A C 1
ATOM 2812 O O . LEU A 1 366 ? -4.706 -10.976 7.841 1.00 98.69 366 LEU A O 1
ATOM 2816 N N . ASP A 1 367 ? -4.287 -10.435 5.712 1.00 98.06 367 ASP A N 1
ATOM 2817 C CA . ASP A 1 367 ? -4.691 -9.020 5.860 1.00 98.06 367 ASP A CA 1
ATOM 2818 C C . ASP A 1 367 ? -6.152 -8.886 6.325 1.00 98.06 367 ASP A C 1
ATOM 2820 O O . ASP A 1 367 ? -6.458 -8.069 7.195 1.00 98.06 367 ASP A O 1
ATOM 2824 N N . GLY A 1 368 ? -7.054 -9.742 5.833 1.00 98.38 368 GLY A N 1
ATOM 2825 C CA . GLY A 1 368 ? -8.428 -9.822 6.331 1.00 98.38 368 GLY A CA 1
ATOM 2826 C C . GLY A 1 368 ? -8.499 -10.217 7.811 1.00 98.38 368 GLY A C 1
ATOM 2827 O O . GLY A 1 368 ? -9.284 -9.642 8.567 1.00 98.38 368 GLY A O 1
ATOM 2828 N N . ARG A 1 369 ? -7.643 -11.142 8.264 1.00 98.56 369 ARG A N 1
ATOM 2829 C CA . ARG A 1 369 ? -7.531 -11.531 9.681 1.00 98.56 369 ARG A CA 1
ATOM 2830 C C . ARG A 1 369 ? -6.979 -10.391 10.545 1.00 98.56 369 ARG A C 1
ATOM 2832 O O . ARG A 1 369 ? -7.529 -10.146 11.619 1.00 98.56 369 ARG A O 1
ATOM 2839 N N . LEU A 1 370 ? -5.950 -9.672 10.081 1.00 98.31 370 LEU A N 1
ATOM 2840 C CA . LEU A 1 370 ? -5.424 -8.472 10.750 1.00 98.31 370 LEU A CA 1
ATOM 2841 C C . LEU A 1 370 ? -6.522 -7.412 10.890 1.00 98.31 370 LEU A C 1
ATOM 2843 O O . LEU A 1 370 ? -6.836 -6.973 11.994 1.00 98.31 370 LEU A O 1
ATOM 2847 N N . SER A 1 371 ? -7.184 -7.093 9.779 1.00 98.38 371 SER A N 1
ATOM 2848 C CA . SER A 1 371 ? -8.249 -6.090 9.702 1.00 98.38 371 SER A CA 1
ATOM 2849 C C . SER A 1 371 ? -9.441 -6.421 10.598 1.00 98.38 371 SER A C 1
ATOM 2851 O O . SER A 1 371 ? -9.963 -5.538 11.275 1.00 98.38 371 SER A O 1
ATOM 2853 N N . TYR A 1 372 ? -9.840 -7.695 10.678 1.00 98.69 372 TYR A N 1
ATOM 2854 C CA . TYR A 1 372 ? -10.841 -8.143 11.646 1.00 98.69 372 TYR A CA 1
ATOM 2855 C C . TYR A 1 372 ? -10.399 -7.856 13.091 1.00 98.69 372 TYR A C 1
ATOM 2857 O O . TYR A 1 372 ? -11.158 -7.241 13.841 1.00 98.69 372 TYR A O 1
ATOM 2865 N N . ARG A 1 373 ? -9.168 -8.225 13.486 1.00 98.50 373 ARG A N 1
ATOM 2866 C CA . ARG A 1 373 ? -8.663 -7.933 14.843 1.00 98.50 373 ARG A CA 1
ATOM 2867 C C . ARG A 1 373 ? -8.652 -6.428 15.134 1.00 98.50 373 ARG A C 1
ATOM 2869 O O . ARG A 1 373 ? -9.080 -6.030 16.214 1.00 98.50 373 ARG A O 1
ATOM 2876 N N . TYR A 1 374 ? -8.222 -5.607 14.173 1.00 98.56 374 TYR A N 1
ATOM 2877 C CA . TYR A 1 374 ? -8.188 -4.145 14.299 1.00 98.56 374 TYR A CA 1
ATOM 2878 C C . TYR A 1 374 ? -9.604 -3.586 14.517 1.00 98.56 374 TYR A C 1
ATOM 2880 O O . TYR A 1 374 ? -9.845 -2.888 15.499 1.00 98.56 374 TYR A O 1
ATOM 2888 N N . ALA A 1 375 ? -10.570 -3.958 13.668 1.00 98.69 375 ALA A N 1
ATOM 2889 C CA . ALA A 1 375 ? -11.960 -3.512 13.785 1.00 98.69 375 ALA A CA 1
ATOM 2890 C C . ALA A 1 375 ? -12.596 -3.910 15.132 1.00 98.69 375 ALA A C 1
ATOM 2892 O O . ALA A 1 375 ? -13.272 -3.092 15.760 1.00 98.69 375 ALA A O 1
ATOM 2893 N N . MET A 1 376 ? -12.339 -5.133 15.613 1.00 98.62 376 MET A N 1
ATOM 2894 C CA . MET A 1 376 ? -12.822 -5.600 16.918 1.00 98.62 376 MET A CA 1
ATOM 2895 C C . MET A 1 376 ? -12.177 -4.844 18.090 1.00 98.62 376 MET A C 1
ATOM 2897 O O . MET A 1 376 ? -12.872 -4.496 19.046 1.00 98.62 376 MET A O 1
ATOM 2901 N N . ALA A 1 377 ? -10.875 -4.551 18.024 1.00 98.62 377 ALA A N 1
ATOM 2902 C CA . ALA A 1 377 ? -10.180 -3.762 19.042 1.00 98.62 377 ALA A CA 1
ATOM 2903 C C . ALA A 1 377 ? -10.672 -2.305 19.071 1.00 98.62 377 ALA A C 1
ATOM 2905 O O . ALA A 1 377 ? -10.961 -1.781 20.145 1.00 98.62 377 ALA A O 1
ATOM 2906 N N . PHE A 1 378 ? -10.855 -1.669 17.910 1.00 98.75 378 PHE A N 1
ATOM 2907 C CA . PHE A 1 378 ? -11.347 -0.289 17.821 1.00 98.75 378 PHE A CA 1
ATOM 2908 C C . PHE A 1 378 ? -12.809 -0.158 18.279 1.00 98.75 378 PHE A C 1
ATOM 2910 O O . PHE A 1 378 ? -13.156 0.832 18.923 1.00 98.75 378 PHE A O 1
ATOM 2917 N N . ALA A 1 379 ? -13.654 -1.165 18.023 1.00 98.69 379 ALA A N 1
ATOM 2918 C CA . ALA A 1 379 ? -15.019 -1.227 18.551 1.00 98.69 379 ALA A CA 1
ATOM 2919 C C . ALA A 1 379 ? -15.047 -1.350 20.085 1.00 98.69 379 ALA A C 1
ATOM 2921 O O . ALA A 1 379 ? -15.733 -0.572 20.750 1.00 98.69 379 ALA A O 1
ATOM 2922 N N . ARG A 1 380 ? -14.253 -2.272 20.655 1.00 98.69 380 ARG A N 1
ATOM 2923 C CA . ARG A 1 380 ? -14.094 -2.420 22.116 1.00 98.69 380 ARG A CA 1
ATOM 2924 C C . ARG A 1 380 ? -13.573 -1.138 22.760 1.00 98.69 380 ARG A C 1
ATOM 2926 O O . ARG A 1 380 ? -14.122 -0.702 23.767 1.00 98.69 380 ARG A O 1
ATOM 2933 N N . LEU A 1 381 ? -12.576 -0.504 22.140 1.00 98.75 381 LEU A N 1
ATOM 2934 C CA . LEU A 1 381 ? -12.053 0.777 22.593 1.00 98.75 381 LEU A CA 1
ATOM 2935 C C . LEU A 1 381 ? -13.164 1.828 22.614 1.00 98.75 381 LEU A C 1
ATOM 2937 O O . LEU A 1 381 ? -13.438 2.372 23.680 1.00 98.75 381 LEU A O 1
ATOM 2941 N N . ARG A 1 382 ? -13.859 2.063 21.491 1.00 98.25 382 ARG A N 1
ATOM 2942 C CA . ARG A 1 382 ? -14.926 3.076 21.401 1.00 98.25 382 ARG A CA 1
ATOM 2943 C C . ARG A 1 382 ? -16.010 2.893 22.465 1.00 98.25 382 ARG A C 1
ATOM 2945 O O . ARG A 1 382 ? -16.442 3.887 23.038 1.00 98.25 382 ARG A O 1
ATOM 2952 N N . ALA A 1 383 ? -16.407 1.652 22.747 1.00 98.12 383 ALA A N 1
ATOM 2953 C CA . ALA A 1 383 ? -17.392 1.332 23.781 1.00 98.12 383 ALA A CA 1
ATOM 2954 C C . ALA A 1 383 ? -16.908 1.627 25.218 1.00 98.12 383 ALA A C 1
ATOM 2956 O O . ALA A 1 383 ? -17.731 1.825 26.106 1.00 98.12 383 ALA A O 1
ATOM 2957 N N . SER A 1 384 ? -15.591 1.674 25.446 1.00 98.38 384 SER A N 1
ATOM 2958 C CA . SER A 1 384 ? -14.966 1.936 26.754 1.00 98.38 384 SER A CA 1
ATOM 2959 C C . SER A 1 384 ? -14.502 3.384 26.976 1.00 98.38 384 SER A C 1
ATOM 2961 O O . SER A 1 384 ? -14.128 3.736 28.093 1.00 98.38 384 SER A O 1
ATOM 2963 N N . LEU A 1 385 ? -14.493 4.235 25.941 1.00 98.44 385 LEU A N 1
ATOM 2964 C CA . LEU A 1 385 ? -14.012 5.616 26.056 1.00 98.44 385 LEU A CA 1
ATOM 2965 C C . LEU A 1 385 ? -15.005 6.495 26.828 1.00 98.44 385 LEU A C 1
ATOM 2967 O O . LEU A 1 385 ? -16.129 6.724 26.373 1.00 98.44 385 LEU A O 1
ATOM 2971 N N . SER A 1 386 ? -14.555 7.099 27.928 1.00 98.12 386 SER A N 1
ATOM 2972 C CA . SER A 1 386 ? -15.311 8.159 28.612 1.00 98.12 386 SER A CA 1
ATOM 2973 C C . SER A 1 386 ? -15.520 9.391 27.703 1.00 98.12 386 SER A C 1
ATOM 2975 O O . SER A 1 386 ? -14.672 9.659 26.845 1.00 98.12 386 SER A O 1
ATOM 2977 N N . PRO A 1 387 ? -16.583 10.205 27.886 1.00 98.00 387 PRO A N 1
ATOM 2978 C CA . PRO A 1 387 ? -16.822 11.397 27.059 1.00 98.00 387 PRO A CA 1
ATOM 2979 C C . PRO A 1 387 ? -15.628 12.367 27.014 1.00 98.00 387 PRO A C 1
ATOM 2981 O O . PRO A 1 387 ? -15.304 12.916 25.961 1.00 98.00 387 PRO A O 1
ATOM 2984 N N . THR A 1 388 ? -14.914 12.518 28.134 1.00 98.00 388 THR A N 1
ATOM 2985 C CA . THR A 1 388 ? -13.692 13.331 28.232 1.00 98.00 388 THR A CA 1
ATOM 2986 C C . THR A 1 388 ? -12.557 12.775 27.369 1.00 98.00 388 THR A C 1
ATOM 2988 O O . THR A 1 388 ? -11.879 13.542 26.683 1.00 98.00 388 THR A O 1
ATOM 2991 N N . GLN A 1 389 ? -12.361 11.450 27.344 1.00 98.06 389 GLN A N 1
ATOM 2992 C CA . GLN A 1 389 ? -11.384 10.819 26.453 1.00 98.06 389 GLN A CA 1
ATOM 2993 C C . GLN A 1 389 ? -11.803 10.935 24.986 1.00 98.06 389 GLN A C 1
ATOM 2995 O O . GLN A 1 389 ? -10.959 11.275 24.163 1.00 98.06 389 GLN A O 1
ATOM 3000 N N . GLN A 1 390 ? -13.084 10.737 24.652 1.00 97.75 390 GLN A N 1
ATOM 3001 C CA . GLN A 1 390 ? -13.589 10.922 23.283 1.00 97.75 390 GLN A CA 1
ATOM 3002 C C . GLN A 1 390 ? -13.292 12.343 22.771 1.00 97.75 390 GLN A C 1
ATOM 3004 O O . GLN A 1 390 ? -12.746 12.505 21.680 1.00 97.75 390 GLN A O 1
ATOM 3009 N N . ALA A 1 391 ? -13.550 13.371 23.589 1.00 97.69 391 ALA A N 1
ATOM 3010 C CA . ALA A 1 391 ? -13.238 14.762 23.259 1.00 97.69 391 ALA A CA 1
ATOM 3011 C C . ALA A 1 391 ? -11.725 15.035 23.127 1.00 97.69 391 ALA A C 1
ATOM 3013 O O . ALA A 1 391 ? -11.309 15.817 22.272 1.00 97.69 391 ALA A O 1
ATOM 3014 N N . SER A 1 392 ? -10.877 14.399 23.942 1.00 98.12 392 SER A N 1
ATOM 3015 C CA . SER A 1 392 ? -9.416 14.517 23.816 1.00 98.12 392 SER A CA 1
ATOM 3016 C C . SER A 1 392 ? -8.857 13.792 22.592 1.00 98.12 392 SER A C 1
ATOM 3018 O O . SER A 1 392 ? -8.011 14.355 21.906 1.00 98.12 392 SER A O 1
ATOM 3020 N N . ILE A 1 393 ? -9.369 12.606 22.264 1.00 98.25 393 ILE A N 1
ATOM 3021 C CA . ILE A 1 393 ? -8.976 11.837 21.076 1.00 98.25 393 ILE A CA 1
ATOM 3022 C C . ILE A 1 393 ? -9.416 12.563 19.799 1.00 98.25 393 ILE A C 1
ATOM 3024 O O . ILE A 1 393 ? -8.630 12.668 18.863 1.00 98.25 393 ILE A O 1
ATOM 3028 N N . ALA A 1 394 ? -10.614 13.158 19.777 1.00 96.50 394 ALA A N 1
ATOM 3029 C CA . ALA A 1 394 ? -11.069 13.995 18.664 1.00 96.50 394 ALA A CA 1
ATOM 3030 C C . ALA A 1 394 ? -10.116 15.173 18.374 1.00 96.50 394 ALA A C 1
ATOM 3032 O O . ALA A 1 394 ? -9.871 15.486 17.212 1.00 96.50 394 ALA A O 1
ATOM 3033 N N . ARG A 1 395 ? -9.519 15.777 19.414 1.00 96.31 395 ARG A N 1
ATOM 3034 C CA . ARG A 1 395 ? -8.523 16.859 19.284 1.00 96.31 395 ARG A CA 1
ATOM 3035 C C . ARG A 1 395 ? -7.151 16.407 18.766 1.00 96.31 395 ARG A C 1
ATOM 3037 O O . ARG A 1 395 ? -6.363 17.266 18.387 1.00 96.31 395 ARG A O 1
ATOM 3044 N N . LEU A 1 396 ? -6.857 15.104 18.728 1.00 96.12 396 LEU A N 1
ATOM 3045 C CA . LEU A 1 396 ? -5.632 14.585 18.104 1.00 96.12 396 LEU A CA 1
ATOM 3046 C C . LEU A 1 396 ? -5.728 14.507 16.573 1.00 96.12 396 LEU A C 1
ATOM 3048 O O . LEU A 1 396 ? -4.699 14.365 15.913 1.00 96.12 396 LEU A O 1
ATOM 3052 N N . ARG A 1 397 ? -6.933 14.591 15.988 1.00 92.31 397 ARG A N 1
ATOM 3053 C CA . ARG A 1 397 ? -7.089 14.642 14.531 1.00 92.31 397 ARG A CA 1
ATOM 3054 C C . ARG A 1 397 ? -6.703 16.039 14.021 1.00 92.31 397 ARG A C 1
ATOM 3056 O O . ARG A 1 397 ? -7.298 17.016 14.478 1.00 92.31 397 ARG A O 1
ATOM 3063 N N . PRO A 1 398 ? -5.782 16.166 13.047 1.00 84.81 398 PRO A N 1
ATOM 3064 C CA . PRO A 1 398 ? -5.533 17.444 12.388 1.00 84.81 398 PRO A CA 1
ATOM 3065 C C . PRO A 1 398 ? -6.820 17.999 11.748 1.00 84.81 398 PRO A C 1
ATOM 3067 O O . PRO A 1 398 ? -7.589 17.224 11.167 1.00 84.81 398 PRO A O 1
ATOM 3070 N N . PRO A 1 399 ? -7.079 19.317 11.823 1.00 79.75 399 PRO A N 1
ATOM 3071 C CA . PRO A 1 399 ? -8.221 19.919 11.148 1.00 79.75 399 PRO A CA 1
ATOM 3072 C C . PRO A 1 399 ? -8.017 19.853 9.631 1.00 79.75 399 PRO A C 1
ATOM 3074 O O . PRO A 1 399 ? -7.004 20.334 9.124 1.00 79.75 399 PRO A O 1
ATOM 3077 N N . ALA A 1 400 ? -8.989 19.287 8.913 1.00 78.31 400 ALA A N 1
ATOM 3078 C CA . ALA A 1 400 ? -8.947 19.203 7.455 1.00 78.31 400 ALA A CA 1
ATOM 3079 C C . ALA A 1 400 ? -8.899 20.610 6.838 1.00 78.31 400 ALA A C 1
ATOM 3081 O O . ALA A 1 400 ? -9.792 21.435 7.068 1.00 78.31 400 ALA A O 1
ATOM 3082 N N . ALA A 1 401 ? -7.854 20.898 6.066 1.00 77.38 401 ALA A N 1
ATOM 3083 C CA . ALA A 1 401 ? -7.673 22.195 5.435 1.00 77.38 401 ALA A CA 1
ATOM 3084 C C . ALA A 1 401 ? -8.730 22.444 4.334 1.00 77.38 401 ALA A C 1
ATOM 3086 O O . ALA A 1 401 ? -9.187 21.495 3.693 1.00 77.38 401 ALA A O 1
ATOM 3087 N N . PRO A 1 402 ? -9.110 23.705 4.038 1.00 78.56 402 PRO A N 1
ATOM 3088 C CA . PRO A 1 402 ? -10.189 24.003 3.085 1.00 78.56 402 PRO A CA 1
ATOM 3089 C C . PRO A 1 402 ? -9.979 23.481 1.654 1.00 78.56 402 PRO A C 1
ATOM 3091 O O . PRO A 1 402 ? -10.951 23.352 0.913 1.00 78.56 402 PRO A O 1
ATOM 3094 N N . HIS A 1 403 ? -8.730 23.199 1.266 1.00 77.75 403 HIS A N 1
ATOM 3095 C CA . HIS A 1 403 ? -8.348 22.649 -0.039 1.00 77.75 403 HIS A CA 1
ATOM 3096 C C . HIS A 1 403 ? -8.282 21.114 -0.078 1.00 77.75 403 HIS A C 1
ATOM 3098 O O . HIS A 1 403 ? -8.003 20.557 -1.138 1.00 77.75 403 HIS A O 1
ATOM 3104 N N . GLU A 1 404 ? -8.469 20.420 1.048 1.00 80.12 404 GLU A N 1
ATOM 3105 C CA . GLU A 1 404 ? -8.406 18.958 1.072 1.00 80.12 404 GLU A CA 1
ATOM 3106 C C . GLU A 1 404 ? -9.574 18.343 0.288 1.00 80.12 404 GLU A C 1
ATOM 3108 O O . GLU A 1 404 ? -10.721 18.788 0.425 1.00 80.12 404 GLU A O 1
ATOM 3113 N N . PRO A 1 405 ? -9.310 17.320 -0.547 1.00 79.00 405 PRO A N 1
ATOM 3114 C CA . PRO A 1 405 ? -10.354 16.691 -1.334 1.00 79.00 405 PRO A CA 1
ATOM 3115 C C . PRO A 1 405 ? -11.328 15.982 -0.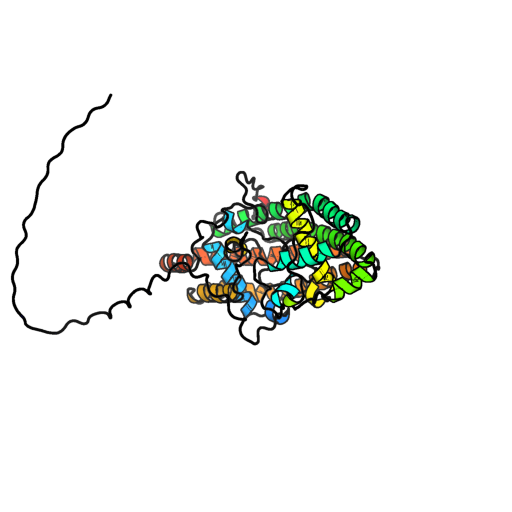388 1.00 79.00 405 PRO A C 1
ATOM 3117 O O . PRO A 1 405 ? -10.922 15.192 0.462 1.00 79.00 405 PRO A O 1
ATOM 3120 N N . LYS A 1 406 ? -12.624 16.270 -0.523 1.00 84.75 406 LYS A N 1
ATOM 3121 C CA . LYS A 1 406 ? -13.671 15.658 0.304 1.00 84.75 406 LYS A CA 1
ATOM 3122 C C . LYS A 1 406 ? -14.182 14.395 -0.373 1.00 84.75 406 LYS A C 1
ATOM 3124 O O . LYS A 1 406 ? -14.491 14.426 -1.561 1.00 84.75 406 LYS A O 1
ATOM 3129 N N . GLY A 1 407 ? -14.242 13.306 0.386 1.00 85.25 407 GLY A N 1
ATOM 3130 C CA . GLY A 1 407 ? -14.732 12.022 -0.100 1.00 85.25 407 GLY A CA 1
ATOM 3131 C C . GLY A 1 407 ? -16.269 11.933 -0.169 1.00 85.25 407 GLY A C 1
ATOM 3132 O O . GLY 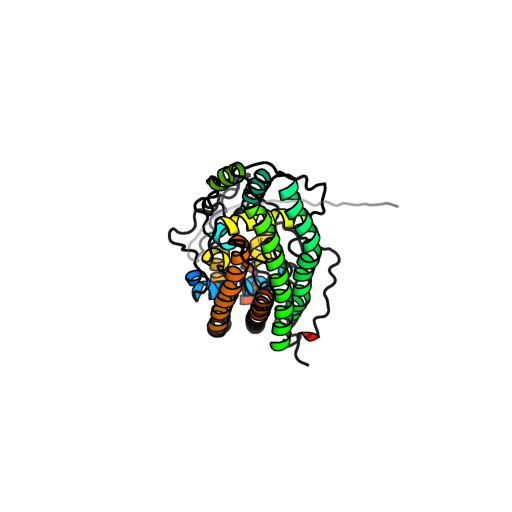A 1 407 ? -16.956 12.935 0.038 1.00 85.25 407 GLY A O 1
ATOM 3133 N N . PRO A 1 408 ? -16.816 10.725 -0.396 1.00 92.00 408 PRO A N 1
ATOM 3134 C CA . PRO A 1 408 ? -16.090 9.458 -0.488 1.00 92.00 408 PRO A CA 1
ATOM 3135 C C . PRO A 1 408 ? -15.225 9.356 -1.754 1.00 92.00 408 PRO A C 1
ATOM 3137 O O . PRO A 1 408 ? -15.371 10.136 -2.693 1.00 92.00 408 PRO A O 1
ATOM 3140 N N . PHE A 1 409 ? -14.292 8.408 -1.758 1.00 93.00 409 PHE A N 1
ATOM 3141 C CA . PHE A 1 409 ? -13.295 8.247 -2.811 1.00 93.00 409 PHE A CA 1
ATOM 3142 C C . PHE A 1 409 ? -13.408 6.888 -3.498 1.00 93.00 409 PHE A C 1
ATOM 3144 O O . PHE A 1 409 ? -13.677 5.868 -2.861 1.00 93.00 409 PHE A O 1
ATOM 3151 N N . ILE A 1 410 ? -13.078 6.864 -4.786 1.00 91.62 410 ILE A N 1
ATOM 3152 C CA . ILE A 1 410 ? -12.546 5.669 -5.439 1.00 91.62 410 ILE A CA 1
ATOM 3153 C C . ILE A 1 410 ? -11.049 5.905 -5.614 1.00 91.62 410 ILE A C 1
ATOM 3155 O O . ILE A 1 410 ? -10.632 6.873 -6.247 1.00 91.62 410 ILE A O 1
ATOM 3159 N N . TYR A 1 411 ? -10.233 5.037 -5.013 1.00 85.75 411 TYR A N 1
ATOM 3160 C CA . TYR A 1 411 ? -8.791 5.260 -4.875 1.00 85.75 411 TYR A CA 1
ATOM 3161 C C . TYR A 1 411 ? -8.539 6.594 -4.139 1.00 85.75 411 TYR A C 1
ATOM 3163 O O . TYR A 1 411 ? -8.944 6.718 -2.981 1.00 85.75 411 TYR A O 1
ATOM 3171 N N . SER A 1 412 ? -7.936 7.596 -4.782 1.00 87.88 412 SER A N 1
ATOM 3172 C CA . SER A 1 412 ? -7.782 8.957 -4.242 1.00 87.88 412 SER A CA 1
ATOM 3173 C C . SER A 1 412 ? -8.679 10.004 -4.916 1.00 87.88 412 SER A C 1
ATOM 3175 O O . SER A 1 412 ? -8.532 11.193 -4.636 1.00 87.88 412 SER A O 1
ATOM 3177 N N . GLU A 1 413 ? -9.567 9.603 -5.829 1.00 90.06 413 GLU A N 1
ATOM 3178 C CA . GLU A 1 413 ? -10.446 10.506 -6.582 1.00 90.06 413 GLU A CA 1
ATOM 3179 C C . GLU A 1 413 ? -11.805 10.659 -5.870 1.00 90.06 413 GLU A C 1
ATOM 3181 O O . GLU A 1 413 ? -12.482 9.650 -5.643 1.00 90.06 413 GLU A O 1
ATOM 3186 N N . PRO A 1 414 ? -12.232 11.889 -5.511 1.00 91.00 414 PRO A N 1
ATOM 3187 C CA . PRO A 1 414 ? -13.578 12.153 -5.010 1.00 91.00 414 PRO A CA 1
ATOM 3188 C C . PRO A 1 414 ? -14.669 11.706 -5.983 1.00 91.00 414 PRO A C 1
ATOM 3190 O O . PRO A 1 414 ? -14.635 12.041 -7.167 1.00 91.00 414 PRO A O 1
ATOM 3193 N N . VAL A 1 415 ? -15.685 11.022 -5.465 1.00 91.31 415 VAL A N 1
ATOM 3194 C CA . VAL A 1 415 ? -16.878 10.621 -6.217 1.00 91.31 415 VAL A CA 1
ATOM 3195 C C . VAL A 1 415 ? -18.134 11.139 -5.523 1.00 91.31 415 VAL A C 1
ATOM 3197 O O . VAL A 1 415 ? -18.233 11.115 -4.299 1.00 91.31 415 VAL A O 1
ATOM 3200 N N . ARG A 1 416 ? -19.101 11.625 -6.309 1.00 84.88 416 ARG A N 1
ATOM 3201 C CA . ARG A 1 416 ? -20.384 12.122 -5.785 1.00 84.88 416 ARG A CA 1
ATOM 3202 C C . ARG A 1 416 ? -21.319 10.962 -5.450 1.00 84.88 416 ARG A C 1
ATOM 3204 O O . ARG A 1 416 ? -21.759 10.823 -4.315 1.00 84.88 416 ARG A O 1
ATOM 3211 N N . ASP A 1 417 ? -21.540 10.096 -6.431 1.00 83.69 417 ASP A N 1
ATOM 3212 C CA . ASP A 1 417 ? -22.568 9.058 -6.394 1.00 83.69 417 ASP A CA 1
ATOM 3213 C C . ASP A 1 417 ? -21.937 7.678 -6.143 1.00 83.69 417 ASP A C 1
ATOM 3215 O O . ASP A 1 417 ? -21.849 6.825 -7.030 1.00 83.69 417 ASP A O 1
ATOM 3219 N N . LEU A 1 418 ? -21.421 7.465 -4.926 1.00 89.00 418 LEU A N 1
ATOM 3220 C CA . LEU A 1 418 ? -20.807 6.188 -4.560 1.00 89.00 418 LEU A CA 1
ATOM 3221 C C . LEU A 1 418 ? -21.860 5.133 -4.199 1.00 89.00 418 LEU A C 1
ATOM 3223 O O . LEU A 1 418 ? -22.392 5.119 -3.090 1.00 89.00 418 LEU A O 1
ATOM 3227 N N . THR A 1 419 ? -22.078 4.177 -5.101 1.00 89.75 419 THR A N 1
ATOM 3228 C CA . THR A 1 419 ? -22.794 2.939 -4.766 1.00 89.75 419 THR A CA 1
ATOM 3229 C C . THR A 1 419 ? -21.890 2.040 -3.921 1.00 89.75 419 THR A C 1
ATOM 3231 O O . THR A 1 419 ? -20.859 1.566 -4.395 1.00 89.75 419 THR A O 1
ATOM 3234 N N . VAL A 1 420 ? -22.277 1.790 -2.669 1.00 90.50 420 VAL A N 1
ATOM 3235 C CA . VAL A 1 420 ? -21.611 0.822 -1.786 1.00 90.50 420 VAL A CA 1
ATOM 3236 C C . VAL A 1 420 ? -22.331 -0.526 -1.919 1.00 90.50 420 VAL A C 1
ATOM 3238 O O . VAL A 1 420 ? -23.530 -0.571 -1.641 1.00 90.50 420 VAL A O 1
ATOM 3241 N N . PRO A 1 421 ? -21.657 -1.617 -2.336 1.00 90.44 421 PRO A N 1
ATOM 3242 C CA . PRO A 1 421 ? -22.279 -2.940 -2.377 1.00 90.44 421 PRO A CA 1
ATOM 3243 C C . PRO A 1 421 ? -22.669 -3.408 -0.971 1.00 90.44 421 PRO A C 1
ATOM 3245 O O . PRO A 1 421 ? -22.015 -3.035 0.005 1.00 90.44 421 PRO A O 1
ATOM 3248 N N . ASP A 1 422 ? -23.706 -4.244 -0.871 1.00 92.00 422 ASP A N 1
ATOM 3249 C CA . ASP A 1 422 ? -24.168 -4.783 0.412 1.00 92.00 422 ASP A CA 1
ATOM 3250 C C . ASP A 1 422 ? -23.030 -5.450 1.208 1.00 92.00 422 ASP A C 1
ATOM 3252 O O . ASP A 1 422 ? -22.176 -6.142 0.655 1.00 92.00 422 ASP A O 1
ATOM 3256 N N . SER A 1 423 ? -23.045 -5.243 2.524 1.00 96.38 423 SER A N 1
ATOM 3257 C CA . SER A 1 423 ? -22.098 -5.811 3.482 1.00 96.38 423 SER A CA 1
ATOM 3258 C C . SER A 1 423 ? -22.699 -6.913 4.359 1.00 96.38 423 SER A C 1
ATOM 3260 O O . SER A 1 423 ? -21.976 -7.460 5.190 1.00 96.38 423 SER A O 1
ATOM 3262 N N . ALA A 1 424 ? -23.981 -7.281 4.208 1.00 96.62 424 ALA A N 1
ATOM 3263 C CA . ALA A 1 424 ? -24.651 -8.246 5.087 1.00 96.62 424 ALA A CA 1
ATOM 3264 C C . ALA A 1 424 ? -23.919 -9.599 5.185 1.00 96.62 424 ALA A C 1
ATOM 3266 O O . ALA A 1 424 ? -23.888 -10.208 6.253 1.00 96.62 424 ALA A O 1
ATOM 3267 N N . PHE A 1 425 ? -23.256 -10.032 4.108 1.00 97.19 425 PHE A N 1
ATOM 3268 C CA . PHE A 1 425 ? -22.468 -11.269 4.076 1.00 97.19 425 PHE A CA 1
ATOM 3269 C C . PHE A 1 425 ? -21.204 -11.261 4.967 1.00 97.19 425 PHE A C 1
ATOM 3271 O O . PHE A 1 425 ? -20.605 -12.317 5.155 1.00 97.19 425 PHE A O 1
ATOM 3278 N N . LEU A 1 426 ? -20.774 -10.104 5.496 1.00 98.19 426 LEU A N 1
ATOM 3279 C CA . LEU A 1 426 ? -19.576 -9.955 6.341 1.00 98.19 426 LEU A CA 1
ATOM 3280 C C . LEU A 1 426 ? -19.839 -10.141 7.843 1.00 98.19 426 LEU A C 1
ATOM 3282 O O . LEU A 1 426 ? -18.893 -10.120 8.634 1.00 98.19 426 LEU A O 1
ATOM 3286 N N . PHE A 1 427 ? -21.094 -10.316 8.250 1.00 97.94 427 PHE A N 1
ATOM 3287 C CA . PHE A 1 427 ? -21.484 -10.472 9.651 1.00 97.94 427 PHE A CA 1
ATOM 3288 C C . PHE A 1 427 ? -21.762 -11.935 10.007 1.00 97.94 427 PHE A C 1
ATOM 3290 O O . PHE A 1 427 ? -21.847 -12.806 9.137 1.00 97.94 427 PHE A O 1
ATOM 3297 N N . VAL A 1 428 ? -21.881 -12.216 11.303 1.00 93.31 428 VAL A N 1
ATOM 3298 C CA . VAL A 1 428 ? -22.501 -13.467 11.766 1.00 93.31 428 VAL A CA 1
ATOM 3299 C C . VAL A 1 428 ? -23.991 -13.485 11.389 1.00 93.31 428 VAL A C 1
ATOM 3301 O O . VAL A 1 428 ? -24.593 -12.426 11.198 1.00 93.31 428 VAL A O 1
ATOM 3304 N N . ARG A 1 429 ? -24.557 -14.688 11.241 1.00 82.25 429 ARG A N 1
ATOM 3305 C CA . ARG A 1 429 ? -25.999 -14.902 11.040 1.00 82.25 429 ARG A CA 1
ATOM 3306 C C . ARG A 1 429 ? -26.726 -14.976 12.376 1.00 82.25 429 ARG A C 1
ATOM 3308 O O . ARG A 1 429 ? -26.081 -15.463 13.331 1.00 82.25 429 ARG A O 1
#

Foldseek 3Di:
DDDDDDDDDDDDDDDDDDDDDDDDDDDDDDDDDDDDDPDPDDDDDQDDPDDPPPDQALCVQLDLLNLLLLLLLLLLLQLQHDQLLLLAAAFCLQLQLQLLQVLLVLAPALLSQFLCQLVLQLQLLLVLADPVLLVLLLVLLVVCLVLLLVLSLLLQLVLVVLVCLLVVNFAFDLQLLLQSLLVSLLSSLVSNLSLLLSLLVSVVPRDPVSVVSLVQDASRYSVSTDRDDRSDDCVVDDPSSVSSSSSSSSSSSSNLNHDLRSSLGDRNNSFLSRRSSCSQQPLVNPPPRRDGGDPCLSSVLSVQLCVLDDPVLSVLSVVLSVVQSVLSVLSSVLSSQSSVQSCCSNVVHHGDSVSSSVSSSSNSSSSSNSNSSSSNSSSVSSVPDDPVSSVSSSVSRDDDDPPRDGDNDSHNHHDDDDDRDHNPSRGDD

Sequence (429 aa):
MRCFPTRRFLTLPLLLATLLAISPSLAQNPPFPPPPPRDGGQRPPPPGPGPAGQRYSLEQALSDQAQLHTIAFSGLAFLTGDFATDTFLPPGKVSDYFGFQFMRDTDSAGGGHQGAFLTRIAHAMLAILTPEQRGLLIDLARLQQADIRRFAELRLPLIQAFRQQLEGRKTLSQSAVMQHSARLYALDGQLAYQRAKVMAHVLRSLSPAQRQALAQLKFADSRSWPNGPEPIDKRQMPHGVHVVVMTLASEMFSWQGGSLEADVYFCPERHGMYFGGFGMKTAPAMGRPDYAISTALTGDSGAALLALLDPGQRQLFTDVLAAQRADLAEIVQLRRSIAGELRQLLRGEAADPAKVQAASKRYGELDGRLSYRYAMAFARLRASLSPTQQASIARLRPPAAPHEPKGPFIYSEPVRDLTVPDSAFLFVR

Secondary structure (DSSP, 8-state):
---------------------------PPPPPPPPPP---SPPPPPPPPPPTT----HHHHHSHHHHHHHHHHHHHHHHHS-HHHHH---TT-SS--SSHHHHHHT-TTS-TTBTTHHHHHHHHHHHHS-HHHHHHHHHHHHHHHHHHHHHHHHTHHHHHHHHHHHTTSS-B-HHHHHHHHHHHHHHHHHHHHHHHHHHHHHHHH--HHHHHHHTTS-TT-GGGS--PPPSS-GGGS-HHHHHHHHHHHHHHHHHHHS-HHHHH---GGGS-TTSSHHHHHTGGGTT-TT-B--SSHHHHHHHHHHHTS-HHHHHHHHHHHHHHHHHHHHHHHHHHHHHHHHHHHHHT----HHHHHHHHHHHHHHHHHHHHHHHHHHHHHHHH--HHHHHHHHTTSPPPPTTSPPS-EETTEE-SS--PPP-GGGB--